Protein AF-I7KPJ3-F1 (afdb_monomer_lite)

Sequence (508 aa):
MSYSLPESREPYFKIMEFLADFYDERLDYRELYRNEIEEKFQSWGAAIIPENILKQRFGQYLWLAGSFKYTTSENSIDFTEMISVIYTRWYMLKNGPTPAKIQIFNNRQWFIEGLKYLLAILEDWPITKNVTSNSPVNVPYPLIGKIVKLEIYNFAPYYGLTHFDHEDAQYLRLSKRETCFFIASIFGNHKMRIEQPEIDEQNLTKIFSGLRYYLEKPLNSMTVQNNITQVKNYVIRITDDHENVFELSRDQLHWFEWGSIESDISGLIRKNLPINDMYLLDDNTHYFKRLVLDYRQNDSEDKESLEIDNETGLLSYIRIENNDDYDEPIKVAYRIQNQDLIKTSFEDFWLAHPKDRRVVDETEDKKYHLLVEYKNFPTLDYAGIFDRIGLPANFSNLVENLSKIMSTCTFGQIIDPKIYGRGRKDDTEFIVCEVTFQKGGTRYSYLTSDETIKIGDKVFVPVGYNGQQKIVKVVGIRYLNEADLPLPLDKLKWITKRGLDPDEEIIL

Secondary structure (DSSP, 8-state):
------SSSHHHHHHHHHHHHHH-TTS-TTGGG-HHHHHHHHHTT--PPPHHHHHHHHGGGTTSTTGGGG--TTSPPPHHHHHHHHHHHHHHHHTSS-GGGGGSHHHHHHHHHHHHHHHHHHTT---------------PPP---SEEEEEEEEEPP--S---TTSEEEEEEEEESSS--EEEEEETTTTEEEEE-----HHHHHHHHHHHHHHHHS------------S--EEEEEEEETT--EEEEEHHHH-SS--HHHHHHHHHHHHHTSS-----TTTTT---EEEEEEEEEETTS--EEEEEEETTTTEEEEEEEE--TT-SS-EEEEEEEE-HHHHHHHSTT---PPPS------TT--EEEEEEEEESSSPPEEEEEESSTTTS-TTHHHHHHHHHHH-TTSPP-GGG-HHHHT-S-SSTTSEEEEEEESSTT--EEEEEES-TT--TT-EEEEEETTTTEEEEEEEEEEEEE-GGG-SS-GGG-EE--EEPPPGGGS---

Foldseek 3Di:
DDDDQDPDCVLLVVLVVLLLLLPQLPDALCVNLDCVLVVVLVVRQADQDPVVVQCVVQNPCLQFQVSVVPCDDPHDDALRRLSNSLSNLLVCLCPDPHVRCCSVPGNSNNNSVSSLVSSVNVLPDDPDDDPPDPDDDPDLPPLFAQWFKKKKKWAFFPPVCPDQADFGIKIWMDGPVDFTWIWTAGPPPSDIDIDGDDADPVLSNQLRVVVSVVSNPDPPDDDQDPDDPTDTFMKMWTAHPVRDIDIDTPVNVRRDPPLVPQVVSLVSNCVRDVQQCDCRRNHNAQAWAKKWKKKFFPPFPWIWIWIAGQVQQKTKIWTWADDPVDPGTDIDIDIDGDNVLSCVLCVNPDFADQPDPDPADPPQGMKMWMWTDTPRDDIDTAIHHLECRRGTVVVLSVLVSCCVVPVPDDDDDSNDCLRHHADANDPQWWKWFWWDPDVPDDTDTATEPDSVDHQQWWFWFQDDPVGDIDTIGGHDIDTGGQVRDPDHPVPHHHTPGTDDDPVPPDPD

Structure (mmCIF, N/CA/C/O backbone):
data_AF-I7KPJ3-F1
#
_entry.id   AF-I7KPJ3-F1
#
loop_
_atom_site.group_PDB
_atom_site.id
_atom_site.type_symbol
_atom_site.label_atom_id
_atom_site.label_alt_id
_atom_site.label_comp_id
_atom_site.label_asym_id
_atom_site.label_entity_id
_atom_site.label_seq_id
_atom_site.pdbx_PDB_ins_code
_atom_site.Cartn_x
_atom_site.Cartn_y
_atom_site.Cartn_z
_atom_site.occupancy
_atom_site.B_iso_or_equiv
_atom_site.auth_seq_id
_atom_site.auth_comp_id
_atom_site.auth_asym_id
_atom_site.auth_atom_id
_atom_site.pdbx_PDB_model_num
ATOM 1 N N . MET A 1 1 ? 12.634 -35.312 -13.841 1.00 29.47 1 MET A N 1
ATOM 2 C CA . MET A 1 1 ? 13.866 -34.510 -13.978 1.00 29.47 1 MET A CA 1
ATOM 3 C C . MET A 1 1 ? 13.613 -33.220 -13.228 1.00 29.47 1 MET A C 1
ATOM 5 O O . MET A 1 1 ? 12.622 -32.570 -13.516 1.00 29.47 1 MET A O 1
ATOM 9 N N . SER A 1 2 ? 14.392 -32.943 -12.186 1.00 23.52 2 SER A N 1
ATOM 10 C CA . SER A 1 2 ? 14.276 -31.728 -11.376 1.00 23.52 2 SER A CA 1
ATOM 11 C C . SER A 1 2 ? 14.855 -30.556 -12.164 1.00 23.52 2 SER A C 1
ATOM 13 O O . SER A 1 2 ? 16.062 -30.534 -12.406 1.00 23.52 2 SER A O 1
ATOM 15 N N . TYR A 1 3 ? 14.008 -29.629 -12.600 1.00 32.50 3 TYR A N 1
ATOM 16 C CA . TYR A 1 3 ? 14.451 -28.425 -13.295 1.00 32.50 3 TYR A CA 1
ATOM 17 C C . TYR A 1 3 ? 14.912 -27.387 -12.271 1.00 32.50 3 TYR A C 1
ATOM 19 O O . TYR A 1 3 ? 14.195 -27.060 -11.327 1.00 32.50 3 TYR A O 1
ATOM 27 N N . SER A 1 4 ? 16.150 -26.926 -12.433 1.00 31.97 4 SER A N 1
ATOM 28 C CA . SER A 1 4 ? 16.751 -25.856 -11.647 1.00 31.97 4 SER A CA 1
ATOM 29 C C . SER A 1 4 ? 16.301 -24.510 -12.208 1.00 31.97 4 SER A C 1
ATOM 31 O O . SER A 1 4 ? 16.671 -24.143 -13.321 1.00 31.97 4 SER A O 1
ATOM 33 N N . LEU A 1 5 ? 15.508 -23.788 -11.428 1.00 39.38 5 LEU A N 1
ATOM 34 C CA . LEU A 1 5 ? 15.275 -22.356 -11.594 1.00 39.38 5 LEU A CA 1
ATOM 35 C C . LEU A 1 5 ? 16.619 -21.577 -11.553 1.00 39.38 5 LEU A C 1
ATOM 37 O O . LEU A 1 5 ? 17.566 -22.044 -10.913 1.00 39.38 5 LEU A O 1
ATOM 41 N N . PRO A 1 6 ? 16.726 -20.417 -12.226 1.00 42.91 6 PRO A N 1
ATOM 42 C CA . PRO A 1 6 ? 17.970 -19.645 -12.319 1.00 42.91 6 PRO A CA 1
ATOM 43 C C . PRO A 1 6 ? 18.470 -19.147 -10.948 1.00 42.91 6 PRO A C 1
ATOM 45 O O . PRO A 1 6 ? 17.695 -18.660 -10.135 1.00 42.91 6 PRO A O 1
ATOM 48 N N . GLU A 1 7 ? 19.783 -19.238 -10.694 1.00 44.47 7 GLU A N 1
ATOM 49 C CA . GLU A 1 7 ? 20.422 -18.884 -9.407 1.00 44.47 7 GLU A CA 1
ATOM 50 C C . GLU A 1 7 ? 20.437 -17.365 -9.090 1.00 44.47 7 GLU A C 1
ATOM 52 O O . GLU A 1 7 ? 20.866 -16.972 -8.004 1.00 44.47 7 GLU A O 1
ATOM 57 N N . SER A 1 8 ? 19.965 -16.496 -9.998 1.00 57.06 8 SER A N 1
ATOM 58 C CA . SER A 1 8 ? 19.996 -15.026 -9.881 1.00 57.06 8 SER A CA 1
ATOM 59 C C . SER A 1 8 ? 18.626 -14.377 -10.162 1.00 57.06 8 SER A C 1
ATOM 61 O O . SER A 1 8 ? 17.809 -14.921 -10.901 1.00 57.06 8 SER A O 1
ATOM 63 N N . ARG A 1 9 ? 18.377 -13.164 -9.626 1.00 57.81 9 ARG A N 1
ATOM 64 C CA . ARG A 1 9 ? 17.182 -12.337 -9.949 1.00 57.81 9 ARG A CA 1
ATOM 65 C C . ARG A 1 9 ? 17.234 -11.684 -11.340 1.00 57.81 9 ARG A C 1
ATOM 67 O O . ARG A 1 9 ? 16.326 -10.943 -11.707 1.00 57.81 9 ARG A O 1
ATOM 74 N N . GLU A 1 10 ? 18.280 -11.951 -12.120 1.00 68.38 10 GLU A N 1
ATOM 75 C CA . GLU A 1 10 ? 18.470 -11.399 -13.464 1.00 68.38 10 GLU A CA 1
ATOM 76 C C . GLU A 1 10 ? 17.248 -11.580 -14.388 1.00 68.38 10 GLU A C 1
ATOM 78 O O . GLU A 1 10 ? 16.873 -10.596 -15.037 1.00 68.38 10 GLU A O 1
ATOM 83 N N . PRO A 1 11 ? 16.575 -12.753 -14.431 1.00 72.44 11 PRO A N 1
ATOM 84 C CA . PRO A 1 11 ? 15.413 -12.936 -15.292 1.00 72.44 11 PRO A CA 1
ATOM 85 C C . PRO A 1 11 ? 14.261 -12.008 -14.940 1.00 72.44 11 PRO A C 1
ATOM 87 O O . PRO A 1 11 ? 13.678 -11.413 -15.840 1.00 72.44 11 PRO A O 1
ATOM 90 N N . TYR A 1 12 ? 13.985 -11.807 -13.649 1.00 66.81 12 TYR A N 1
ATOM 91 C CA . TYR A 1 12 ? 12.917 -10.916 -13.197 1.00 66.81 12 TYR A CA 1
ATOM 92 C C . TYR A 1 12 ? 13.132 -9.489 -13.720 1.00 66.81 12 TYR A C 1
ATOM 94 O O . TYR A 1 12 ? 12.253 -8.913 -14.360 1.00 66.81 12 TYR A O 1
ATOM 102 N N . PHE A 1 13 ? 14.335 -8.938 -13.531 1.00 61.62 13 PHE A N 1
ATOM 103 C CA . PHE A 1 13 ? 14.661 -7.586 -13.993 1.00 61.62 13 PHE A CA 1
ATOM 104 C C . PHE A 1 13 ? 14.571 -7.440 -15.506 1.00 61.62 13 PHE A C 1
ATOM 106 O O . PHE A 1 13 ? 14.025 -6.462 -16.009 1.00 61.62 13 PHE A O 1
ATOM 113 N N . LYS A 1 14 ? 15.116 -8.410 -16.243 1.00 80.69 14 LYS A N 1
ATOM 114 C CA . LYS A 1 14 ? 15.107 -8.367 -17.705 1.00 80.69 14 LYS A CA 1
ATOM 115 C C . LYS A 1 14 ? 13.699 -8.553 -18.266 1.00 80.69 14 LYS A C 1
ATOM 117 O O . LYS A 1 14 ? 13.360 -7.915 -19.254 1.00 80.69 14 LYS A O 1
ATOM 122 N N . ILE A 1 15 ? 12.847 -9.338 -17.609 1.00 79.38 15 ILE A N 1
ATOM 123 C CA . ILE A 1 15 ? 11.434 -9.450 -17.980 1.00 79.38 15 ILE A CA 1
ATOM 124 C C . ILE A 1 15 ? 10.689 -8.137 -17.707 1.00 79.38 15 ILE A C 1
ATOM 126 O O . ILE A 1 15 ? 9.925 -7.720 -18.571 1.00 79.38 15 ILE A O 1
ATOM 130 N N . MET A 1 16 ? 10.938 -7.450 -16.585 1.00 65.06 16 MET A N 1
ATOM 131 C CA . MET A 1 16 ? 10.381 -6.109 -16.328 1.00 65.06 16 MET A CA 1
ATOM 132 C C . MET A 1 16 ? 10.824 -5.088 -17.385 1.00 65.06 16 MET A C 1
ATOM 134 O O . MET A 1 16 ? 10.012 -4.296 -17.862 1.00 65.06 16 MET A O 1
ATOM 138 N N . GLU A 1 17 ? 12.092 -5.146 -17.802 1.00 75.25 17 GLU A N 1
ATOM 139 C CA . GLU A 1 17 ? 12.635 -4.318 -18.882 1.00 75.25 17 GLU A CA 1
ATOM 140 C C . GLU A 1 17 ? 11.910 -4.574 -20.211 1.00 75.25 17 GLU A C 1
ATOM 142 O O . GLU A 1 17 ? 11.438 -3.637 -20.855 1.00 75.25 17 GLU A O 1
ATOM 147 N N . PHE A 1 18 ? 11.772 -5.846 -20.601 1.00 85.69 18 PHE A N 1
ATOM 148 C CA . PHE A 1 18 ? 11.063 -6.230 -21.822 1.00 85.69 18 PHE A CA 1
ATOM 149 C C . PHE A 1 18 ? 9.591 -5.836 -21.747 1.00 85.69 18 PHE A C 1
ATOM 151 O O . PHE A 1 18 ? 9.040 -5.304 -22.704 1.00 85.69 18 PHE A O 1
ATOM 158 N N . LEU A 1 19 ? 8.949 -6.050 -20.601 1.00 78.38 19 LEU A N 1
ATOM 159 C CA . LEU A 1 19 ? 7.559 -5.685 -20.378 1.00 78.38 19 LEU A CA 1
ATOM 160 C C . LEU A 1 19 ? 7.345 -4.178 -20.567 1.00 78.38 19 LEU A C 1
ATOM 162 O O . LEU A 1 19 ? 6.381 -3.788 -21.224 1.00 78.38 19 LEU A O 1
ATOM 166 N N . ALA A 1 20 ? 8.259 -3.345 -20.064 1.00 70.62 20 ALA A N 1
ATOM 167 C CA . ALA A 1 20 ? 8.236 -1.908 -20.305 1.00 70.62 20 ALA A CA 1
ATOM 168 C C . ALA A 1 20 ? 8.327 -1.567 -21.799 1.00 70.62 20 ALA A C 1
ATOM 170 O O . ALA A 1 20 ? 7.528 -0.768 -22.287 1.00 70.62 20 ALA A O 1
ATOM 171 N N . ASP A 1 21 ? 9.211 -2.234 -22.549 1.00 84.38 21 ASP A N 1
ATOM 172 C CA . ASP A 1 21 ? 9.288 -2.053 -24.006 1.00 84.38 21 ASP A CA 1
ATOM 173 C C . ASP A 1 21 ? 7.962 -2.416 -24.679 1.00 84.38 21 ASP A C 1
ATOM 175 O O . ASP A 1 21 ? 7.429 -1.683 -25.511 1.00 84.38 21 ASP A O 1
ATOM 179 N N . PHE A 1 22 ? 7.379 -3.551 -24.296 1.00 83.12 22 PHE A N 1
ATOM 180 C CA . PHE A 1 22 ? 6.110 -4.003 -24.843 1.00 83.12 22 PHE A CA 1
ATOM 181 C C . PHE A 1 22 ? 4.933 -3.111 -24.443 1.00 83.12 22 PHE A C 1
ATOM 183 O O . PHE A 1 22 ? 3.936 -3.122 -25.153 1.00 83.12 22 PHE A O 1
ATOM 190 N N . TYR A 1 23 ? 5.029 -2.293 -23.401 1.00 75.62 23 TYR A N 1
ATOM 191 C CA . TYR A 1 23 ? 4.012 -1.297 -23.055 1.00 75.62 23 TYR A CA 1
ATOM 192 C C . TYR A 1 23 ? 4.209 0.066 -23.723 1.00 75.62 23 TYR A C 1
ATOM 194 O O . TYR A 1 23 ? 3.249 0.827 -23.844 1.00 75.62 23 TYR A O 1
ATOM 202 N N . ASP A 1 24 ? 5.424 0.389 -24.159 1.00 75.62 24 ASP A N 1
ATOM 203 C CA . ASP A 1 24 ? 5.720 1.679 -24.774 1.00 75.62 24 ASP A CA 1
ATOM 204 C C . ASP A 1 24 ? 5.273 1.733 -26.244 1.00 75.62 24 ASP A C 1
ATOM 206 O O . ASP A 1 24 ? 6.028 1.400 -27.163 1.00 75.62 24 ASP A O 1
ATOM 210 N N . GLU A 1 25 ? 4.038 2.177 -26.491 1.00 76.44 25 GLU A N 1
ATOM 211 C CA . GLU A 1 25 ? 3.433 2.235 -27.830 1.00 76.44 25 GLU A CA 1
ATOM 212 C C . GLU A 1 25 ? 4.254 2.995 -28.887 1.00 76.44 25 GLU A C 1
ATOM 214 O O . GLU A 1 25 ? 4.055 2.769 -30.081 1.00 76.44 25 GLU A O 1
ATOM 219 N N . ARG A 1 26 ? 5.211 3.832 -28.469 1.00 76.56 26 ARG A N 1
ATOM 220 C CA . ARG A 1 26 ? 6.072 4.630 -29.353 1.00 76.56 26 ARG A CA 1
ATOM 221 C C . ARG A 1 26 ? 7.232 3.828 -29.944 1.00 76.56 26 ARG A C 1
ATOM 223 O O . ARG A 1 26 ? 7.770 4.239 -30.971 1.00 76.56 26 ARG A O 1
ATOM 230 N N . LEU A 1 27 ? 7.619 2.708 -29.327 1.00 79.56 27 LEU A N 1
ATOM 231 C CA . LEU A 1 27 ? 8.741 1.893 -29.798 1.00 79.56 27 LEU A CA 1
ATOM 232 C C . LEU A 1 27 ? 8.448 1.215 -31.144 1.00 79.56 27 LEU A C 1
ATOM 234 O O . LEU A 1 27 ? 7.387 0.610 -31.362 1.00 79.56 27 LEU A O 1
ATOM 238 N N . ASP A 1 28 ? 9.437 1.273 -32.041 1.00 81.69 28 ASP A N 1
ATOM 239 C CA . ASP A 1 28 ? 9.392 0.568 -33.320 1.00 81.69 28 ASP A CA 1
ATOM 240 C C . ASP A 1 28 ? 9.590 -0.952 -33.134 1.00 81.69 28 ASP A C 1
ATOM 242 O O . ASP A 1 28 ? 10.223 -1.406 -32.181 1.00 81.69 28 ASP A O 1
ATOM 246 N N . TYR A 1 29 ? 9.109 -1.771 -34.076 1.00 82.69 29 TYR A N 1
ATOM 247 C CA . TYR A 1 29 ? 9.252 -3.229 -34.023 1.00 82.69 29 TYR A CA 1
ATOM 248 C C . TYR A 1 29 ? 10.722 -3.672 -33.982 1.00 82.69 29 TYR A C 1
ATOM 250 O O . TYR A 1 29 ? 11.020 -4.758 -33.494 1.00 82.69 29 TYR A O 1
ATOM 258 N N . ARG A 1 30 ? 11.646 -2.844 -34.486 1.00 84.56 30 ARG A N 1
ATOM 259 C CA . ARG A 1 30 ? 13.092 -3.100 -34.453 1.00 84.56 30 ARG A CA 1
ATOM 260 C C . ARG A 1 30 ? 13.635 -3.152 -33.025 1.00 84.56 30 ARG A C 1
ATOM 262 O O . ARG A 1 30 ? 14.396 -4.064 -32.718 1.00 84.56 30 ARG A O 1
ATOM 269 N N . GLU A 1 31 ? 13.171 -2.256 -32.157 1.00 82.50 31 GLU A N 1
ATOM 270 C CA . GLU A 1 31 ? 13.551 -2.217 -30.737 1.00 82.50 31 GLU A CA 1
ATOM 271 C C . GLU A 1 31 ? 13.002 -3.434 -29.976 1.00 82.50 31 GLU A C 1
ATOM 273 O O . GLU A 1 31 ? 13.672 -4.014 -29.117 1.00 82.50 31 GLU A O 1
ATOM 278 N N . LEU A 1 32 ? 11.808 -3.894 -30.369 1.00 85.62 32 LEU A N 1
ATOM 279 C CA . LEU A 1 32 ? 11.179 -5.108 -29.838 1.00 85.62 32 LEU A CA 1
ATOM 280 C C . LEU A 1 32 ? 11.817 -6.409 -30.359 1.00 85.62 32 LEU A C 1
ATOM 282 O O . LEU A 1 32 ? 11.532 -7.476 -29.817 1.00 85.62 32 LEU A O 1
ATOM 286 N N . TYR A 1 33 ? 12.675 -6.351 -31.386 1.00 87.62 33 TYR A N 1
ATOM 287 C CA . TYR A 1 33 ? 13.386 -7.511 -31.946 1.00 87.62 33 TYR A CA 1
ATOM 288 C C . TYR A 1 33 ? 14.897 -7.511 -31.705 1.00 87.62 33 TYR A C 1
ATOM 290 O O . TYR A 1 33 ? 15.612 -8.319 -32.316 1.00 87.62 33 TYR A O 1
ATOM 298 N N . ARG A 1 34 ? 15.392 -6.636 -30.823 1.00 82.94 34 ARG A N 1
ATOM 299 C CA . ARG A 1 34 ? 16.818 -6.568 -30.497 1.00 82.94 34 ARG A CA 1
ATOM 300 C C . ARG A 1 34 ? 17.357 -7.926 -30.036 1.00 82.94 34 ARG A C 1
ATOM 302 O O . ARG A 1 34 ? 16.660 -8.700 -29.376 1.00 82.94 34 ARG A O 1
ATOM 309 N N . ASN A 1 35 ? 18.608 -8.206 -30.398 1.00 83.44 35 ASN A N 1
ATOM 310 C CA . ASN A 1 35 ? 19.247 -9.507 -30.162 1.00 83.44 35 ASN A CA 1
ATOM 311 C C . ASN A 1 35 ? 19.319 -9.874 -28.676 1.00 83.44 35 ASN A C 1
ATOM 313 O O . ASN A 1 35 ? 19.262 -11.050 -28.342 1.00 83.44 35 ASN A O 1
ATOM 317 N N . GLU A 1 36 ? 19.342 -8.880 -27.790 1.00 83.81 36 GLU A N 1
ATOM 318 C CA . GLU A 1 36 ? 19.347 -9.089 -26.344 1.00 83.81 36 GLU A CA 1
ATOM 319 C C . GLU A 1 36 ? 18.170 -9.950 -25.849 1.00 83.81 36 GLU A C 1
ATOM 321 O O . GLU A 1 36 ? 18.374 -10.821 -25.007 1.00 83.81 36 GLU A O 1
ATOM 326 N N . ILE A 1 37 ? 16.951 -9.756 -26.375 1.00 83.56 37 ILE A N 1
ATOM 327 C CA . ILE A 1 37 ? 15.778 -10.555 -25.967 1.00 83.56 37 ILE A CA 1
ATOM 328 C C . ILE A 1 37 ? 16.015 -12.035 -26.286 1.00 83.56 37 ILE A C 1
ATOM 330 O O . ILE A 1 37 ? 15.755 -12.912 -25.465 1.00 83.56 37 ILE A O 1
ATOM 334 N N . GLU A 1 38 ? 16.545 -12.303 -27.476 1.00 88.56 38 GLU A N 1
ATOM 335 C CA . GLU A 1 38 ? 16.859 -13.647 -27.951 1.00 88.56 38 GLU A CA 1
ATOM 336 C C . GLU A 1 38 ? 17.984 -14.295 -27.146 1.00 88.56 38 GLU A C 1
ATOM 338 O O . GLU A 1 38 ? 17.815 -15.414 -26.666 1.00 88.56 38 GLU A O 1
ATOM 343 N N . GLU A 1 39 ? 19.086 -13.578 -26.931 1.00 88.50 39 GLU A N 1
ATOM 344 C CA . GLU A 1 39 ? 20.215 -14.047 -26.125 1.00 88.50 39 GLU A CA 1
ATOM 345 C C . GLU A 1 39 ? 19.782 -14.377 -24.693 1.00 88.50 39 GLU A C 1
ATOM 347 O O . GLU A 1 39 ? 20.141 -15.433 -24.166 1.00 88.50 39 GLU A O 1
ATOM 352 N N . LYS A 1 40 ? 18.959 -13.520 -24.070 1.00 87.81 40 LYS A N 1
ATOM 353 C CA . LYS A 1 40 ? 18.460 -13.754 -22.710 1.00 87.81 40 LYS A CA 1
ATOM 354 C C . LYS A 1 40 ? 17.516 -14.941 -22.642 1.00 87.81 40 LYS A C 1
ATOM 356 O O . LYS A 1 40 ? 17.743 -15.830 -21.824 1.00 87.81 40 LYS A O 1
ATOM 361 N N . PHE A 1 41 ? 16.520 -15.013 -23.521 1.00 90.00 41 PHE A N 1
ATOM 362 C CA . PHE A 1 41 ? 15.588 -16.141 -23.530 1.00 90.00 41 PHE A CA 1
ATOM 363 C C . PHE A 1 41 ? 16.317 -17.470 -23.757 1.00 90.00 41 PHE A C 1
ATOM 365 O O . PHE A 1 41 ? 16.075 -18.424 -23.019 1.00 90.00 41 PHE A O 1
ATOM 372 N N . GLN A 1 42 ? 17.272 -17.524 -24.689 1.00 87.81 42 GLN A N 1
ATOM 373 C CA . GLN A 1 42 ? 18.103 -18.713 -24.900 1.00 87.81 42 GLN A CA 1
ATOM 374 C C . GLN A 1 42 ? 18.957 -19.048 -23.667 1.00 87.81 42 GLN A C 1
ATOM 376 O O . GLN A 1 42 ? 19.011 -20.211 -23.266 1.00 87.81 42 GLN A O 1
ATOM 381 N N . SER A 1 43 ? 19.575 -18.047 -23.025 1.00 86.25 43 SER A N 1
ATOM 382 C CA . SER A 1 43 ? 20.381 -18.244 -21.807 1.00 86.25 43 SER A CA 1
ATOM 383 C C . SER A 1 43 ? 19.573 -18.804 -20.630 1.00 86.25 43 SER A C 1
ATOM 385 O O . SER A 1 43 ? 20.113 -19.537 -19.804 1.00 86.25 43 SER A O 1
ATOM 387 N N . TRP A 1 44 ? 18.269 -18.524 -20.582 1.00 86.81 44 TRP A N 1
ATOM 388 C CA . TRP A 1 44 ? 17.339 -19.057 -19.583 1.00 86.81 44 TRP A CA 1
ATOM 389 C C . TRP A 1 44 ? 16.713 -20.406 -19.972 1.00 86.81 44 TRP A C 1
ATOM 391 O O . TRP A 1 44 ? 15.873 -20.931 -19.241 1.00 86.81 44 TRP A O 1
ATOM 401 N N . GLY A 1 45 ? 17.129 -20.986 -21.101 1.00 85.62 45 GLY A N 1
ATOM 402 C CA . GLY A 1 45 ? 16.701 -22.307 -21.557 1.00 85.62 45 GLY A CA 1
ATOM 403 C C . GLY A 1 45 ? 15.501 -22.307 -22.502 1.00 85.62 45 GLY A C 1
ATOM 404 O O . GLY A 1 45 ? 14.904 -23.365 -22.701 1.00 85.62 45 GLY A O 1
ATOM 405 N N . ALA A 1 46 ? 15.130 -21.165 -23.091 1.00 90.56 46 ALA A N 1
ATOM 406 C CA . ALA A 1 46 ? 14.041 -21.121 -24.060 1.00 90.56 46 ALA A CA 1
ATOM 407 C C . ALA A 1 46 ? 14.378 -21.938 -25.315 1.00 90.56 46 ALA A C 1
ATOM 409 O O . ALA A 1 46 ? 15.444 -21.789 -25.917 1.00 90.56 46 ALA A O 1
ATOM 410 N N . ALA A 1 47 ? 13.425 -22.757 -25.750 1.00 89.44 47 ALA A N 1
ATOM 411 C CA . ALA A 1 47 ? 13.492 -23.502 -26.998 1.00 89.44 47 ALA A CA 1
ATOM 412 C C . ALA A 1 47 ? 12.380 -23.059 -27.954 1.00 89.44 47 ALA A C 1
ATOM 414 O O . ALA A 1 47 ? 11.292 -22.664 -27.534 1.00 89.44 47 ALA A O 1
ATOM 415 N N . ILE A 1 48 ? 12.636 -23.160 -29.260 1.00 88.56 48 ILE A N 1
ATOM 416 C CA . ILE A 1 48 ? 11.587 -22.984 -30.267 1.00 88.56 48 ILE A CA 1
ATOM 417 C C . ILE A 1 48 ? 10.730 -24.249 -30.275 1.00 88.56 48 ILE A C 1
ATOM 419 O O . ILE A 1 48 ? 11.209 -25.336 -30.608 1.00 88.56 48 ILE A O 1
ATOM 423 N N . ILE A 1 49 ? 9.457 -24.103 -29.921 1.00 81.31 49 ILE A N 1
ATOM 424 C CA . ILE A 1 49 ? 8.499 -25.203 -29.867 1.00 81.31 49 ILE A CA 1
ATOM 425 C C . ILE A 1 49 ? 7.698 -25.224 -31.176 1.00 81.31 49 ILE A C 1
ATOM 427 O O . ILE A 1 49 ? 7.121 -24.207 -31.562 1.00 81.31 49 ILE A O 1
ATOM 431 N N . PRO A 1 50 ? 7.602 -26.370 -31.871 1.00 83.19 50 PRO A N 1
ATOM 432 C CA . PRO A 1 50 ? 6.733 -26.504 -33.034 1.00 83.19 50 PRO A CA 1
ATOM 433 C C . PRO A 1 50 ? 5.287 -26.067 -32.742 1.00 83.19 50 PRO A C 1
ATOM 435 O O . PRO A 1 50 ? 4.670 -26.508 -31.771 1.00 83.19 50 PRO A O 1
ATOM 438 N N . GLU A 1 51 ? 4.715 -25.219 -33.604 1.00 77.62 51 GLU A N 1
ATOM 439 C CA . GLU A 1 51 ? 3.395 -24.610 -33.371 1.00 77.62 51 GLU A CA 1
ATOM 440 C C . GLU A 1 51 ? 2.274 -25.653 -33.203 1.00 77.62 51 GLU A C 1
ATOM 442 O O . GLU A 1 51 ? 1.326 -25.436 -32.454 1.00 77.62 51 GLU A O 1
ATOM 447 N N . ASN A 1 52 ? 2.372 -26.809 -33.864 1.00 78.00 52 ASN A N 1
ATOM 448 C CA . ASN A 1 52 ? 1.421 -27.909 -33.693 1.00 78.00 52 ASN A CA 1
ATOM 449 C C . ASN A 1 52 ? 1.425 -28.476 -32.263 1.00 78.00 52 ASN A C 1
ATOM 451 O O . ASN A 1 52 ? 0.358 -28.808 -31.753 1.00 78.00 52 ASN A O 1
ATOM 455 N N . ILE A 1 53 ? 2.590 -28.547 -31.612 1.00 77.00 53 ILE A N 1
ATOM 456 C CA . ILE A 1 53 ? 2.722 -28.982 -30.214 1.00 77.00 53 ILE A CA 1
ATOM 457 C C . ILE A 1 53 ? 2.109 -27.928 -29.291 1.00 77.00 53 ILE A C 1
ATOM 459 O O . ILE A 1 53 ? 1.326 -28.261 -28.403 1.00 77.00 53 ILE A O 1
ATOM 463 N N . LEU A 1 54 ? 2.376 -26.645 -29.552 1.00 76.69 54 LEU A N 1
ATOM 464 C CA . LEU A 1 54 ? 1.755 -25.562 -28.792 1.00 76.69 54 LEU A CA 1
ATOM 465 C C . LEU A 1 54 ? 0.227 -25.549 -28.954 1.00 76.69 54 LEU A C 1
ATOM 467 O O . LEU A 1 54 ? -0.489 -25.401 -27.972 1.00 76.69 54 LEU A O 1
ATOM 471 N N . LYS A 1 55 ? -0.305 -25.769 -30.161 1.00 75.31 55 LYS A N 1
ATOM 472 C CA . LYS A 1 55 ? -1.758 -25.856 -30.402 1.00 75.31 55 LYS A CA 1
ATOM 473 C C . LYS A 1 55 ? -2.403 -27.057 -29.715 1.00 75.31 55 LYS A C 1
ATOM 475 O O . LYS A 1 55 ? -3.544 -26.950 -29.280 1.00 75.31 55 LYS A O 1
ATOM 480 N N . GLN A 1 56 ? -1.697 -28.182 -29.600 1.00 77.19 56 GLN A N 1
ATOM 481 C CA . GLN A 1 56 ? -2.169 -29.325 -28.810 1.00 77.19 56 GLN A CA 1
ATOM 482 C C . GLN A 1 56 ? -2.220 -28.994 -27.316 1.00 77.19 56 GLN A C 1
ATOM 484 O O . GLN A 1 56 ? -3.152 -29.415 -26.639 1.00 77.19 56 GLN A O 1
ATOM 489 N N . ARG A 1 57 ? -1.249 -28.218 -26.817 1.00 71.62 57 ARG A N 1
ATOM 490 C CA . ARG A 1 57 ? -1.138 -27.870 -25.398 1.00 71.62 57 ARG A CA 1
ATOM 491 C C . ARG A 1 57 ? -2.063 -26.734 -24.951 1.00 71.62 57 ARG A C 1
ATOM 493 O O . ARG A 1 57 ? -2.681 -26.833 -23.901 1.00 71.62 57 ARG A O 1
ATOM 500 N N . PHE A 1 58 ? -2.168 -25.673 -25.744 1.00 69.25 58 PHE A N 1
ATOM 501 C CA . PHE A 1 58 ? -2.887 -24.434 -25.410 1.00 69.25 58 PHE A CA 1
ATOM 502 C C . PHE A 1 58 ? -4.211 -24.274 -26.174 1.00 69.25 58 PHE A C 1
ATOM 504 O O . PHE A 1 58 ? -4.943 -23.300 -25.988 1.00 69.25 58 PHE A O 1
ATOM 511 N N . GLY A 1 59 ? -4.524 -25.218 -27.063 1.00 69.25 59 GLY A N 1
ATOM 512 C CA . GLY A 1 59 ? -5.730 -25.196 -27.877 1.00 69.25 59 GLY A CA 1
ATOM 513 C C . GLY A 1 59 ? -5.735 -24.098 -28.943 1.00 69.25 59 GLY A C 1
ATOM 514 O O . GLY A 1 59 ? -4.728 -23.466 -29.271 1.00 69.25 59 GLY A O 1
ATOM 515 N N . GLN A 1 60 ? -6.921 -23.858 -29.501 1.00 67.25 60 GLN A N 1
ATOM 516 C CA . GLN A 1 60 ? -7.126 -22.916 -30.608 1.00 67.25 60 GLN A CA 1
ATOM 517 C C . GLN A 1 60 ? -6.912 -21.438 -30.237 1.00 67.25 60 GLN A C 1
ATOM 519 O O . GLN A 1 60 ? -6.846 -20.589 -31.122 1.00 67.25 60 GLN A O 1
ATOM 524 N N . TYR A 1 61 ? -6.795 -21.128 -28.943 1.00 68.31 61 TYR A N 1
ATOM 525 C CA . TYR A 1 61 ? -6.675 -19.763 -28.431 1.00 68.31 61 TYR A CA 1
ATOM 526 C C . TYR A 1 61 ? -5.235 -19.339 -28.137 1.00 68.31 61 TYR A C 1
ATOM 528 O O . TYR A 1 61 ? -5.042 -18.197 -27.742 1.00 68.31 61 TYR A O 1
ATOM 536 N N . LEU A 1 62 ? -4.240 -20.209 -28.366 1.00 67.81 62 LEU A N 1
ATOM 537 C CA . LEU A 1 62 ? -2.810 -20.007 -28.076 1.00 67.81 62 LEU A CA 1
ATOM 538 C C . LEU A 1 62 ? -2.280 -18.598 -28.402 1.00 67.81 62 LEU A C 1
ATOM 540 O O . LEU A 1 62 ? -1.415 -18.096 -27.691 1.00 67.81 62 LEU A O 1
ATOM 544 N N . TRP A 1 63 ? -2.790 -17.958 -29.462 1.00 77.19 63 TRP A N 1
ATOM 545 C CA . TRP A 1 63 ? -2.312 -16.655 -29.923 1.00 77.19 63 TRP A CA 1
ATOM 546 C C . TRP A 1 63 ? -3.210 -15.449 -29.605 1.00 77.19 63 TRP A C 1
ATOM 548 O O . TRP A 1 63 ? -2.897 -14.331 -30.027 1.00 77.19 63 TRP A O 1
ATOM 558 N N . LEU A 1 64 ? -4.302 -15.638 -28.869 1.00 70.38 64 LEU A N 1
ATOM 559 C CA . LEU A 1 64 ? -5.218 -14.561 -28.494 1.00 70.38 64 LEU A CA 1
ATOM 560 C C . LEU A 1 64 ? -4.824 -13.942 -27.156 1.00 70.38 64 LEU A C 1
ATOM 562 O O . LEU A 1 64 ? -4.498 -14.664 -26.219 1.00 70.38 64 LEU A O 1
ATOM 566 N N . ALA A 1 65 ? -4.911 -12.615 -27.046 1.00 58.91 65 ALA A N 1
ATOM 567 C CA . ALA A 1 65 ? -4.848 -11.962 -25.742 1.00 58.91 65 ALA A CA 1
ATOM 568 C C . ALA A 1 65 ? -5.937 -12.555 -24.819 1.00 58.91 65 ALA A C 1
ATOM 570 O O . ALA A 1 65 ? -7.080 -12.761 -25.233 1.00 58.91 65 ALA A O 1
ATOM 571 N N . GLY A 1 66 ? -5.557 -12.901 -23.598 1.00 56.72 66 GLY A N 1
ATOM 572 C CA . GLY A 1 66 ? -6.321 -13.628 -22.598 1.00 56.72 66 GLY A CA 1
ATOM 573 C C . GLY A 1 66 ? -6.050 -15.133 -22.574 1.00 56.72 66 GLY A C 1
ATOM 574 O O . GLY A 1 66 ? -6.557 -15.801 -21.675 1.00 56.72 66 GLY A O 1
ATOM 575 N N . SER A 1 67 ? -5.255 -15.690 -23.499 1.00 65.19 67 SER A N 1
ATOM 576 C CA . SER A 1 67 ? -5.020 -17.144 -23.586 1.00 65.19 67 SER A CA 1
ATOM 577 C C . SER A 1 67 ? -4.393 -17.735 -22.324 1.00 65.19 67 SER A C 1
ATOM 579 O O . SER A 1 67 ? -4.696 -18.866 -21.958 1.00 65.19 67 SER A O 1
ATOM 581 N N . PHE A 1 68 ? -3.574 -16.948 -21.626 1.00 63.81 68 PHE A N 1
ATOM 582 C CA . PHE A 1 68 ? -2.903 -17.345 -20.387 1.00 63.81 68 PHE A CA 1
ATOM 583 C C . PHE A 1 68 ? -3.816 -17.318 -19.149 1.00 63.81 68 PHE A C 1
ATOM 585 O O . PHE A 1 68 ? -3.427 -17.792 -18.092 1.00 63.81 68 PHE A O 1
ATOM 592 N N . LYS A 1 69 ? -5.053 -16.805 -19.253 1.00 55.00 69 LYS A N 1
ATOM 593 C CA . LYS A 1 69 ? -6.035 -16.862 -18.151 1.00 55.00 69 LYS A CA 1
ATOM 594 C C . LYS A 1 69 ? -6.702 -18.235 -18.017 1.00 55.00 69 LYS A C 1
ATOM 596 O O . LYS A 1 69 ? -7.274 -18.530 -16.975 1.00 55.00 69 LYS A O 1
ATOM 601 N N . TYR A 1 70 ? -6.643 -19.061 -19.065 1.00 49.50 70 TYR A N 1
ATOM 602 C CA . TYR A 1 70 ? -7.294 -20.377 -19.125 1.00 49.50 70 TYR A CA 1
ATOM 603 C C . TYR A 1 70 ? -6.373 -21.537 -18.723 1.00 49.50 70 TYR A C 1
ATOM 605 O O . TYR A 1 70 ? -6.791 -22.692 -18.731 1.00 49.50 70 TYR A O 1
ATOM 613 N N . THR A 1 71 ? -5.125 -21.251 -18.358 1.00 53.16 71 THR A N 1
ATOM 614 C CA . THR A 1 71 ? -4.179 -22.233 -17.820 1.00 53.16 71 THR A CA 1
ATOM 615 C C . THR A 1 71 ? -4.398 -22.349 -16.306 1.00 53.16 71 THR A C 1
ATOM 617 O O . THR A 1 71 ? -3.589 -21.883 -15.509 1.00 53.16 71 THR A O 1
ATOM 620 N N . THR A 1 72 ? -5.562 -22.866 -15.898 1.00 39.44 72 THR A N 1
ATOM 621 C CA . THR A 1 72 ? -5.979 -22.994 -14.489 1.00 39.44 72 THR A CA 1
ATOM 622 C C . THR A 1 72 ? -5.513 -24.310 -13.848 1.00 39.44 72 THR A C 1
ATOM 624 O O . THR A 1 72 ? -5.666 -25.371 -14.449 1.00 39.44 72 THR A O 1
ATOM 627 N N . SER A 1 73 ? -4.975 -24.185 -12.626 1.00 44.06 73 SER A N 1
ATOM 628 C CA . SER A 1 73 ? -4.710 -25.115 -11.497 1.00 44.06 73 SER A CA 1
ATOM 629 C C . SER A 1 73 ? -4.350 -26.604 -11.678 1.00 44.06 73 SER A C 1
ATOM 631 O O . SER A 1 73 ? -3.658 -27.122 -10.809 1.00 44.06 73 SER A O 1
ATOM 633 N N . GLU A 1 74 ? -4.751 -27.315 -12.733 1.00 42.31 74 GLU A N 1
ATOM 634 C CA . GLU A 1 74 ? -4.429 -28.751 -12.909 1.00 42.31 74 GLU A CA 1
ATOM 635 C C . GLU A 1 74 ? -3.266 -29.011 -13.890 1.00 42.31 74 GLU A C 1
ATOM 637 O O . GLU A 1 74 ? -2.722 -30.111 -13.914 1.00 42.31 74 GLU A O 1
ATOM 642 N N . ASN A 1 75 ? -2.829 -27.993 -14.645 1.00 52.34 75 ASN A N 1
ATOM 643 C CA . ASN A 1 75 ? -1.699 -28.042 -15.586 1.00 52.34 75 ASN A CA 1
ATOM 644 C C . ASN A 1 75 ? -0.815 -26.789 -15.433 1.00 52.34 75 ASN A C 1
ATOM 646 O O . ASN A 1 75 ? -0.906 -25.862 -16.240 1.00 52.34 75 ASN A O 1
ATOM 650 N N . SER A 1 76 ? 0.011 -26.727 -14.386 1.00 62.97 76 SER A N 1
ATOM 651 C CA . SER A 1 76 ? 0.953 -25.616 -14.198 1.00 62.97 76 SER A CA 1
ATOM 652 C C . SER A 1 76 ? 1.996 -25.584 -15.323 1.00 62.97 76 SER A C 1
ATOM 654 O O . SER A 1 76 ? 2.563 -26.609 -15.704 1.00 62.97 76 SER A O 1
ATOM 656 N N . ILE A 1 77 ? 2.225 -24.398 -15.886 1.00 73.12 77 ILE A N 1
ATOM 657 C CA . ILE A 1 77 ? 3.296 -24.141 -16.853 1.00 73.12 77 ILE A CA 1
ATOM 658 C C . ILE A 1 77 ? 4.496 -23.650 -16.055 1.00 73.12 77 ILE A C 1
ATOM 660 O O . ILE A 1 77 ? 4.367 -22.713 -15.268 1.00 73.12 77 ILE A O 1
ATOM 664 N N . ASP A 1 78 ? 5.651 -24.282 -16.239 1.00 78.06 78 ASP A N 1
ATOM 665 C CA . ASP A 1 78 ? 6.880 -23.850 -15.577 1.00 78.06 78 ASP A CA 1
ATOM 666 C C . ASP A 1 78 ? 7.561 -22.683 -16.312 1.00 78.06 78 ASP A C 1
ATOM 668 O O . ASP A 1 78 ? 7.198 -22.306 -17.431 1.00 78.06 78 ASP A O 1
ATOM 672 N N . PHE A 1 79 ? 8.566 -22.088 -15.665 1.00 80.81 79 PHE A N 1
ATOM 673 C CA . PHE A 1 79 ? 9.289 -20.937 -16.199 1.00 80.81 79 PHE A CA 1
ATOM 674 C C . PHE A 1 79 ? 9.890 -21.215 -17.584 1.00 80.81 79 PHE A C 1
ATOM 676 O O . PHE A 1 79 ? 9.685 -20.426 -18.504 1.00 80.81 79 PHE A O 1
ATOM 683 N N . THR A 1 80 ? 10.597 -22.339 -17.749 1.00 83.62 80 THR A N 1
ATOM 684 C CA . THR A 1 80 ? 11.301 -22.703 -18.989 1.00 83.62 80 THR A CA 1
ATOM 685 C C . THR A 1 80 ? 10.332 -22.940 -20.142 1.00 83.62 80 THR A C 1
ATOM 687 O O . THR A 1 80 ? 10.581 -22.557 -21.289 1.00 83.62 80 THR A O 1
ATOM 690 N N . GLU A 1 81 ? 9.197 -23.553 -19.855 1.00 83.44 81 GLU A N 1
ATOM 691 C CA . GLU A 1 81 ? 8.158 -23.753 -20.838 1.00 83.44 81 GLU A CA 1
ATOM 692 C C . GLU A 1 81 ? 7.506 -22.431 -21.241 1.00 83.44 81 GLU A C 1
ATOM 694 O O . GLU A 1 81 ? 7.361 -22.152 -22.433 1.00 83.44 81 GLU A O 1
ATOM 699 N N . MET A 1 82 ? 7.175 -21.581 -20.272 1.00 86.06 82 MET A N 1
ATOM 700 C CA . MET A 1 82 ? 6.549 -20.296 -20.550 1.00 86.06 82 MET A CA 1
ATOM 701 C C . MET A 1 82 ? 7.466 -19.377 -21.369 1.00 86.06 82 MET A C 1
ATOM 703 O O . MET A 1 82 ? 7.023 -18.800 -22.368 1.00 86.06 82 MET A O 1
ATOM 707 N N . ILE A 1 83 ? 8.759 -19.284 -21.022 1.00 89.56 83 ILE A N 1
ATOM 708 C CA . ILE A 1 83 ? 9.720 -18.511 -21.827 1.00 89.56 83 ILE A CA 1
ATOM 709 C C . ILE A 1 83 ? 9.824 -19.095 -23.240 1.00 89.56 83 ILE A C 1
ATOM 711 O O . ILE A 1 83 ? 9.933 -18.337 -24.197 1.00 89.56 83 ILE A O 1
ATOM 715 N N . SER A 1 84 ? 9.718 -20.419 -23.402 1.00 88.25 84 SER A N 1
ATOM 716 C CA . SER A 1 84 ? 9.771 -21.085 -24.709 1.00 88.25 84 SER A CA 1
ATOM 717 C C . SER A 1 84 ? 8.545 -20.765 -25.569 1.00 88.25 84 SER A C 1
ATOM 719 O O . SER A 1 84 ? 8.677 -20.540 -26.773 1.00 88.25 84 SER A O 1
ATOM 721 N N . VAL A 1 85 ? 7.354 -20.671 -24.971 1.00 88.81 85 VAL A N 1
ATOM 722 C CA . VAL A 1 85 ? 6.117 -20.257 -25.661 1.00 88.81 85 VAL A CA 1
ATOM 723 C C . VAL A 1 85 ? 6.238 -18.820 -26.173 1.00 88.81 85 VAL A C 1
ATOM 725 O O . VAL A 1 85 ? 5.963 -18.546 -27.346 1.00 88.81 85 VAL A O 1
ATOM 728 N N . ILE A 1 86 ? 6.691 -17.907 -25.311 1.00 91.69 86 ILE A N 1
ATOM 729 C CA . ILE A 1 86 ? 6.863 -16.488 -25.648 1.00 91.69 86 ILE A CA 1
ATOM 730 C C . ILE A 1 86 ? 7.959 -16.324 -26.702 1.00 91.69 86 ILE A C 1
ATOM 732 O O . ILE A 1 86 ? 7.735 -15.665 -27.721 1.00 91.69 86 ILE A O 1
ATOM 736 N N . TYR A 1 87 ? 9.107 -16.978 -26.507 1.00 93.12 87 TYR A N 1
ATOM 737 C CA . TYR A 1 87 ? 10.226 -16.954 -27.443 1.00 93.12 87 TYR A CA 1
ATOM 738 C C . TYR A 1 87 ? 9.835 -17.499 -28.816 1.00 93.12 87 TYR A C 1
ATOM 740 O O . TYR A 1 87 ? 10.151 -16.883 -29.831 1.00 93.12 87 TYR A O 1
ATOM 748 N N . THR A 1 88 ? 9.076 -18.598 -28.869 1.00 89.44 88 THR A N 1
ATOM 749 C CA . THR A 1 88 ? 8.587 -19.174 -30.130 1.00 89.44 88 THR A CA 1
ATOM 750 C C . THR A 1 88 ? 7.755 -18.161 -30.910 1.00 89.44 88 THR A C 1
ATOM 752 O O . THR A 1 88 ? 8.005 -17.944 -32.097 1.00 89.44 88 THR A O 1
ATOM 755 N N . ARG A 1 89 ? 6.790 -17.491 -30.265 1.00 91.38 89 ARG A N 1
ATOM 756 C CA . ARG A 1 89 ? 5.972 -16.483 -30.955 1.00 91.38 89 ARG A CA 1
ATOM 757 C C . ARG A 1 89 ? 6.801 -15.283 -31.393 1.00 91.38 89 ARG A C 1
ATOM 759 O O . ARG A 1 89 ? 6.614 -14.787 -32.505 1.00 91.38 89 ARG A O 1
ATOM 766 N N . TRP A 1 90 ? 7.705 -14.821 -30.531 1.00 93.50 90 TRP A N 1
ATOM 767 C CA . TRP A 1 90 ? 8.619 -13.726 -30.839 1.00 93.50 90 TRP A CA 1
ATOM 768 C C . TRP A 1 90 ? 9.465 -14.056 -32.074 1.00 93.50 90 TRP A C 1
ATOM 770 O O . TRP A 1 90 ? 9.487 -13.280 -33.027 1.00 93.50 90 TRP A O 1
ATOM 780 N N . TYR A 1 91 ? 10.048 -15.258 -32.121 1.00 89.81 91 TYR A N 1
ATOM 781 C CA . TYR A 1 91 ? 10.845 -15.757 -33.239 1.00 89.81 91 TYR A CA 1
ATOM 782 C C . TYR A 1 91 ? 10.022 -15.865 -34.530 1.00 89.81 91 TYR A C 1
ATOM 784 O O . TYR A 1 91 ? 10.483 -15.447 -35.594 1.00 89.81 91 TYR A O 1
ATOM 792 N N . MET A 1 92 ? 8.791 -16.383 -34.449 1.00 88.38 92 MET A N 1
ATOM 793 C CA . MET A 1 92 ? 7.885 -16.498 -35.598 1.00 88.38 92 MET A CA 1
ATOM 794 C C . MET A 1 92 ? 7.502 -15.135 -36.183 1.00 88.38 92 MET A C 1
ATOM 796 O O . MET A 1 92 ? 7.396 -15.004 -37.402 1.00 88.38 92 MET A O 1
ATOM 800 N N . LEU A 1 93 ? 7.278 -14.121 -35.341 1.00 89.88 93 LEU A N 1
ATOM 801 C CA . LEU A 1 93 ? 6.955 -12.774 -35.811 1.00 89.88 93 LEU A CA 1
ATOM 802 C C . LEU A 1 93 ? 8.197 -12.045 -36.339 1.00 89.88 93 LEU A C 1
ATOM 804 O O . LEU A 1 93 ? 8.110 -11.458 -37.418 1.00 89.88 93 LEU A O 1
ATOM 808 N N . LYS A 1 94 ? 9.348 -12.157 -35.657 1.00 89.50 94 LYS A N 1
ATOM 809 C CA . LYS A 1 94 ? 10.637 -11.583 -36.087 1.00 89.50 94 LYS A CA 1
ATOM 810 C C . LYS A 1 94 ? 11.040 -12.069 -37.476 1.00 89.50 94 LYS A C 1
ATOM 812 O O . LYS A 1 94 ? 11.397 -11.264 -38.329 1.00 89.50 94 LYS A O 1
ATOM 817 N N . ASN A 1 95 ? 10.945 -13.380 -37.705 1.00 84.75 95 ASN A N 1
ATOM 818 C CA . ASN A 1 95 ? 11.363 -14.032 -38.951 1.00 84.75 95 ASN A CA 1
ATOM 819 C C . ASN A 1 95 ? 10.211 -14.237 -39.951 1.00 84.75 95 ASN A C 1
ATOM 821 O O . ASN A 1 95 ? 10.389 -14.858 -41.000 1.00 84.75 95 ASN A O 1
ATOM 825 N N . GLY A 1 96 ? 9.013 -13.752 -39.624 1.00 78.19 96 GLY A N 1
ATOM 826 C CA . GLY A 1 96 ? 7.835 -13.868 -40.471 1.00 78.19 96 GLY A CA 1
ATOM 827 C C . GLY A 1 96 ? 7.832 -12.872 -41.639 1.00 78.19 96 GLY A C 1
ATOM 828 O O . GLY A 1 96 ? 8.630 -11.938 -41.687 1.00 78.19 96 GLY A O 1
ATOM 829 N N . PRO A 1 97 ? 6.865 -12.987 -42.567 1.00 75.00 97 PRO A N 1
ATOM 830 C CA . PRO A 1 97 ? 6.778 -12.124 -43.751 1.00 75.00 97 PRO A CA 1
ATOM 831 C C . PRO A 1 97 ? 6.440 -10.660 -43.426 1.00 75.00 97 PRO A C 1
ATOM 833 O O . PRO A 1 97 ? 6.439 -9.806 -44.309 1.00 75.00 97 PRO A O 1
ATOM 836 N N . THR A 1 98 ? 6.068 -10.354 -42.180 1.00 83.12 98 THR A N 1
ATOM 837 C CA . THR A 1 98 ? 5.695 -8.999 -41.758 1.00 83.12 98 THR A CA 1
ATOM 838 C C . THR A 1 98 ? 6.105 -8.768 -40.299 1.00 83.12 98 THR A C 1
ATOM 840 O O . THR A 1 98 ? 5.256 -8.875 -39.411 1.00 83.12 98 THR A O 1
ATOM 843 N N . PRO A 1 99 ? 7.382 -8.436 -40.030 1.00 80.12 99 PRO A N 1
ATOM 844 C CA . PRO A 1 99 ? 7.885 -8.250 -38.666 1.00 80.12 99 PRO A CA 1
ATOM 845 C C . PRO A 1 99 ? 7.137 -7.168 -37.874 1.00 80.12 99 PRO A C 1
ATOM 847 O O . PRO A 1 99 ? 6.889 -7.344 -36.683 1.00 80.12 99 PRO A O 1
ATOM 850 N N . ALA A 1 100 ? 6.648 -6.114 -38.539 1.00 85.12 100 ALA A N 1
ATOM 851 C CA . ALA A 1 100 ? 5.835 -5.057 -37.923 1.00 85.12 100 ALA A CA 1
ATOM 852 C C . ALA A 1 100 ? 4.533 -5.562 -37.260 1.00 85.12 100 ALA A C 1
ATOM 854 O O . ALA A 1 100 ? 3.923 -4.852 -36.464 1.00 85.12 100 ALA A O 1
ATOM 855 N N . LYS A 1 101 ? 4.102 -6.810 -37.520 1.00 88.06 101 LYS A N 1
ATOM 856 C CA . LYS A 1 101 ? 2.924 -7.401 -36.867 1.00 88.06 101 LYS A CA 1
ATOM 857 C C . LYS A 1 101 ? 3.027 -7.437 -35.342 1.00 88.06 101 LYS A C 1
ATOM 859 O O . LYS A 1 101 ? 1.979 -7.443 -34.705 1.00 88.06 101 LYS A O 1
ATOM 864 N N . ILE A 1 102 ? 4.223 -7.438 -34.750 1.00 87.56 102 ILE A N 1
ATOM 865 C CA . ILE A 1 102 ? 4.385 -7.395 -33.284 1.00 87.56 102 ILE A CA 1
ATOM 866 C C . ILE A 1 102 ? 3.789 -6.135 -32.646 1.00 87.56 102 ILE A C 1
ATOM 868 O O . ILE A 1 102 ? 3.338 -6.194 -31.509 1.00 87.56 102 ILE A O 1
ATOM 872 N N . GLN A 1 103 ? 3.702 -5.032 -33.396 1.00 84.00 103 GLN A N 1
ATOM 873 C CA . GLN A 1 103 ? 3.112 -3.774 -32.931 1.00 84.00 103 GLN A CA 1
ATOM 874 C C . GLN A 1 103 ? 1.582 -3.761 -33.003 1.00 84.00 103 GLN A C 1
ATOM 876 O O . GLN A 1 103 ? 0.953 -2.890 -32.407 1.00 84.00 103 GLN A O 1
ATOM 881 N N . ILE A 1 104 ? 0.959 -4.708 -33.718 1.00 85.06 104 ILE A N 1
ATOM 882 C CA . ILE A 1 104 ? -0.503 -4.826 -33.737 1.00 85.06 104 ILE A CA 1
ATOM 883 C C . ILE A 1 104 ? -0.969 -5.066 -32.305 1.00 85.06 104 ILE A C 1
ATOM 885 O O . ILE A 1 104 ? -0.503 -6.011 -31.668 1.00 85.06 104 ILE A O 1
ATOM 889 N N . PHE A 1 105 ? -1.928 -4.258 -31.847 1.00 76.19 105 PHE A N 1
ATOM 890 C CA . PHE A 1 105 ? -2.439 -4.257 -30.475 1.00 76.19 105 PHE A CA 1
ATOM 891 C C . PHE A 1 105 ? -2.604 -5.667 -29.887 1.00 76.19 105 PHE A C 1
ATOM 893 O O . PHE A 1 105 ? -2.008 -5.973 -28.864 1.00 76.19 105 PHE A O 1
ATOM 900 N N . ASN A 1 106 ? -3.305 -6.575 -30.574 1.00 75.38 106 ASN A N 1
ATOM 901 C CA . ASN A 1 106 ? -3.528 -7.940 -30.079 1.00 75.38 106 ASN A CA 1
ATOM 902 C C . ASN A 1 106 ? -2.244 -8.773 -29.914 1.00 75.38 106 ASN A C 1
ATOM 904 O O . ASN A 1 106 ? -2.158 -9.583 -28.996 1.00 75.38 106 ASN A O 1
ATOM 908 N N . ASN A 1 107 ? -1.254 -8.606 -30.796 1.00 84.44 107 ASN A N 1
ATOM 909 C CA . ASN A 1 107 ? 0.029 -9.301 -30.664 1.00 84.44 107 ASN A CA 1
ATOM 910 C C . ASN A 1 107 ? 0.827 -8.720 -29.500 1.00 84.44 107 ASN A C 1
ATOM 912 O O . ASN A 1 107 ? 1.360 -9.473 -28.692 1.00 84.44 107 ASN A O 1
ATOM 916 N N . ARG A 1 108 ? 0.850 -7.391 -29.393 1.00 83.62 108 ARG A N 1
ATOM 917 C CA . ARG A 1 108 ? 1.531 -6.666 -28.324 1.00 83.62 108 ARG A CA 1
ATOM 918 C C . ARG A 1 108 ? 0.956 -7.012 -26.949 1.00 83.62 108 ARG A C 1
ATOM 920 O O . ARG A 1 108 ? 1.704 -7.398 -26.058 1.00 83.62 108 ARG A O 1
ATOM 927 N N . GLN A 1 109 ? -0.371 -6.987 -26.820 1.00 76.12 109 GLN A N 1
ATOM 928 C CA . GLN A 1 109 ? -1.089 -7.395 -25.609 1.00 76.12 109 GLN A CA 1
ATOM 929 C C . GLN A 1 109 ? -0.808 -8.845 -25.223 1.00 76.12 109 GLN A C 1
ATOM 931 O O . GLN A 1 109 ? -0.629 -9.138 -24.047 1.00 76.12 109 GLN A O 1
ATOM 936 N N . TRP A 1 110 ? -0.688 -9.750 -26.193 1.00 85.50 110 TRP A N 1
ATOM 937 C CA . TRP A 1 110 ? -0.334 -11.130 -25.884 1.00 85.50 110 TRP A CA 1
ATOM 938 C C . TRP A 1 110 ? 1.074 -11.268 -25.289 1.00 85.50 110 TRP A C 1
ATOM 940 O O . TRP A 1 110 ? 1.260 -12.024 -24.340 1.00 85.50 110 TRP A O 1
ATOM 950 N N . PHE A 1 111 ? 2.069 -10.538 -25.812 1.00 87.50 111 PHE A N 1
ATOM 951 C CA . PHE A 1 111 ? 3.417 -10.546 -25.225 1.00 87.50 111 PHE A CA 1
ATOM 952 C C . PHE A 1 111 ? 3.420 -9.933 -23.830 1.00 87.50 111 PHE A C 1
ATOM 954 O O . PHE A 1 111 ? 4.031 -10.504 -22.933 1.00 87.50 111 PHE A O 1
ATOM 961 N N . ILE A 1 112 ? 2.695 -8.828 -23.634 1.00 76.44 112 ILE A N 1
ATOM 962 C CA . ILE A 1 112 ? 2.494 -8.216 -22.316 1.00 76.44 112 ILE A CA 1
ATOM 963 C C . ILE A 1 112 ? 1.963 -9.257 -21.327 1.00 76.44 112 ILE A C 1
ATOM 965 O O . ILE A 1 112 ? 2.557 -9.463 -20.275 1.00 76.44 112 ILE A O 1
ATOM 969 N N . GLU A 1 113 ? 0.868 -9.942 -21.652 1.00 74.62 113 GLU A N 1
ATOM 970 C CA . GLU A 1 113 ? 0.276 -10.949 -20.767 1.00 74.62 113 GLU A CA 1
ATOM 971 C C . GLU A 1 113 ? 1.203 -12.140 -20.518 1.00 74.62 113 GLU A C 1
ATOM 973 O O . GLU A 1 113 ? 1.273 -12.629 -19.393 1.00 74.62 113 GLU A O 1
ATOM 978 N N . GLY A 1 114 ? 1.944 -12.583 -21.536 1.00 79.62 114 GLY A N 1
ATOM 979 C CA . GLY A 1 114 ? 2.925 -13.650 -21.379 1.00 79.62 114 GLY A CA 1
ATOM 980 C C . GLY A 1 114 ? 4.062 -13.255 -20.433 1.00 79.62 114 GLY A C 1
ATOM 981 O O . GLY A 1 114 ? 4.405 -14.005 -19.523 1.00 79.62 114 GLY A O 1
ATOM 982 N N . LEU A 1 115 ? 4.616 -12.054 -20.598 1.00 83.94 115 LEU A N 1
ATOM 983 C CA . LEU A 1 115 ? 5.665 -11.526 -19.723 1.00 83.94 115 LEU A CA 1
ATOM 984 C C . LEU A 1 115 ? 5.149 -11.311 -18.288 1.00 83.94 115 LEU A C 1
ATOM 986 O O . LEU A 1 115 ? 5.860 -11.638 -17.345 1.00 83.94 115 LEU A O 1
ATOM 990 N N . LYS A 1 116 ? 3.896 -10.865 -18.101 1.00 70.62 116 LYS A N 1
ATOM 991 C CA . LYS A 1 116 ? 3.250 -10.823 -16.773 1.00 70.62 116 LYS A CA 1
ATOM 992 C C . LYS A 1 116 ? 3.161 -12.196 -16.125 1.00 70.62 116 LYS A C 1
ATOM 994 O O . LYS A 1 116 ? 3.424 -12.334 -14.939 1.00 70.62 116 LYS A O 1
ATOM 999 N N . TYR A 1 117 ? 2.778 -13.205 -16.899 1.00 76.19 117 TYR A N 1
ATOM 1000 C CA . TYR A 1 117 ? 2.671 -14.568 -16.396 1.00 76.19 117 TYR A CA 1
ATOM 1001 C C . TYR A 1 117 ? 4.052 -15.144 -16.042 1.00 76.19 117 TYR A C 1
ATOM 1003 O O . TYR A 1 117 ? 4.186 -15.851 -15.052 1.00 76.19 117 TYR A O 1
ATOM 1011 N N . LEU A 1 118 ? 5.105 -14.790 -16.789 1.00 78.94 118 LEU A N 1
ATOM 1012 C CA . LEU A 1 118 ? 6.480 -15.120 -16.402 1.00 78.94 118 LEU A CA 1
ATOM 1013 C C . LEU A 1 118 ? 6.905 -14.474 -15.084 1.00 78.94 118 LEU A C 1
ATOM 1015 O O . LEU A 1 118 ? 7.556 -15.140 -14.282 1.00 78.94 118 LEU A O 1
ATOM 1019 N N . LEU A 1 119 ? 6.555 -13.204 -14.864 1.00 69.44 119 LEU A N 1
ATOM 1020 C CA . LEU A 1 119 ? 6.804 -12.541 -13.582 1.00 69.44 119 LEU A CA 1
ATOM 1021 C C . LEU A 1 119 ? 6.073 -13.274 -12.457 1.00 69.44 119 LEU A C 1
ATOM 1023 O O . LEU A 1 119 ? 6.717 -13.642 -11.482 1.00 69.44 119 LEU A O 1
ATOM 1027 N N . ALA A 1 120 ? 4.802 -13.628 -12.665 1.00 66.81 120 ALA A N 1
ATOM 1028 C CA . ALA A 1 120 ? 4.024 -14.415 -11.711 1.00 66.81 120 ALA A CA 1
ATOM 1029 C C . ALA A 1 120 ? 4.670 -15.774 -11.368 1.00 66.81 120 ALA A C 1
ATOM 1031 O O . ALA A 1 120 ? 4.633 -16.191 -10.217 1.00 66.81 120 ALA A O 1
ATOM 1032 N N . ILE A 1 121 ? 5.304 -16.460 -12.330 1.00 70.81 121 ILE A N 1
ATOM 1033 C CA . ILE A 1 121 ? 6.051 -17.704 -12.054 1.00 70.81 121 ILE A CA 1
ATOM 1034 C C . ILE A 1 121 ? 7.308 -17.430 -11.210 1.00 70.81 121 ILE A C 1
ATOM 1036 O O . ILE A 1 121 ? 7.661 -18.224 -10.340 1.00 70.81 121 ILE A O 1
ATOM 1040 N N . LEU A 1 122 ? 8.020 -16.334 -11.485 1.00 67.56 122 LEU A N 1
ATOM 1041 C CA . LEU A 1 122 ? 9.240 -15.963 -10.761 1.00 67.56 122 LEU A CA 1
ATOM 1042 C C . LEU A 1 122 ? 8.964 -15.398 -9.359 1.00 67.56 122 LEU A C 1
ATOM 1044 O O . LEU A 1 122 ? 9.860 -15.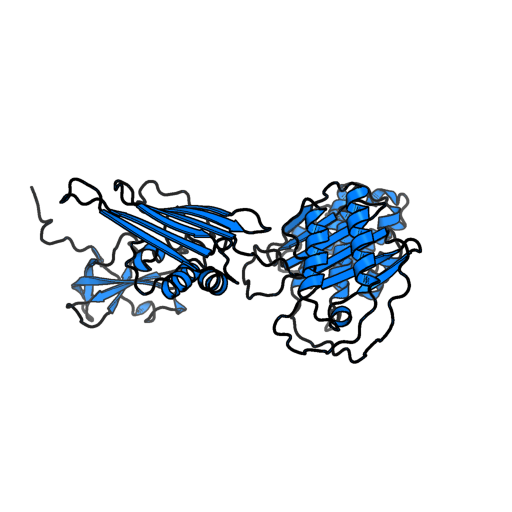406 -8.516 1.00 67.56 122 LEU A O 1
ATOM 1048 N N . GLU A 1 123 ? 7.746 -14.919 -9.111 1.00 57.00 123 GLU A N 1
ATOM 1049 C CA . GLU A 1 123 ? 7.284 -14.390 -7.824 1.00 57.00 123 GLU A CA 1
ATOM 1050 C C . GLU A 1 123 ? 7.231 -15.471 -6.712 1.00 57.00 123 GLU A C 1
ATOM 1052 O O . GLU A 1 123 ? 7.423 -15.134 -5.547 1.00 57.00 123 GLU A O 1
ATOM 1057 N N . ASP A 1 124 ? 7.127 -16.772 -7.039 1.00 49.56 124 ASP A N 1
ATOM 1058 C CA . ASP A 1 124 ? 7.134 -17.913 -6.085 1.00 49.56 124 ASP A CA 1
ATOM 1059 C C . ASP A 1 124 ? 8.544 -18.323 -5.564 1.00 49.56 124 ASP A C 1
ATOM 1061 O O . ASP A 1 124 ? 8.748 -19.396 -4.984 1.00 49.56 124 ASP A O 1
ATOM 1065 N N . TRP A 1 125 ? 9.566 -17.484 -5.765 1.00 42.66 125 TRP A N 1
ATOM 1066 C CA . TRP A 1 125 ? 10.967 -17.788 -5.441 1.00 42.66 125 TRP A CA 1
ATOM 1067 C C . TRP A 1 125 ? 11.313 -17.653 -3.938 1.00 42.66 125 TRP A C 1
ATOM 1069 O O . TRP A 1 125 ? 11.207 -16.557 -3.377 1.00 42.66 125 TRP A O 1
ATOM 1079 N N . PRO A 1 126 ? 11.845 -18.697 -3.262 1.00 36.72 126 PRO A N 1
ATOM 1080 C CA . PRO A 1 126 ? 12.298 -18.581 -1.878 1.00 36.72 126 PRO A CA 1
ATOM 1081 C C . PRO A 1 126 ? 13.559 -17.708 -1.767 1.00 36.72 126 PRO A C 1
ATOM 1083 O O . PRO A 1 126 ? 14.628 -18.017 -2.298 1.00 36.72 126 PRO A O 1
ATOM 1086 N N . ILE A 1 127 ? 13.451 -16.621 -1.001 1.00 39.91 127 ILE A N 1
ATOM 1087 C CA . ILE A 1 127 ? 14.556 -15.714 -0.674 1.00 39.91 127 ILE A CA 1
ATOM 1088 C C . ILE A 1 127 ? 15.442 -16.383 0.376 1.00 39.91 127 ILE A C 1
ATOM 1090 O O . ILE A 1 127 ? 15.249 -16.191 1.567 1.00 39.91 127 ILE A O 1
ATOM 1094 N N . THR A 1 128 ? 16.416 -17.186 -0.037 1.00 34.44 128 THR A N 1
ATOM 1095 C CA . THR A 1 128 ? 17.662 -17.376 0.723 1.00 34.44 128 THR A CA 1
ATOM 1096 C C . THR A 1 128 ? 18.706 -18.061 -0.149 1.00 34.44 128 THR A C 1
ATOM 1098 O O . THR A 1 128 ? 18.654 -19.265 -0.376 1.00 34.44 128 THR A O 1
ATOM 1101 N N . LYS A 1 129 ? 19.719 -17.300 -0.570 1.00 27.97 129 LYS A N 1
ATOM 1102 C CA . LYS A 1 129 ? 21.122 -17.724 -0.490 1.00 27.97 129 LYS A CA 1
ATOM 1103 C C . LYS A 1 129 ? 22.025 -16.523 -0.732 1.00 27.97 129 LYS A C 1
ATOM 1105 O O . LYS A 1 129 ? 21.915 -15.832 -1.736 1.00 27.97 129 LYS A O 1
ATOM 1110 N N . ASN A 1 130 ? 22.886 -16.291 0.252 1.00 31.34 130 ASN A N 1
ATOM 1111 C CA . ASN A 1 130 ? 23.932 -15.283 0.253 1.00 31.34 130 ASN A CA 1
ATOM 1112 C C . ASN A 1 130 ? 24.747 -15.356 -1.041 1.00 31.34 130 ASN A C 1
ATOM 1114 O O . ASN A 1 130 ? 25.453 -16.340 -1.265 1.00 31.34 130 ASN A O 1
ATOM 1118 N N . VAL A 1 131 ? 24.704 -14.297 -1.846 1.00 31.34 131 VAL A N 1
ATOM 1119 C CA . VAL A 1 131 ? 25.771 -14.031 -2.806 1.00 31.34 131 VAL A CA 1
ATOM 1120 C C . VAL A 1 131 ? 26.913 -13.430 -1.997 1.00 31.34 131 VAL A C 1
ATOM 1122 O O . VAL A 1 131 ? 26.894 -12.264 -1.623 1.00 31.34 131 VAL A O 1
ATOM 1125 N N . THR A 1 132 ? 27.899 -14.249 -1.649 1.00 31.00 132 THR A N 1
ATOM 1126 C CA . THR A 1 132 ? 29.166 -13.749 -1.117 1.00 31.00 132 THR A CA 1
ATOM 1127 C C . THR A 1 132 ? 29.971 -13.166 -2.276 1.00 31.00 132 THR A C 1
ATOM 1129 O O . THR A 1 132 ? 30.714 -13.899 -2.930 1.00 31.00 132 THR A O 1
ATOM 1132 N N . SER A 1 133 ? 29.849 -11.868 -2.557 1.00 34.16 133 SER A N 1
ATOM 1133 C CA . SER A 1 133 ? 30.790 -11.191 -3.454 1.00 34.16 133 SER A CA 1
ATOM 1134 C C . SER A 1 133 ? 31.970 -10.647 -2.649 1.00 34.16 133 SER A C 1
ATOM 1136 O O . SER A 1 133 ? 31.977 -9.506 -2.194 1.00 34.16 133 SER A O 1
ATOM 1138 N N . ASN A 1 134 ? 33.000 -11.475 -2.478 1.00 30.45 134 ASN A N 1
ATOM 1139 C CA . ASN A 1 134 ? 34.327 -10.995 -2.104 1.00 30.45 134 ASN A CA 1
ATOM 1140 C C . ASN A 1 134 ? 35.023 -10.454 -3.358 1.00 30.45 134 ASN A C 1
ATOM 1142 O O . ASN A 1 134 ? 35.604 -11.230 -4.115 1.00 30.45 134 ASN A O 1
ATOM 1146 N N . SER A 1 135 ? 34.993 -9.138 -3.569 1.00 28.92 135 SER A N 1
ATOM 1147 C CA . SER A 1 135 ? 36.071 -8.401 -4.251 1.00 28.92 135 SER A CA 1
ATOM 1148 C C . SER A 1 135 ? 35.927 -6.892 -4.019 1.00 28.92 135 SER A C 1
ATOM 1150 O O . SER A 1 135 ? 34.905 -6.323 -4.398 1.00 28.92 135 SER A O 1
ATOM 1152 N N . PRO A 1 136 ? 36.932 -6.213 -3.437 1.00 30.12 136 PRO A N 1
ATOM 1153 C CA . PRO A 1 136 ? 36.966 -4.760 -3.406 1.00 30.12 136 PRO A CA 1
ATOM 1154 C C . PRO A 1 136 ? 37.406 -4.265 -4.788 1.00 30.12 136 PRO A C 1
ATOM 1156 O O . PRO A 1 136 ? 38.576 -4.377 -5.154 1.00 30.12 136 PRO A O 1
ATOM 1159 N N . VAL A 1 137 ? 36.474 -3.734 -5.578 1.00 34.72 137 VAL A N 1
ATOM 1160 C CA . VAL A 1 137 ? 36.805 -3.093 -6.856 1.00 34.72 137 VAL A CA 1
ATOM 1161 C C . VAL A 1 137 ? 37.014 -1.605 -6.599 1.00 34.72 137 VAL A C 1
ATOM 1163 O O . VAL A 1 137 ? 36.099 -0.796 -6.681 1.00 34.72 137 VAL A O 1
ATOM 1166 N N . ASN A 1 138 ? 38.257 -1.253 -6.273 1.00 34.09 138 ASN A N 1
ATOM 1167 C CA . ASN A 1 138 ? 38.755 0.116 -6.358 1.00 34.09 138 ASN A CA 1
ATOM 1168 C C . ASN A 1 138 ? 38.913 0.464 -7.846 1.00 34.09 138 ASN A C 1
ATOM 1170 O O . ASN A 1 138 ? 39.966 0.215 -8.434 1.00 34.09 138 ASN A O 1
ATOM 1174 N N . VAL A 1 139 ? 37.869 0.997 -8.479 1.00 31.56 139 VAL A N 1
ATOM 1175 C CA . VAL A 1 139 ? 37.985 1.595 -9.814 1.00 31.56 139 VAL A CA 1
ATOM 1176 C C . VAL A 1 139 ? 37.337 2.978 -9.755 1.00 31.56 139 VAL A C 1
ATOM 1178 O O . VAL A 1 139 ? 36.155 3.066 -9.431 1.00 31.56 139 VAL A O 1
ATOM 1181 N N . PRO A 1 140 ? 38.074 4.072 -10.033 1.00 35.78 140 PRO A N 1
ATOM 1182 C CA . PRO A 1 140 ? 37.427 5.343 -10.328 1.00 35.78 140 PRO A CA 1
ATOM 1183 C C . PRO A 1 140 ? 36.504 5.099 -11.521 1.00 35.78 140 PRO A C 1
ATOM 1185 O O . PRO A 1 140 ? 36.982 4.623 -12.554 1.00 35.78 140 PRO A O 1
ATOM 1188 N N . TYR A 1 141 ? 35.198 5.345 -11.366 1.00 46.03 141 TYR A N 1
ATOM 1189 C CA . TYR A 1 141 ? 34.251 5.096 -12.451 1.00 46.03 141 TYR A CA 1
ATOM 1190 C C . TYR A 1 141 ? 34.763 5.795 -13.718 1.00 46.03 141 TYR A C 1
ATOM 1192 O O . TYR A 1 141 ? 35.154 6.967 -13.645 1.00 46.03 141 TYR A O 1
ATOM 1200 N N . PRO A 1 142 ? 34.851 5.080 -14.857 1.00 46.19 142 PRO A N 1
ATOM 1201 C CA . PRO A 1 142 ? 35.279 5.686 -16.109 1.00 46.19 142 PRO A CA 1
ATOM 1202 C C . PRO A 1 142 ? 34.407 6.912 -16.374 1.00 46.19 142 PRO A C 1
ATOM 1204 O O . PRO A 1 142 ? 33.235 6.912 -16.003 1.00 46.19 142 PRO A O 1
ATOM 1207 N N . LEU A 1 143 ? 34.993 7.952 -16.977 1.00 50.09 143 LEU A N 1
ATOM 1208 C CA . LEU A 1 143 ? 34.286 9.156 -17.417 1.00 50.09 143 LEU A CA 1
ATOM 1209 C C . LEU A 1 143 ? 33.020 8.736 -18.165 1.00 50.09 143 LEU A C 1
ATOM 1211 O O . LEU A 1 143 ? 33.093 8.383 -19.342 1.00 50.09 143 LEU A O 1
ATOM 1215 N N . ILE A 1 144 ? 31.882 8.742 -17.472 1.00 58.34 144 ILE A N 1
ATOM 1216 C CA . ILE A 1 144 ? 30.606 8.425 -18.092 1.00 58.34 144 ILE A CA 1
ATOM 1217 C C . ILE A 1 144 ? 30.417 9.510 -19.150 1.00 58.34 144 ILE A C 1
ATOM 1219 O O . ILE A 1 144 ? 30.593 10.709 -18.879 1.00 58.34 144 ILE A O 1
ATOM 1223 N N . GLY A 1 145 ? 30.108 9.088 -20.377 1.00 64.75 145 GLY A N 1
ATOM 1224 C CA . GLY A 1 145 ? 29.678 10.003 -21.422 1.00 64.75 145 GLY A CA 1
ATOM 1225 C C . GLY A 1 145 ? 28.444 10.804 -20.984 1.00 64.75 145 GLY A C 1
ATOM 1226 O O . GLY A 1 145 ? 28.017 10.820 -19.823 1.00 64.75 145 GLY A O 1
ATOM 1227 N N . LYS A 1 146 ? 27.811 11.532 -21.897 1.00 82.38 146 LYS A N 1
ATOM 1228 C CA . LYS A 1 146 ? 26.527 12.153 -21.542 1.00 82.38 146 LYS A CA 1
ATOM 1229 C C . LYS A 1 146 ? 25.514 11.037 -21.304 1.00 82.38 146 LYS A C 1
ATOM 1231 O O . LYS A 1 146 ? 25.239 10.276 -22.217 1.00 82.38 146 LYS A O 1
ATOM 1236 N N . ILE A 1 147 ? 24.921 10.981 -20.111 1.00 84.50 147 ILE A N 1
ATOM 1237 C CA . ILE A 1 147 ? 23.840 10.030 -19.828 1.00 84.50 147 ILE A CA 1
ATOM 1238 C C . ILE A 1 147 ? 22.708 10.256 -20.840 1.00 84.50 147 ILE A C 1
ATOM 1240 O O . ILE A 1 147 ? 22.261 11.394 -21.054 1.00 84.50 147 ILE A O 1
ATOM 1244 N N . VAL A 1 148 ? 22.282 9.171 -21.488 1.00 86.38 148 VAL A N 1
ATOM 1245 C CA . VAL A 1 148 ? 21.161 9.151 -22.437 1.00 86.38 148 VAL A CA 1
ATOM 1246 C C . VAL A 1 148 ? 20.015 8.267 -21.967 1.00 86.38 148 VAL A C 1
ATOM 1248 O O . VAL A 1 148 ? 18.891 8.527 -22.387 1.00 86.38 148 VAL A O 1
ATOM 1251 N N . LYS A 1 149 ? 20.274 7.288 -21.089 1.00 86.75 149 LYS A N 1
ATOM 1252 C CA . LYS A 1 149 ? 19.260 6.422 -20.473 1.00 86.75 149 LYS A CA 1
ATOM 1253 C C . LYS A 1 149 ? 19.603 6.154 -19.007 1.00 86.75 149 LYS A C 1
ATOM 1255 O O . LYS A 1 149 ? 20.767 5.948 -18.669 1.00 86.75 149 LYS A O 1
ATOM 1260 N N . LEU A 1 150 ? 18.583 6.152 -18.158 1.00 88.31 150 LEU A N 1
ATOM 1261 C CA . LEU A 1 150 ? 18.635 5.756 -16.756 1.00 88.31 150 LEU A CA 1
ATOM 1262 C C . LEU A 1 150 ? 17.530 4.741 -16.496 1.00 88.31 150 LEU A C 1
ATOM 1264 O O . LEU A 1 150 ? 16.383 4.956 -16.880 1.00 88.31 150 LEU A O 1
ATOM 1268 N N . GLU A 1 151 ? 17.873 3.674 -15.798 1.00 86.38 151 GLU A N 1
ATOM 1269 C CA . GLU A 1 151 ? 16.942 2.665 -15.327 1.00 86.38 151 GLU A CA 1
ATOM 1270 C C . GLU A 1 151 ? 17.185 2.404 -13.846 1.00 86.38 151 GLU A C 1
ATOM 1272 O O . GLU A 1 151 ? 18.329 2.246 -13.423 1.00 86.38 151 GLU A O 1
ATOM 1277 N N . ILE A 1 152 ? 16.118 2.358 -13.057 1.00 84.25 152 ILE A N 1
ATOM 1278 C CA . ILE A 1 152 ? 16.174 2.048 -11.630 1.00 84.25 152 ILE A CA 1
ATOM 1279 C C . ILE A 1 152 ? 15.167 0.947 -11.358 1.00 84.25 152 ILE A C 1
ATOM 1281 O O . ILE A 1 152 ? 13.978 1.103 -11.622 1.00 84.25 152 ILE A O 1
ATOM 1285 N N . TYR A 1 153 ? 15.657 -0.151 -10.807 1.00 76.94 153 TYR A N 1
ATOM 1286 C CA . TYR A 1 153 ? 14.855 -1.251 -10.307 1.00 76.94 153 TYR A CA 1
ATOM 1287 C C . TYR A 1 153 ? 14.957 -1.222 -8.786 1.00 76.94 153 TYR A C 1
ATOM 1289 O O . TYR A 1 153 ? 16.068 -1.270 -8.269 1.00 76.94 153 TYR A O 1
ATOM 1297 N N . ASN A 1 154 ? 13.841 -1.150 -8.070 1.00 76.25 154 ASN A N 1
ATOM 1298 C CA . ASN A 1 154 ? 13.803 -1.266 -6.613 1.00 76.25 154 ASN A CA 1
ATOM 1299 C C . ASN A 1 154 ? 12.791 -2.350 -6.238 1.00 76.25 154 ASN A C 1
ATOM 1301 O O . ASN A 1 154 ? 11.672 -2.344 -6.740 1.00 76.25 154 ASN A O 1
ATOM 1305 N N . PHE A 1 155 ? 13.180 -3.279 -5.373 1.00 66.69 155 PHE A N 1
ATOM 1306 C CA . PHE A 1 155 ? 12.244 -4.164 -4.697 1.00 66.69 155 PHE A CA 1
ATOM 1307 C C . PHE A 1 155 ? 11.988 -3.626 -3.305 1.00 66.69 155 PHE A C 1
ATOM 1309 O O . PHE A 1 155 ? 12.944 -3.408 -2.552 1.00 66.69 155 PHE A O 1
ATOM 1316 N N . ALA A 1 156 ? 10.709 -3.505 -2.963 1.00 58.53 156 ALA A N 1
ATOM 1317 C CA . ALA A 1 156 ? 10.282 -3.048 -1.662 1.00 58.53 156 ALA A CA 1
ATOM 1318 C C . ALA A 1 156 ? 11.037 -3.831 -0.572 1.00 58.53 156 ALA A C 1
ATOM 1320 O O . ALA A 1 156 ? 11.082 -5.072 -0.613 1.00 58.53 156 ALA A O 1
ATOM 1321 N N . PRO A 1 157 ? 11.658 -3.150 0.402 1.00 50.44 157 PRO A N 1
ATOM 1322 C CA . PRO A 1 157 ? 12.147 -3.821 1.593 1.00 50.44 157 PRO A CA 1
ATOM 1323 C C . PRO A 1 157 ? 10.975 -4.577 2.226 1.00 50.44 157 PRO A C 1
ATOM 1325 O O . PRO A 1 157 ? 9.919 -4.007 2.494 1.00 50.44 157 PRO A O 1
ATOM 1328 N N . TYR A 1 158 ? 11.151 -5.885 2.427 1.00 48.47 158 TYR A N 1
ATOM 1329 C CA . TYR A 1 158 ? 10.178 -6.761 3.083 1.00 48.47 158 TYR A CA 1
ATOM 1330 C C . TYR A 1 158 ? 10.013 -6.320 4.551 1.00 48.47 158 TYR A C 1
ATOM 1332 O O . TYR A 1 158 ? 10.555 -6.930 5.471 1.00 48.47 158 TYR A O 1
ATOM 1340 N N . TYR A 1 159 ? 9.265 -5.246 4.802 1.00 44.38 159 TYR A N 1
ATOM 1341 C CA . TYR A 1 159 ? 8.911 -4.791 6.146 1.00 44.38 159 TYR A CA 1
ATOM 1342 C C . TYR A 1 159 ? 7.753 -5.626 6.697 1.00 44.38 159 TYR A C 1
ATOM 1344 O O . TYR A 1 159 ? 6.713 -5.093 7.053 1.00 44.38 159 TYR A O 1
ATOM 1352 N N . GLY A 1 160 ? 7.862 -6.959 6.694 1.00 37.59 160 GLY A N 1
ATOM 1353 C CA . GLY A 1 160 ? 6.809 -7.834 7.234 1.00 37.59 160 GLY A CA 1
ATOM 1354 C C . GLY A 1 160 ? 5.403 -7.609 6.643 1.00 37.59 160 GLY A C 1
ATOM 1355 O O . GLY A 1 160 ? 4.419 -8.055 7.238 1.00 37.59 160 GLY A O 1
ATOM 1356 N N . LEU A 1 161 ? 5.301 -6.923 5.495 1.00 41.09 161 LEU A N 1
ATOM 1357 C CA . LEU A 1 161 ? 4.060 -6.569 4.813 1.00 41.09 161 LEU A CA 1
ATOM 1358 C C . LEU A 1 161 ? 3.491 -7.831 4.166 1.00 41.09 161 LEU A C 1
ATOM 1360 O O . LEU A 1 161 ? 3.683 -8.121 2.993 1.00 41.09 161 LEU A O 1
ATOM 1364 N N . THR A 1 162 ? 2.785 -8.616 4.966 1.00 35.66 162 THR A N 1
ATOM 1365 C CA . THR A 1 162 ? 1.998 -9.782 4.544 1.00 35.66 162 THR A CA 1
ATOM 1366 C C . THR A 1 162 ? 0.680 -9.353 3.886 1.00 35.66 162 THR A C 1
ATOM 1368 O O . THR A 1 162 ? -0.377 -9.924 4.159 1.00 35.66 162 THR A O 1
ATOM 1371 N N . HIS A 1 163 ? 0.688 -8.288 3.078 1.00 46.03 163 HIS A N 1
ATOM 1372 C CA . HIS A 1 163 ? -0.526 -7.705 2.504 1.00 46.03 163 HIS A CA 1
ATOM 1373 C C . HIS A 1 163 ? -0.434 -7.644 0.979 1.00 46.03 163 HIS A C 1
ATOM 1375 O O . HIS A 1 163 ? 0.391 -6.929 0.421 1.00 46.03 163 HIS A O 1
ATOM 1381 N N . PHE A 1 164 ? -1.341 -8.385 0.340 1.00 44.75 164 PHE A N 1
ATOM 1382 C CA . PHE A 1 164 ? -1.476 -8.639 -1.101 1.00 44.75 164 PHE A CA 1
ATOM 1383 C C . PHE A 1 164 ? -1.829 -7.410 -1.971 1.00 44.75 164 PHE A C 1
ATOM 1385 O O . PHE A 1 164 ? -2.174 -7.557 -3.143 1.00 44.75 164 PHE A O 1
ATOM 1392 N N . ASP A 1 165 ? -1.781 -6.201 -1.403 1.00 52.28 165 ASP A N 1
ATOM 1393 C CA . ASP A 1 165 ? -2.255 -4.960 -2.034 1.00 52.28 165 ASP A CA 1
ATOM 1394 C C . ASP A 1 165 ? -1.198 -3.840 -2.086 1.00 52.28 165 ASP A C 1
ATOM 1396 O O . ASP A 1 165 ? -1.499 -2.748 -2.567 1.00 52.28 165 ASP A O 1
ATOM 1400 N N . HIS A 1 166 ? 0.034 -4.088 -1.623 1.00 58.56 166 HIS A N 1
ATOM 1401 C CA . HIS A 1 166 ? 1.129 -3.111 -1.677 1.00 58.56 166 HIS A CA 1
ATOM 1402 C C . HIS A 1 166 ? 2.144 -3.420 -2.774 1.00 58.56 166 HIS A C 1
ATOM 1404 O O . HIS A 1 166 ? 2.348 -4.577 -3.144 1.00 58.56 166 HIS A O 1
ATOM 1410 N N . GLU A 1 167 ? 2.791 -2.365 -3.273 1.00 68.94 167 GLU A N 1
ATOM 1411 C CA . GLU A 1 167 ? 3.791 -2.506 -4.320 1.00 68.94 167 GLU A CA 1
ATOM 1412 C C . GLU A 1 167 ? 5.045 -3.213 -3.787 1.00 68.94 167 GLU A C 1
ATOM 1414 O O . GLU A 1 167 ? 5.602 -2.823 -2.763 1.00 68.94 167 GLU A O 1
ATOM 1419 N N . ASP A 1 168 ? 5.478 -4.271 -4.465 1.00 65.75 168 ASP A N 1
ATOM 1420 C CA . ASP A 1 168 ? 6.605 -5.118 -4.062 1.00 65.75 168 ASP A CA 1
ATOM 1421 C C . ASP A 1 168 ? 7.857 -4.878 -4.908 1.00 65.75 168 ASP A C 1
ATOM 1423 O O . ASP A 1 168 ? 8.982 -5.137 -4.471 1.00 65.75 168 ASP A O 1
ATOM 1427 N N . ALA A 1 169 ? 7.673 -4.335 -6.108 1.00 72.81 169 ALA A N 1
ATOM 1428 C CA . ALA A 1 169 ? 8.745 -3.914 -6.986 1.00 72.81 169 ALA A CA 1
ATOM 1429 C C . ALA A 1 169 ? 8.336 -2.698 -7.811 1.00 72.81 169 ALA A C 1
ATOM 1431 O O . ALA A 1 169 ? 7.193 -2.565 -8.244 1.00 72.81 169 ALA A O 1
ATOM 1432 N N . GLN A 1 170 ? 9.306 -1.837 -8.085 1.00 81.94 170 GLN A N 1
ATOM 1433 C CA . GLN A 1 170 ? 9.168 -0.695 -8.965 1.00 81.94 170 GLN A CA 1
ATOM 1434 C C . GLN A 1 170 ? 10.301 -0.657 -9.986 1.00 81.94 170 GLN A C 1
ATOM 1436 O O . GLN A 1 170 ? 11.454 -0.988 -9.699 1.00 81.94 170 GLN A O 1
ATOM 1441 N N . TYR A 1 171 ? 9.961 -0.214 -11.189 1.00 85.19 171 TYR A N 1
ATOM 1442 C CA . TYR A 1 171 ? 10.877 0.005 -12.291 1.00 85.19 171 TYR A CA 1
ATOM 1443 C C . TYR A 1 171 ? 10.643 1.390 -12.881 1.00 85.19 171 TYR A C 1
ATOM 1445 O O . TYR A 1 171 ? 9.544 1.692 -13.337 1.00 85.19 171 TYR A O 1
ATOM 1453 N N . LEU A 1 172 ? 11.686 2.211 -12.904 1.00 89.94 172 LEU A N 1
ATOM 1454 C CA . LEU A 1 172 ? 11.709 3.500 -13.581 1.00 89.94 172 LEU A CA 1
ATOM 1455 C C . LEU A 1 172 ? 12.679 3.434 -14.757 1.00 89.94 172 LEU A C 1
ATOM 1457 O O . LEU A 1 172 ? 13.831 3.044 -14.580 1.00 89.94 172 LEU A O 1
ATOM 1461 N N . ARG A 1 173 ? 12.253 3.911 -15.925 1.00 90.12 173 ARG A N 1
ATOM 1462 C CA . ARG A 1 173 ? 13.106 4.182 -17.082 1.00 90.12 173 ARG A CA 1
ATOM 1463 C C . ARG A 1 173 ? 12.943 5.626 -17.539 1.00 90.12 173 ARG A C 1
ATOM 1465 O O . ARG A 1 173 ? 11.830 6.103 -17.731 1.00 90.12 173 ARG A O 1
ATOM 1472 N N . LEU A 1 174 ? 14.070 6.285 -17.787 1.00 89.56 174 LEU A N 1
ATOM 1473 C CA . LEU A 1 174 ? 14.166 7.610 -18.393 1.00 89.56 174 LEU A CA 1
ATOM 1474 C C . LEU A 1 174 ? 15.137 7.560 -19.575 1.00 89.56 174 LEU A C 1
ATOM 1476 O O . LEU A 1 174 ? 16.248 7.058 -19.418 1.00 89.56 174 LEU A O 1
ATOM 1480 N N . SER A 1 175 ? 14.788 8.123 -20.732 1.00 83.75 175 SER A N 1
ATOM 1481 C CA . SER A 1 175 ? 15.715 8.277 -21.862 1.00 83.75 175 SER A CA 1
ATOM 1482 C C . SER A 1 175 ? 15.540 9.613 -22.591 1.00 83.75 175 SER A C 1
ATOM 1484 O O . SER A 1 175 ? 14.456 10.187 -22.643 1.00 83.75 175 SER A O 1
ATOM 1486 N N . LYS A 1 176 ? 16.637 10.123 -23.174 1.00 67.88 176 LYS A N 1
ATOM 1487 C CA . LYS A 1 176 ? 16.660 11.344 -24.011 1.00 67.88 176 LYS A CA 1
ATOM 1488 C C . LYS A 1 176 ? 15.889 11.203 -25.316 1.00 67.88 176 LYS A C 1
ATOM 1490 O O . LYS A 1 176 ? 15.486 12.209 -25.890 1.00 67.88 176 LYS A O 1
ATOM 1495 N N . ARG A 1 177 ? 15.766 9.976 -25.818 1.00 58.38 177 ARG A N 1
ATOM 1496 C CA . ARG A 1 177 ? 15.057 9.657 -27.065 1.00 58.38 177 ARG A CA 1
ATOM 1497 C C . ARG A 1 177 ? 13.662 9.092 -26.794 1.00 58.38 177 ARG A C 1
ATOM 1499 O O . ARG A 1 177 ? 12.814 9.137 -27.674 1.00 58.38 177 ARG A O 1
ATOM 1506 N N . GLU A 1 178 ? 13.446 8.594 -25.579 1.00 53.88 178 GLU A N 1
ATOM 1507 C CA . GLU A 1 178 ? 12.298 7.798 -25.162 1.00 53.88 178 GLU A CA 1
ATOM 1508 C C . GLU A 1 178 ? 11.985 8.159 -23.702 1.00 53.88 178 GLU A C 1
ATOM 1510 O O . GLU A 1 178 ? 12.598 7.666 -22.766 1.00 53.88 178 GLU A O 1
ATOM 1515 N N . THR A 1 179 ? 11.102 9.136 -23.529 1.00 69.31 179 THR A N 1
ATOM 1516 C CA . THR A 1 179 ? 9.944 9.084 -22.618 1.00 69.31 179 THR A CA 1
ATOM 1517 C C . THR A 1 179 ? 10.062 8.362 -21.266 1.00 69.31 179 THR A C 1
ATOM 1519 O O . THR A 1 179 ? 10.486 7.217 -21.168 1.00 69.31 179 THR A O 1
ATOM 1522 N N . CYS A 1 180 ? 9.567 9.006 -20.204 1.00 84.62 180 CYS A N 1
ATOM 1523 C CA . CYS A 1 180 ? 9.491 8.393 -18.878 1.00 84.62 180 CYS A CA 1
ATOM 1524 C C . CYS A 1 180 ? 8.529 7.199 -18.873 1.00 84.62 180 CYS A C 1
ATOM 1526 O O . CYS A 1 180 ? 7.419 7.276 -19.408 1.00 84.62 180 CYS A O 1
ATOM 1528 N N . PHE A 1 181 ? 8.961 6.110 -18.247 1.00 86.38 181 PHE A N 1
ATOM 1529 C CA . PHE A 1 181 ? 8.163 4.915 -18.067 1.00 86.38 181 PHE A CA 1
ATOM 1530 C C . PHE A 1 181 ? 8.352 4.375 -16.652 1.00 86.38 181 PHE A C 1
ATOM 1532 O O . PHE A 1 181 ? 9.478 4.135 -16.217 1.00 86.38 181 PHE A O 1
ATOM 1539 N N . PHE A 1 182 ? 7.250 4.184 -15.941 1.00 88.81 182 PHE A N 1
ATOM 1540 C CA . PHE A 1 182 ? 7.234 3.688 -14.575 1.00 88.81 182 PHE A CA 1
ATOM 1541 C C . PHE A 1 182 ? 6.285 2.494 -14.467 1.00 88.81 182 PHE A C 1
ATOM 1543 O O . PHE A 1 182 ? 5.135 2.571 -14.903 1.00 88.81 182 PHE A O 1
ATOM 1550 N N . ILE A 1 183 ? 6.768 1.393 -13.890 1.00 81.38 183 ILE A N 1
ATOM 1551 C CA . ILE A 1 183 ? 5.952 0.246 -13.482 1.00 81.38 183 ILE A CA 1
ATOM 1552 C C . ILE A 1 183 ? 6.091 0.085 -11.981 1.00 81.38 183 ILE A C 1
ATOM 1554 O O . ILE A 1 183 ? 7.208 0.070 -11.473 1.00 81.38 183 ILE A O 1
ATOM 1558 N N . ALA A 1 184 ? 4.977 -0.166 -11.311 1.00 79.06 184 ALA A N 1
ATOM 1559 C CA . ALA A 1 184 ? 4.975 -0.781 -10.000 1.00 79.06 184 ALA A CA 1
ATOM 1560 C C . ALA A 1 184 ? 4.140 -2.066 -10.006 1.00 79.06 184 ALA A C 1
ATOM 1562 O O . ALA A 1 184 ? 3.037 -2.099 -10.556 1.00 79.06 184 ALA A O 1
ATOM 1563 N N . SER A 1 185 ? 4.690 -3.126 -9.428 1.00 69.69 185 SER A N 1
ATOM 1564 C CA . SER A 1 185 ? 4.065 -4.440 -9.261 1.00 69.69 185 SER A CA 1
ATOM 1565 C C . SER A 1 185 ? 3.514 -4.582 -7.847 1.00 69.69 185 SER A C 1
ATOM 1567 O O . SER A 1 185 ? 4.071 -3.975 -6.943 1.00 69.69 185 SER A O 1
ATOM 1569 N N . ILE A 1 186 ? 2.431 -5.350 -7.669 1.00 62.97 186 ILE A N 1
ATOM 1570 C CA . ILE A 1 186 ? 1.823 -5.683 -6.370 1.00 62.97 186 ILE A CA 1
ATOM 1571 C C . ILE A 1 186 ? 1.826 -7.206 -6.184 1.00 62.97 186 ILE A C 1
ATOM 1573 O O . ILE A 1 186 ? 1.158 -7.926 -6.941 1.00 62.97 186 ILE A O 1
ATOM 1577 N N . PHE A 1 187 ? 2.512 -7.685 -5.140 1.00 49.50 187 PHE A N 1
ATOM 1578 C CA . PHE A 1 187 ? 2.668 -9.114 -4.853 1.00 49.50 187 PHE A CA 1
ATOM 1579 C C . PHE A 1 187 ? 1.326 -9.796 -4.539 1.00 49.50 187 PHE A C 1
ATOM 1581 O O . PHE A 1 187 ? 0.607 -9.412 -3.616 1.00 49.50 187 PHE A O 1
ATOM 1588 N N . GLY A 1 188 ? 1.009 -10.846 -5.304 1.00 45.78 188 GLY A N 1
ATOM 1589 C CA . GLY A 1 188 ? -0.077 -11.805 -5.065 1.00 45.78 188 GLY A CA 1
ATOM 1590 C C . GLY A 1 188 ? -1.483 -11.432 -5.554 1.00 45.78 188 GLY A C 1
ATOM 1591 O O . GLY A 1 188 ? -2.383 -12.262 -5.462 1.00 45.78 188 GLY A O 1
ATOM 1592 N N . ASN A 1 189 ? -1.659 -10.259 -6.172 1.00 48.34 189 ASN A N 1
ATOM 1593 C CA . ASN A 1 189 ? -2.869 -9.921 -6.939 1.00 48.34 189 ASN A CA 1
ATOM 1594 C C . ASN A 1 189 ? -2.619 -9.785 -8.458 1.00 48.34 189 ASN A C 1
ATOM 1596 O O . ASN A 1 189 ? -3.556 -9.499 -9.209 1.00 48.34 189 ASN A O 1
ATOM 1600 N N . HIS A 1 190 ? -1.372 -9.966 -8.919 1.00 54.66 190 HIS A N 1
ATOM 1601 C CA . HIS A 1 190 ? -0.931 -9.808 -10.319 1.00 54.66 190 HIS A CA 1
ATOM 1602 C C . HIS A 1 190 ? -1.355 -8.471 -10.961 1.00 54.66 190 HIS A C 1
ATOM 1604 O O . HIS A 1 190 ? -1.585 -8.368 -12.175 1.00 54.66 190 HIS A O 1
ATOM 1610 N N . LYS A 1 191 ? -1.502 -7.432 -10.133 1.00 63.75 191 LYS A N 1
ATOM 1611 C CA . LYS A 1 191 ? -1.821 -6.071 -10.566 1.00 63.75 191 LYS A CA 1
ATOM 1612 C C . LYS A 1 191 ? -0.528 -5.298 -10.772 1.00 63.75 191 LYS A C 1
ATOM 1614 O O . LYS A 1 191 ? 0.441 -5.484 -10.047 1.00 63.75 191 LYS A O 1
ATOM 1619 N N . MET A 1 192 ? -0.548 -4.402 -11.752 1.00 70.38 192 MET A N 1
ATOM 1620 C CA . MET A 1 192 ? 0.528 -3.444 -11.965 1.00 70.38 192 MET A CA 1
ATOM 1621 C C . MET A 1 192 ? -0.048 -2.060 -12.197 1.00 70.38 192 MET A C 1
ATOM 1623 O O . MET A 1 192 ? -1.035 -1.910 -12.926 1.00 70.38 192 MET A O 1
ATOM 1627 N N . ARG A 1 193 ? 0.614 -1.065 -11.620 1.00 80.38 193 ARG A N 1
ATOM 1628 C CA . ARG A 1 193 ? 0.454 0.342 -11.960 1.00 80.38 193 ARG A CA 1
ATOM 1629 C C . ARG A 1 193 ? 1.481 0.691 -13.025 1.00 80.38 193 ARG A C 1
ATOM 1631 O O . ARG A 1 193 ? 2.649 0.338 -12.902 1.00 80.38 193 ARG A O 1
ATOM 1638 N N . ILE A 1 194 ? 1.028 1.343 -14.088 1.00 81.00 194 ILE A N 1
ATOM 1639 C CA . ILE A 1 194 ? 1.886 1.776 -15.189 1.00 81.00 194 ILE A CA 1
ATOM 1640 C C . ILE A 1 194 ? 1.620 3.250 -15.412 1.00 81.00 194 ILE A C 1
ATOM 1642 O O . ILE A 1 194 ? 0.477 3.645 -15.643 1.00 81.00 194 ILE A O 1
ATOM 1646 N N . GLU A 1 195 ? 2.679 4.042 -15.365 1.00 85.00 195 GLU A N 1
ATOM 1647 C CA . GLU A 1 195 ? 2.625 5.478 -15.582 1.00 85.00 195 GLU A CA 1
ATOM 1648 C C . GLU A 1 195 ? 3.652 5.870 -16.643 1.00 85.00 195 GLU A C 1
ATOM 1650 O O . GLU A 1 195 ? 4.793 5.409 -16.642 1.00 85.00 195 GLU A O 1
ATOM 1655 N N . GLN A 1 196 ? 3.236 6.722 -17.577 1.00 86.25 196 GLN A N 1
ATOM 1656 C CA . GLN A 1 196 ? 4.094 7.239 -18.644 1.00 86.25 196 GLN A CA 1
ATOM 1657 C C . GLN A 1 196 ? 4.033 8.768 -18.660 1.00 86.25 196 GLN A C 1
ATOM 1659 O O . GLN A 1 196 ? 3.495 9.352 -19.605 1.00 86.25 196 GLN A O 1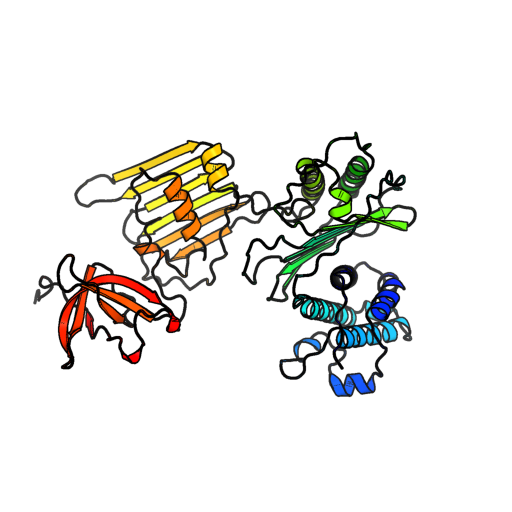
ATOM 1664 N N . PRO A 1 197 ? 4.488 9.439 -17.590 1.00 86.31 197 PRO A N 1
ATOM 1665 C CA . PRO A 1 197 ? 4.360 10.881 -17.508 1.00 86.31 197 PRO A CA 1
ATOM 1666 C C . PRO A 1 197 ? 5.207 11.571 -18.578 1.00 86.31 197 PRO A C 1
ATOM 1668 O O . PRO A 1 197 ? 6.316 11.139 -18.905 1.00 86.31 197 PRO A O 1
ATOM 1671 N N . GLU A 1 198 ? 4.706 12.688 -19.097 1.00 83.88 198 GLU A N 1
ATOM 1672 C CA . GLU A 1 198 ? 5.529 13.567 -19.919 1.00 83.88 198 GLU A CA 1
ATOM 1673 C C . GLU A 1 198 ? 6.626 14.197 -19.052 1.00 83.88 198 GLU A C 1
ATOM 1675 O O . GLU A 1 198 ? 6.372 14.703 -17.957 1.00 83.88 198 GLU A O 1
ATOM 1680 N N . ILE A 1 199 ? 7.860 14.160 -19.550 1.00 86.25 199 ILE A N 1
ATOM 1681 C CA . ILE A 1 199 ? 9.008 14.834 -18.949 1.00 86.25 199 ILE A CA 1
ATOM 1682 C C . ILE A 1 199 ? 9.637 15.736 -20.003 1.00 86.25 199 ILE A C 1
ATOM 1684 O O . ILE A 1 199 ? 9.979 15.291 -21.099 1.00 86.25 199 ILE A O 1
ATOM 1688 N N . ASP A 1 200 ? 9.786 17.015 -19.675 1.00 84.50 200 ASP A N 1
ATOM 1689 C CA . ASP A 1 200 ? 10.467 17.956 -20.554 1.00 84.50 200 ASP A CA 1
ATOM 1690 C C . ASP A 1 200 ? 11.994 17.746 -20.546 1.00 84.50 200 ASP A C 1
ATOM 1692 O O . ASP A 1 200 ? 12.596 17.216 -19.604 1.00 84.50 200 ASP A O 1
ATOM 1696 N N . GLU A 1 201 ? 12.644 18.193 -21.622 1.00 85.00 201 GLU A N 1
ATOM 1697 C CA . GLU A 1 201 ? 14.091 18.049 -21.807 1.00 85.00 201 GLU A CA 1
ATOM 1698 C C . GLU A 1 201 ? 14.897 18.746 -20.697 1.00 85.00 201 GLU A C 1
ATOM 1700 O O . GLU A 1 201 ? 15.993 18.298 -20.344 1.00 85.00 201 GLU A O 1
ATOM 1705 N N . GLN A 1 202 ? 14.364 19.820 -20.107 1.00 86.38 202 GLN A N 1
ATOM 1706 C CA . GLN A 1 202 ? 15.039 20.568 -19.052 1.00 86.38 202 GLN A CA 1
ATOM 1707 C C . GLN A 1 202 ? 15.113 19.745 -17.759 1.00 86.38 202 GLN A C 1
ATOM 1709 O O . GLN A 1 202 ? 16.177 19.655 -17.144 1.00 86.38 202 GLN A O 1
ATOM 1714 N N . ASN A 1 203 ? 14.007 19.130 -17.353 1.00 88.88 203 ASN A N 1
ATOM 1715 C CA . ASN A 1 203 ? 13.902 18.275 -16.178 1.00 88.88 203 ASN A CA 1
ATOM 1716 C C . ASN A 1 203 ? 14.696 16.982 -16.363 1.00 88.88 203 ASN A C 1
ATOM 1718 O O . ASN A 1 203 ? 15.460 16.610 -15.470 1.00 88.88 203 ASN A O 1
ATOM 1722 N N . LEU A 1 204 ? 14.647 16.374 -17.550 1.00 88.56 204 LEU A N 1
ATOM 1723 C CA . LEU A 1 204 ? 15.487 15.219 -17.868 1.00 88.56 204 LEU A CA 1
ATOM 1724 C C . LEU A 1 204 ? 16.983 15.569 -17.802 1.00 88.56 204 LEU A C 1
ATOM 1726 O O . LEU A 1 204 ? 17.783 14.834 -17.222 1.00 88.56 204 LEU A O 1
ATOM 1730 N N . THR A 1 205 ? 17.364 16.736 -18.329 1.00 85.94 205 THR A N 1
ATOM 1731 C CA . THR A 1 205 ? 18.743 17.235 -18.256 1.00 85.94 205 THR A CA 1
ATOM 1732 C C . THR A 1 205 ? 19.182 17.479 -16.813 1.00 85.94 205 THR A C 1
ATOM 1734 O O . THR A 1 205 ? 20.315 17.135 -16.472 1.00 85.94 205 THR A O 1
ATOM 1737 N N . LYS A 1 206 ? 18.318 18.022 -15.943 1.00 86.62 206 LYS A N 1
ATOM 1738 C CA . LYS A 1 206 ? 18.605 18.172 -14.502 1.00 86.62 206 LYS A CA 1
ATOM 1739 C C . LYS A 1 206 ? 18.844 16.824 -13.825 1.00 86.62 206 LYS A C 1
ATOM 1741 O O . LYS A 1 206 ? 19.819 16.705 -13.089 1.00 86.62 206 LYS A O 1
ATOM 1746 N N . ILE A 1 207 ? 18.005 15.818 -14.092 1.00 90.12 207 ILE A N 1
ATOM 1747 C CA . ILE A 1 207 ? 18.182 14.467 -13.537 1.00 90.12 207 ILE A CA 1
ATOM 1748 C C . ILE A 1 207 ? 19.525 13.886 -13.993 1.00 90.12 207 ILE A C 1
ATOM 1750 O O . ILE A 1 207 ? 20.337 13.488 -13.163 1.00 90.12 207 ILE A O 1
ATOM 1754 N N . PHE A 1 208 ? 19.801 13.886 -15.299 1.00 88.81 208 PHE A N 1
ATOM 1755 C CA . PHE A 1 208 ? 21.005 13.266 -15.862 1.00 88.81 208 PHE A CA 1
ATOM 1756 C C . PHE A 1 208 ? 22.293 13.986 -15.455 1.00 88.81 208 PHE A C 1
ATOM 1758 O O . PHE A 1 208 ? 23.273 13.339 -15.089 1.00 88.81 208 PHE A O 1
ATOM 1765 N N . SER A 1 209 ? 22.307 15.320 -15.479 1.00 80.62 209 SER A N 1
ATOM 1766 C CA . SER A 1 209 ? 23.467 16.099 -15.028 1.00 80.62 209 SER A CA 1
ATOM 1767 C C . SER A 1 209 ? 23.691 15.986 -13.522 1.00 80.62 209 SER A C 1
ATOM 1769 O O . SER A 1 209 ? 24.837 15.859 -13.098 1.00 80.62 209 SER A O 1
ATOM 1771 N N . GLY A 1 210 ? 22.622 15.977 -12.720 1.00 81.62 210 GLY A N 1
ATOM 1772 C CA . GLY A 1 210 ? 22.708 15.800 -11.274 1.00 81.62 210 GLY A CA 1
ATOM 1773 C C . GLY A 1 210 ? 23.214 14.410 -10.902 1.00 81.62 210 GLY A C 1
ATOM 1774 O O . GLY A 1 210 ? 24.165 14.301 -10.134 1.00 81.62 210 GLY A O 1
ATOM 1775 N N . LEU A 1 211 ? 22.664 13.354 -11.509 1.00 81.75 211 LEU A N 1
ATOM 1776 C CA . LEU A 1 211 ? 23.142 11.984 -11.312 1.00 81.75 211 LEU A CA 1
ATOM 1777 C C . LEU A 1 211 ? 24.621 11.852 -11.691 1.00 81.75 211 LEU A C 1
ATOM 1779 O O . LEU A 1 211 ? 25.414 11.346 -10.902 1.00 81.75 211 LEU A O 1
ATOM 1783 N N . ARG A 1 212 ? 25.016 12.373 -12.858 1.00 77.81 212 ARG A N 1
ATOM 1784 C CA . ARG A 1 212 ? 26.420 12.400 -13.283 1.00 77.81 212 ARG A CA 1
ATOM 1785 C C . ARG A 1 212 ? 27.307 13.130 -12.272 1.00 77.81 212 ARG A C 1
ATOM 1787 O O . ARG A 1 212 ? 28.344 12.601 -11.899 1.00 77.81 212 ARG A O 1
ATOM 1794 N N . TYR A 1 213 ? 26.888 14.303 -11.793 1.00 75.75 213 TYR A N 1
ATOM 1795 C CA . TYR A 1 213 ? 27.618 15.054 -10.769 1.00 75.75 213 TYR A CA 1
ATOM 1796 C C . TYR A 1 213 ? 27.841 14.227 -9.498 1.00 75.75 213 TYR A C 1
ATOM 1798 O O . TYR A 1 213 ? 28.937 14.248 -8.944 1.00 75.75 213 TYR A O 1
ATOM 1806 N N . TYR A 1 214 ? 26.830 13.481 -9.049 1.00 71.75 214 TYR A N 1
ATOM 1807 C CA . TYR A 1 214 ? 26.956 12.599 -7.890 1.00 71.75 214 TYR A CA 1
ATOM 1808 C C . TYR A 1 214 ? 27.913 11.423 -8.140 1.00 71.75 214 TYR A C 1
ATOM 1810 O O . TYR A 1 214 ? 28.688 11.092 -7.246 1.00 71.75 214 TYR A O 1
ATOM 1818 N N . LEU A 1 215 ? 27.916 10.848 -9.346 1.00 69.50 215 LEU A N 1
ATOM 1819 C CA . LEU A 1 215 ? 28.797 9.734 -9.726 1.00 69.50 215 LEU A CA 1
ATOM 1820 C C . LEU A 1 215 ? 30.251 10.159 -9.999 1.00 69.50 215 LEU A C 1
ATOM 1822 O O . LEU A 1 215 ? 31.166 9.364 -9.808 1.00 69.50 215 LEU A O 1
ATOM 1826 N N . GLU A 1 216 ? 30.481 11.403 -10.429 1.00 65.50 216 GLU A N 1
ATOM 1827 C CA . GLU A 1 216 ? 31.813 11.951 -10.737 1.00 65.50 216 GLU A CA 1
ATOM 1828 C C . GLU A 1 216 ? 32.520 12.579 -9.524 1.00 65.50 216 GLU A C 1
ATOM 1830 O O . GLU A 1 216 ? 33.681 12.988 -9.628 1.00 65.50 216 GLU A O 1
ATOM 1835 N N . LYS A 1 217 ? 31.856 12.682 -8.363 1.00 59.12 217 LYS A N 1
ATOM 1836 C CA . LYS A 1 217 ? 32.497 13.205 -7.151 1.00 59.12 217 LYS A CA 1
ATOM 1837 C C . LYS A 1 217 ? 33.670 12.302 -6.739 1.00 59.12 217 LYS A C 1
ATOM 1839 O O . LYS A 1 217 ? 33.466 11.106 -6.533 1.00 59.12 217 LYS A O 1
ATOM 1844 N N . PRO A 1 218 ? 34.886 12.853 -6.554 1.00 47.22 218 PRO A N 1
ATOM 1845 C CA . PRO A 1 218 ? 36.019 12.069 -6.087 1.00 47.22 218 PRO A CA 1
ATOM 1846 C C . PRO A 1 218 ? 35.722 11.501 -4.697 1.00 47.22 218 PRO A C 1
ATOM 1848 O O . PRO A 1 218 ? 35.349 12.233 -3.777 1.00 47.22 218 PRO A O 1
ATOM 1851 N N . LEU A 1 219 ? 35.898 10.185 -4.568 1.00 46.41 219 LEU A N 1
ATOM 1852 C CA . LEU A 1 219 ? 35.855 9.444 -3.312 1.00 46.41 219 LEU A CA 1
ATOM 1853 C C . LEU A 1 219 ? 36.933 9.994 -2.366 1.00 46.41 219 LEU A C 1
ATOM 1855 O O . LEU A 1 219 ? 38.091 9.580 -2.417 1.00 46.41 219 LEU A O 1
ATOM 1859 N N . ASN A 1 220 ? 36.574 10.943 -1.503 1.00 38.59 220 ASN A N 1
ATOM 1860 C CA . ASN A 1 220 ? 37.439 11.314 -0.392 1.00 38.59 220 ASN A CA 1
ATOM 1861 C C . ASN A 1 220 ? 37.438 10.146 0.598 1.00 38.59 220 ASN A C 1
ATOM 1863 O O . ASN A 1 220 ? 36.405 9.786 1.152 1.00 38.59 220 ASN A O 1
ATOM 1867 N N . SER A 1 221 ? 38.609 9.540 0.768 1.00 41.38 221 SER A N 1
ATOM 1868 C CA . SER A 1 221 ? 38.878 8.387 1.621 1.00 41.38 221 SER A CA 1
ATOM 1869 C C . SER A 1 221 ? 38.307 8.552 3.033 1.00 41.38 221 SER A C 1
ATOM 1871 O O . SER A 1 221 ? 38.960 9.187 3.860 1.00 41.38 221 SER A O 1
ATOM 1873 N N . MET A 1 222 ? 37.149 7.967 3.350 1.00 35.34 222 MET A N 1
ATOM 1874 C CA . MET A 1 222 ? 36.703 7.822 4.738 1.00 35.34 222 MET A CA 1
ATOM 1875 C C . MET A 1 222 ? 35.939 6.516 4.995 1.00 35.34 222 MET A C 1
ATOM 1877 O O . MET A 1 222 ? 35.226 5.983 4.155 1.00 35.34 222 MET A O 1
ATOM 1881 N N . THR A 1 223 ? 36.220 6.029 6.200 1.00 37.78 223 THR A N 1
ATOM 1882 C CA . THR A 1 223 ? 35.870 4.824 6.960 1.00 37.78 223 THR A CA 1
ATOM 1883 C C . THR A 1 223 ? 34.551 4.106 6.663 1.00 37.78 223 THR A C 1
ATOM 1885 O O . THR A 1 223 ? 33.468 4.665 6.769 1.00 37.78 223 THR A O 1
ATOM 1888 N N . VAL A 1 224 ? 34.676 2.792 6.457 1.00 37.03 224 VAL A N 1
ATOM 1889 C CA . VAL A 1 224 ? 33.595 1.798 6.444 1.00 37.03 224 VAL A CA 1
ATOM 1890 C C . VAL A 1 224 ? 32.989 1.663 7.849 1.00 37.03 224 VAL A C 1
ATOM 1892 O O . VAL A 1 224 ? 33.675 1.211 8.768 1.00 37.03 224 VAL A O 1
ATOM 1895 N N . GLN A 1 225 ? 31.707 1.996 8.029 1.00 39.53 225 GLN A N 1
ATOM 1896 C CA . GLN A 1 225 ? 30.917 1.532 9.177 1.00 39.53 225 GLN A CA 1
ATOM 1897 C C . GLN A 1 225 ? 29.983 0.396 8.738 1.00 39.53 225 GLN A C 1
ATOM 1899 O O . GLN A 1 225 ? 28.970 0.611 8.081 1.00 39.53 225 GLN A O 1
ATOM 1904 N N . ASN A 1 226 ? 30.326 -0.832 9.134 1.00 36.44 226 ASN A N 1
ATOM 1905 C CA . ASN A 1 226 ? 29.557 -2.053 8.876 1.00 36.44 226 ASN A CA 1
ATOM 1906 C C . ASN A 1 226 ? 28.373 -2.216 9.848 1.00 36.44 226 ASN A C 1
ATOM 1908 O O . ASN A 1 226 ? 28.326 -3.192 10.591 1.00 36.44 226 ASN A O 1
ATOM 1912 N N . ASN A 1 227 ? 27.410 -1.296 9.849 1.00 37.22 227 ASN A N 1
ATOM 1913 C CA . ASN A 1 227 ? 26.153 -1.490 10.581 1.00 37.22 227 ASN A CA 1
ATOM 1914 C C . ASN A 1 227 ? 24.975 -1.478 9.603 1.00 37.22 227 ASN A C 1
ATOM 1916 O O . ASN A 1 227 ? 24.277 -0.481 9.460 1.00 37.22 227 ASN A O 1
ATOM 1920 N N . ILE A 1 228 ? 24.763 -2.598 8.907 1.00 41.78 228 ILE A N 1
ATOM 1921 C CA . ILE A 1 228 ? 23.615 -2.778 8.015 1.00 41.78 228 ILE A CA 1
ATOM 1922 C C . ILE A 1 228 ? 22.552 -3.600 8.749 1.00 41.78 228 ILE A C 1
ATOM 1924 O O . ILE A 1 228 ? 22.684 -4.814 8.881 1.00 41.78 228 ILE A O 1
ATOM 1928 N N . THR A 1 229 ? 21.490 -2.942 9.211 1.00 39.81 229 THR A N 1
ATOM 1929 C CA . THR A 1 229 ? 20.305 -3.586 9.811 1.00 39.81 229 THR A CA 1
ATOM 1930 C C . THR A 1 229 ? 19.124 -3.728 8.843 1.00 39.81 229 THR A C 1
ATOM 1932 O O . THR A 1 229 ? 18.191 -4.460 9.152 1.00 39.81 229 THR A O 1
ATOM 1935 N N . GLN A 1 230 ? 19.154 -3.105 7.658 1.00 45.50 230 GLN A N 1
ATOM 1936 C CA . GLN A 1 230 ? 18.074 -3.190 6.661 1.00 45.50 230 GLN A CA 1
ATOM 1937 C C . GLN A 1 230 ? 18.608 -3.644 5.293 1.00 45.50 230 GLN A C 1
ATOM 1939 O O . GLN A 1 230 ? 19.628 -3.146 4.807 1.00 45.50 230 GLN A O 1
ATOM 1944 N N . VAL A 1 231 ? 17.949 -4.627 4.674 1.00 46.62 231 VAL A N 1
ATOM 1945 C CA . VAL A 1 231 ? 18.292 -5.150 3.341 1.00 46.62 231 VAL A CA 1
ATOM 1946 C C . VAL A 1 231 ? 17.583 -4.299 2.283 1.00 46.62 231 VAL A C 1
ATOM 1948 O O . VAL A 1 231 ? 16.414 -4.533 2.000 1.00 46.62 231 VAL A O 1
ATOM 1951 N N . LYS A 1 232 ? 18.279 -3.303 1.721 1.00 53.41 232 LYS A N 1
ATOM 1952 C CA . LYS A 1 232 ? 17.801 -2.543 0.551 1.00 53.41 232 LYS A CA 1
ATOM 1953 C C . LYS A 1 232 ? 18.052 -3.340 -0.728 1.00 53.41 232 LYS A C 1
ATOM 1955 O O . LYS A 1 232 ? 19.118 -3.941 -0.854 1.00 53.41 232 LYS A O 1
ATOM 1960 N N . ASN A 1 233 ? 17.112 -3.335 -1.671 1.00 65.69 233 ASN A N 1
ATOM 1961 C CA . ASN A 1 233 ? 17.165 -4.175 -2.870 1.00 65.69 233 ASN A CA 1
ATOM 1962 C C . ASN A 1 233 ? 16.951 -3.336 -4.140 1.00 65.69 233 ASN A C 1
ATOM 1964 O O . ASN A 1 233 ? 15.878 -3.387 -4.729 1.00 65.69 233 ASN A O 1
ATOM 1968 N N . TYR A 1 234 ? 17.956 -2.584 -4.592 1.00 69.62 234 TYR A N 1
ATOM 1969 C CA . TYR A 1 234 ? 17.861 -1.833 -5.849 1.00 69.62 234 TYR A CA 1
ATOM 1970 C C . TYR A 1 234 ? 19.042 -2.082 -6.800 1.00 69.62 234 TYR A C 1
ATOM 1972 O O . TYR A 1 234 ? 20.136 -2.469 -6.379 1.00 69.62 234 TYR A O 1
ATOM 1980 N N . VAL A 1 235 ? 18.807 -1.851 -8.094 1.00 71.81 235 VAL A N 1
ATOM 1981 C CA . VAL A 1 235 ? 19.789 -1.888 -9.189 1.00 71.81 235 VAL A CA 1
ATOM 1982 C C . VAL A 1 235 ? 19.590 -0.658 -10.068 1.00 71.81 235 VAL A C 1
ATOM 1984 O O . VAL A 1 235 ? 18.468 -0.354 -10.471 1.00 71.81 235 VAL A O 1
ATOM 1987 N N . ILE A 1 236 ? 20.680 0.032 -10.397 1.00 76.81 236 ILE A N 1
ATOM 1988 C CA . ILE A 1 236 ? 20.682 1.173 -11.317 1.00 76.81 236 ILE A CA 1
ATOM 1989 C C . ILE A 1 236 ? 21.410 0.760 -12.594 1.00 76.81 236 ILE A C 1
ATOM 1991 O O . ILE A 1 236 ? 22.513 0.226 -12.520 1.00 76.81 236 ILE A O 1
ATOM 1995 N N . ARG A 1 237 ? 20.840 1.045 -13.768 1.00 78.19 237 ARG A N 1
ATOM 1996 C CA . ARG A 1 237 ? 21.557 0.970 -15.049 1.00 78.19 237 ARG A CA 1
ATOM 1997 C C . ARG A 1 237 ? 21.605 2.331 -15.715 1.00 78.19 237 ARG A C 1
ATOM 1999 O O . ARG A 1 237 ? 20.609 3.046 -15.774 1.00 78.19 237 ARG A O 1
ATOM 2006 N N . ILE A 1 238 ? 22.773 2.678 -16.232 1.00 81.06 238 ILE A N 1
ATOM 2007 C CA . ILE A 1 238 ? 23.039 3.948 -16.898 1.00 81.06 238 ILE A CA 1
ATOM 2008 C C . ILE A 1 238 ? 23.598 3.641 -18.275 1.00 81.06 238 ILE A C 1
ATOM 2010 O O . ILE A 1 238 ? 24.576 2.907 -18.389 1.00 81.06 238 ILE A O 1
ATOM 2014 N N . THR A 1 239 ? 23.003 4.226 -19.309 1.00 81.50 239 THR A N 1
ATOM 2015 C CA . THR A 1 239 ? 23.554 4.195 -20.667 1.00 81.50 239 THR A CA 1
ATOM 2016 C C . THR A 1 239 ? 24.062 5.577 -21.041 1.00 81.50 239 THR A C 1
ATOM 2018 O O . THR A 1 239 ? 23.353 6.576 -20.855 1.00 81.50 239 THR A O 1
ATOM 2021 N N . ASP A 1 240 ? 25.283 5.643 -21.564 1.00 81.06 240 ASP A N 1
ATOM 2022 C CA . ASP A 1 240 ? 25.881 6.877 -22.074 1.00 81.06 240 ASP A CA 1
ATOM 2023 C C . ASP A 1 240 ? 25.648 7.076 -23.585 1.00 81.06 240 ASP A C 1
ATOM 2025 O O . ASP A 1 240 ? 25.053 6.247 -24.275 1.00 81.06 240 ASP A O 1
ATOM 2029 N N . ASP A 1 241 ? 26.101 8.211 -24.115 1.00 82.88 241 ASP A N 1
ATOM 2030 C CA . ASP A 1 241 ? 25.995 8.583 -25.529 1.00 82.88 241 ASP A CA 1
ATOM 2031 C C . ASP A 1 241 ? 26.917 7.784 -26.464 1.00 82.88 241 ASP A C 1
ATOM 2033 O O . ASP A 1 241 ? 26.866 7.978 -27.681 1.00 82.88 241 ASP A O 1
ATOM 2037 N N . HIS A 1 242 ? 27.713 6.868 -25.914 1.00 78.19 242 HIS A N 1
ATOM 2038 C CA . HIS A 1 242 ? 28.521 5.890 -26.635 1.00 78.19 242 HIS A CA 1
ATOM 2039 C C . HIS A 1 242 ? 27.920 4.475 -26.577 1.00 78.19 242 HIS A C 1
ATOM 2041 O O . HIS A 1 242 ? 28.573 3.535 -27.021 1.00 78.19 242 HIS A O 1
ATOM 2047 N N . GLU A 1 243 ? 26.694 4.332 -26.059 1.00 73.88 243 GLU A N 1
ATOM 2048 C CA . GLU A 1 243 ? 25.985 3.056 -25.871 1.00 73.88 243 GLU A CA 1
ATOM 2049 C C . GLU A 1 243 ? 26.648 2.113 -24.850 1.00 73.88 243 GLU A C 1
ATOM 2051 O O . GLU A 1 243 ? 26.307 0.931 -24.773 1.00 73.88 243 GLU A O 1
ATOM 2056 N N . ASN A 1 244 ? 27.548 2.623 -24.002 1.00 70.44 244 ASN A N 1
ATOM 2057 C CA . ASN A 1 244 ? 28.077 1.843 -22.888 1.00 70.44 244 ASN A CA 1
ATOM 2058 C C . ASN A 1 244 ? 27.023 1.742 -21.784 1.00 70.44 244 ASN A C 1
ATOM 2060 O O . ASN A 1 244 ? 26.424 2.750 -21.401 1.00 70.44 244 ASN A O 1
ATOM 2064 N N . VAL A 1 245 ? 26.836 0.538 -21.238 1.00 66.50 245 VAL A N 1
ATOM 2065 C CA . VAL A 1 245 ? 25.920 0.278 -20.120 1.00 66.50 245 VAL A CA 1
ATOM 2066 C C . VAL A 1 245 ? 26.715 0.047 -18.840 1.00 66.50 245 VAL A C 1
ATOM 2068 O O . VAL A 1 245 ? 27.544 -0.858 -18.763 1.00 66.50 245 VAL A O 1
ATOM 2071 N N . PHE A 1 246 ? 26.420 0.848 -17.823 1.00 66.69 246 PHE A N 1
ATOM 2072 C CA . PHE A 1 246 ? 26.975 0.741 -16.480 1.00 66.69 246 PHE A CA 1
ATOM 2073 C C . PHE A 1 246 ? 25.875 0.274 -15.531 1.00 66.69 246 PHE A C 1
ATOM 2075 O O . PHE A 1 246 ? 24.846 0.936 -15.414 1.00 66.69 246 PHE A O 1
ATOM 2082 N N . GLU A 1 247 ? 26.080 -0.857 -14.863 1.00 63.88 247 GLU A N 1
ATOM 2083 C CA . GLU A 1 247 ? 25.180 -1.360 -13.824 1.00 63.88 247 GLU A CA 1
ATOM 2084 C C . GLU A 1 247 ? 25.802 -1.103 -12.448 1.00 63.88 247 GLU A C 1
ATOM 2086 O O . GLU A 1 247 ? 26.988 -1.363 -12.252 1.00 63.88 247 GLU A O 1
ATOM 2091 N N . LEU A 1 248 ? 25.004 -0.572 -11.523 1.00 65.44 248 LEU A N 1
ATOM 2092 C CA . LEU A 1 248 ? 25.378 -0.286 -10.143 1.00 65.44 248 LEU A CA 1
ATOM 2093 C C . LEU A 1 248 ? 24.419 -1.038 -9.221 1.00 65.44 248 LEU A C 1
ATOM 2095 O O . LEU A 1 248 ? 23.207 -0.804 -9.248 1.00 65.44 248 LEU A O 1
ATOM 2099 N N . SER A 1 249 ? 24.959 -1.928 -8.394 1.00 57.03 249 SER A N 1
ATOM 2100 C CA . SER A 1 249 ? 24.213 -2.580 -7.314 1.00 57.03 249 SER A CA 1
ATOM 2101 C C . SER A 1 249 ? 24.552 -1.965 -5.955 1.00 57.03 249 SER A C 1
ATOM 2103 O O . SER A 1 249 ? 25.562 -1.274 -5.799 1.00 57.03 249 SER A O 1
ATOM 2105 N N . ARG A 1 250 ? 23.727 -2.248 -4.940 1.00 58.06 250 ARG A N 1
ATOM 2106 C CA . ARG A 1 250 ? 23.940 -1.791 -3.557 1.00 58.06 250 ARG A CA 1
ATOM 2107 C C . ARG A 1 250 ? 25.360 -2.069 -3.038 1.00 58.06 250 ARG A C 1
ATOM 2109 O O . ARG A 1 250 ? 25.974 -1.191 -2.443 1.00 58.06 250 ARG A O 1
ATOM 2116 N N . ASP A 1 251 ? 25.911 -3.256 -3.299 1.00 50.25 251 ASP A N 1
ATOM 2117 C CA . ASP A 1 251 ? 27.249 -3.659 -2.827 1.00 50.25 251 ASP A CA 1
ATOM 2118 C C . ASP A 1 251 ? 28.385 -2.837 -3.452 1.00 50.25 251 ASP A C 1
ATOM 2120 O O . ASP A 1 251 ? 29.453 -2.704 -2.858 1.00 50.25 251 ASP A O 1
ATOM 2124 N N . GLN A 1 252 ? 28.138 -2.223 -4.612 1.00 48.19 252 GLN A N 1
ATOM 2125 C CA . GLN A 1 252 ? 29.064 -1.303 -5.278 1.00 48.19 252 GLN A CA 1
ATOM 2126 C C . GLN A 1 252 ? 28.886 0.159 -4.831 1.00 48.19 252 GLN A C 1
ATOM 2128 O O . GLN A 1 252 ? 29.738 0.997 -5.126 1.00 48.19 252 GLN A O 1
ATOM 2133 N N . LEU A 1 253 ? 27.798 0.467 -4.115 1.00 50.41 253 LEU A N 1
ATOM 2134 C CA . LEU A 1 253 ? 27.472 1.789 -3.562 1.00 50.41 253 LEU A CA 1
ATOM 2135 C C . LEU A 1 253 ? 27.646 1.848 -2.028 1.00 50.41 253 LEU A C 1
ATOM 2137 O O . LEU A 1 253 ? 27.474 2.901 -1.426 1.00 50.41 253 LEU A O 1
ATOM 2141 N N . HIS A 1 254 ? 28.039 0.740 -1.388 1.00 43.19 254 HIS A N 1
ATOM 2142 C CA . HIS A 1 254 ? 28.187 0.593 0.072 1.00 43.19 254 HIS A CA 1
ATOM 2143 C C . HIS A 1 254 ? 29.477 1.168 0.677 1.00 43.19 254 HIS A C 1
ATOM 2145 O O . HIS A 1 254 ? 29.691 1.085 1.885 1.00 43.19 254 HIS A O 1
ATOM 2151 N N . TRP A 1 255 ? 30.365 1.759 -0.121 1.00 41.72 255 TRP A N 1
ATOM 2152 C CA . TRP A 1 255 ? 31.648 2.292 0.368 1.00 41.72 255 TRP A CA 1
ATOM 2153 C C . TRP A 1 255 ? 31.586 3.725 0.888 1.00 41.72 255 TRP A C 1
ATOM 2155 O O . TRP A 1 255 ? 32.606 4.407 0.969 1.00 41.72 255 TRP A O 1
ATOM 2165 N N . PHE A 1 256 ? 30.398 4.194 1.242 1.00 43.72 256 PHE A N 1
ATOM 2166 C CA . PHE A 1 256 ? 30.182 5.592 1.527 1.00 43.72 256 PHE A CA 1
ATOM 2167 C C . PHE A 1 256 ? 29.168 5.782 2.672 1.00 43.72 256 PHE A C 1
ATOM 2169 O O . PHE A 1 256 ? 28.214 5.018 2.802 1.00 43.72 256 PHE A O 1
ATOM 2176 N N . GLU A 1 257 ? 29.322 6.831 3.486 1.00 41.25 257 GLU A N 1
ATOM 2177 C CA . GLU A 1 257 ? 28.272 7.290 4.412 1.00 41.25 257 GLU A CA 1
ATOM 2178 C C . GLU A 1 257 ? 27.101 7.880 3.588 1.00 41.25 257 GLU A C 1
ATOM 2180 O O . GLU A 1 257 ? 27.044 9.079 3.326 1.00 41.25 257 GLU A O 1
ATOM 2185 N N . TRP A 1 258 ? 26.213 7.018 3.074 1.00 48.12 258 TRP A N 1
ATOM 2186 C CA . TRP A 1 258 ? 25.310 7.317 1.944 1.00 48.12 258 TRP A CA 1
ATOM 2187 C C . TRP A 1 258 ? 23.819 7.491 2.257 1.00 48.12 258 TRP A C 1
ATOM 2189 O O . TRP A 1 258 ? 23.019 7.610 1.332 1.00 48.12 258 TRP A O 1
ATOM 2199 N N . GLY A 1 259 ? 23.415 7.619 3.524 1.00 48.53 259 GLY A N 1
ATOM 2200 C CA . GLY A 1 259 ? 22.011 7.935 3.842 1.00 48.53 259 GLY A CA 1
ATOM 2201 C C . GLY A 1 259 ? 21.513 9.245 3.198 1.00 48.53 259 GLY A C 1
ATOM 2202 O O . GLY A 1 259 ? 20.336 9.366 2.858 1.00 48.53 259 GLY A O 1
ATOM 2203 N N . SER A 1 260 ? 22.406 10.218 2.975 1.00 60.28 260 SER A N 1
ATOM 2204 C CA . SER A 1 260 ? 22.064 11.516 2.378 1.00 60.28 260 SER A CA 1
ATOM 2205 C C . SER A 1 260 ? 21.972 11.488 0.853 1.00 60.28 260 SER A C 1
ATOM 2207 O O . SER A 1 260 ? 21.041 12.056 0.304 1.00 60.28 260 SER A O 1
ATOM 2209 N N . ILE A 1 261 ? 22.879 10.812 0.149 1.00 65.75 261 ILE A N 1
ATOM 2210 C CA . ILE A 1 261 ? 22.940 10.884 -1.319 1.00 65.75 261 ILE A CA 1
ATOM 2211 C C . ILE A 1 261 ? 21.942 9.961 -2.026 1.00 65.75 261 ILE A C 1
ATOM 2213 O O . ILE A 1 261 ? 21.429 10.342 -3.073 1.00 65.75 261 ILE A O 1
ATOM 2217 N N . GLU A 1 262 ? 21.620 8.785 -1.467 1.00 70.81 262 GLU A N 1
ATOM 2218 C CA . GLU A 1 262 ? 20.512 7.954 -1.970 1.00 70.81 262 GLU A CA 1
ATOM 2219 C C . GLU A 1 262 ? 19.210 8.761 -1.913 1.00 70.81 262 GLU A C 1
ATOM 2221 O O . GLU A 1 262 ? 18.457 8.811 -2.889 1.00 70.81 262 GLU A O 1
ATOM 2226 N N . SER A 1 263 ? 19.007 9.465 -0.796 1.00 74.75 263 SER A N 1
ATOM 2227 C CA . SER A 1 263 ? 17.896 10.392 -0.583 1.00 74.75 263 SER A CA 1
ATOM 2228 C C . SER A 1 263 ? 17.980 11.620 -1.496 1.00 74.75 263 SER A C 1
ATOM 2230 O O . SER A 1 263 ? 16.958 12.067 -2.010 1.00 74.75 263 SER A O 1
ATOM 2232 N N . ASP A 1 264 ? 19.176 12.157 -1.758 1.00 77.94 264 ASP A N 1
ATOM 2233 C CA . ASP A 1 264 ? 19.368 13.302 -2.654 1.00 77.94 264 ASP A CA 1
ATOM 2234 C C . ASP A 1 264 ? 19.073 12.941 -4.113 1.00 77.94 264 ASP A C 1
ATOM 2236 O O . ASP A 1 264 ? 18.395 13.699 -4.802 1.00 77.94 264 ASP A O 1
ATOM 2240 N N . ILE A 1 265 ? 19.564 11.795 -4.600 1.00 84.75 265 ILE A N 1
ATOM 2241 C CA . ILE A 1 265 ? 19.297 11.306 -5.960 1.00 84.75 265 ILE A CA 1
ATOM 2242 C C . ILE A 1 265 ? 17.811 10.980 -6.095 1.00 84.75 265 ILE A C 1
ATOM 2244 O O . ILE A 1 265 ? 17.170 11.415 -7.052 1.00 84.75 265 ILE A O 1
ATOM 2248 N N . SER A 1 266 ? 17.239 10.273 -5.120 1.00 87.56 266 SER A N 1
ATOM 2249 C CA . SER A 1 266 ? 15.811 9.948 -5.120 1.00 87.56 266 SER A CA 1
ATOM 2250 C C . SER A 1 266 ? 14.952 11.218 -5.075 1.00 87.56 266 SER A C 1
ATOM 2252 O O . SER A 1 266 ? 14.009 11.370 -5.852 1.00 87.56 266 SER A O 1
ATOM 2254 N N . GLY A 1 267 ? 15.330 12.195 -4.247 1.00 85.75 267 GLY A N 1
ATOM 2255 C CA . GLY A 1 267 ? 14.706 13.513 -4.171 1.00 85.75 267 GLY A CA 1
ATOM 2256 C C . GLY A 1 267 ? 14.872 14.342 -5.447 1.00 85.75 267 GLY A C 1
ATOM 2257 O O . GLY A 1 267 ? 13.924 15.003 -5.871 1.00 85.75 267 GLY A O 1
ATOM 2258 N N . LEU A 1 268 ? 16.036 14.284 -6.103 1.00 88.62 268 LEU A N 1
ATOM 2259 C CA . LEU A 1 268 ? 16.284 14.916 -7.400 1.00 88.62 268 LEU A CA 1
ATOM 2260 C C . LEU A 1 268 ? 15.334 14.353 -8.457 1.00 88.62 268 LEU A C 1
ATOM 2262 O O . LEU A 1 268 ? 14.736 15.128 -9.201 1.00 88.62 268 LEU A O 1
ATOM 2266 N N . ILE A 1 269 ? 15.182 13.031 -8.521 1.00 91.50 269 ILE A N 1
ATOM 2267 C CA . ILE A 1 269 ? 14.292 12.376 -9.481 1.00 91.50 269 ILE A CA 1
ATOM 2268 C C . ILE A 1 269 ? 12.831 12.748 -9.179 1.00 91.50 269 ILE A C 1
ATOM 2270 O O . ILE A 1 269 ? 12.165 13.282 -10.064 1.00 91.50 269 ILE A O 1
ATOM 2274 N N . ARG A 1 270 ? 12.353 12.574 -7.935 1.00 90.75 270 ARG A N 1
ATOM 2275 C CA . ARG A 1 270 ? 10.973 12.929 -7.530 1.00 90.75 270 ARG A CA 1
ATOM 2276 C C . ARG A 1 270 ? 10.643 14.403 -7.773 1.00 90.75 270 ARG A C 1
ATOM 2278 O O . ARG A 1 270 ? 9.560 14.722 -8.229 1.00 90.75 270 ARG A O 1
ATOM 2285 N N . LYS A 1 271 ? 11.582 15.328 -7.550 1.00 89.94 271 LYS A N 1
ATOM 2286 C CA . LYS A 1 271 ? 11.359 16.766 -7.803 1.00 89.94 271 LYS A CA 1
ATOM 2287 C C . LYS A 1 271 ? 11.146 17.100 -9.287 1.00 89.94 271 LYS A C 1
ATOM 2289 O O . LYS A 1 271 ? 10.604 18.158 -9.599 1.00 89.94 271 LYS A O 1
ATOM 2294 N N . ASN A 1 272 ? 11.626 16.250 -10.191 1.00 91.00 272 ASN A N 1
ATOM 2295 C CA . ASN A 1 272 ? 11.594 16.474 -11.636 1.00 91.00 272 ASN A CA 1
ATOM 2296 C C . ASN A 1 272 ? 10.652 15.495 -12.370 1.00 91.00 272 ASN A C 1
ATOM 2298 O O . ASN A 1 272 ? 10.637 15.494 -13.600 1.00 91.00 272 ASN A O 1
ATOM 2302 N N . LEU A 1 273 ? 9.868 14.689 -11.641 1.00 89.94 273 LEU A N 1
ATOM 2303 C CA . LEU A 1 273 ? 8.860 13.770 -12.175 1.00 89.94 273 LEU A CA 1
ATOM 2304 C C . LEU A 1 273 ? 7.541 13.908 -11.398 1.00 89.94 273 LEU A C 1
ATOM 2306 O O . LEU A 1 273 ? 7.571 14.126 -10.194 1.00 89.94 273 LEU A O 1
ATOM 2310 N N . PRO A 1 274 ? 6.372 13.728 -12.034 1.00 86.38 274 PRO A N 1
ATOM 2311 C CA . PRO A 1 274 ? 5.076 13.842 -11.360 1.00 86.38 274 PRO A CA 1
ATOM 2312 C C . PRO A 1 274 ? 4.665 12.580 -10.571 1.00 86.38 274 PRO A C 1
ATOM 2314 O O . PRO A 1 274 ? 3.500 12.450 -10.212 1.00 86.38 274 PRO A O 1
ATOM 2317 N N . ILE A 1 275 ? 5.600 11.663 -10.299 1.00 87.38 275 ILE A N 1
ATOM 2318 C CA . ILE A 1 275 ? 5.374 10.427 -9.535 1.00 87.38 275 ILE A CA 1
ATOM 2319 C C . ILE A 1 275 ? 6.157 10.550 -8.226 1.00 87.38 275 ILE A C 1
ATOM 2321 O O . ILE A 1 275 ? 7.372 10.378 -8.203 1.00 87.38 275 ILE A O 1
ATOM 2325 N N . ASN A 1 276 ? 5.498 10.921 -7.130 1.00 83.62 276 ASN A N 1
ATOM 2326 C CA . ASN A 1 276 ? 6.200 11.226 -5.874 1.00 83.62 276 ASN A CA 1
ATOM 2327 C C . ASN A 1 276 ? 6.435 9.990 -4.996 1.00 83.62 276 ASN A C 1
ATOM 2329 O O . ASN A 1 276 ? 7.377 9.970 -4.205 1.00 83.62 276 ASN A O 1
ATOM 2333 N N . ASP A 1 277 ? 5.625 8.948 -5.151 1.00 82.94 277 ASP A N 1
ATOM 2334 C CA . ASP A 1 277 ? 5.616 7.747 -4.313 1.00 82.94 277 ASP A CA 1
ATOM 2335 C C . ASP A 1 277 ? 6.624 6.668 -4.755 1.00 82.94 277 ASP A C 1
ATOM 2337 O O . ASP A 1 277 ? 6.699 5.601 -4.151 1.00 82.94 277 ASP A O 1
ATOM 2341 N N . MET A 1 278 ? 7.477 6.957 -5.745 1.00 87.19 278 MET A N 1
ATOM 2342 C CA . MET A 1 278 ? 8.534 6.036 -6.189 1.00 87.19 278 MET A CA 1
ATOM 2343 C C . MET A 1 278 ? 9.511 5.705 -5.052 1.00 87.19 278 MET A C 1
ATOM 2345 O O . MET A 1 278 ? 9.973 6.628 -4.392 1.00 87.19 278 MET A O 1
ATOM 2349 N N . TYR A 1 279 ? 9.906 4.446 -4.874 1.00 80.81 279 TYR A N 1
ATOM 2350 C CA . TYR A 1 279 ? 10.857 3.930 -3.879 1.00 80.81 279 TYR A CA 1
ATOM 2351 C C . TYR A 1 279 ? 12.305 4.317 -4.192 1.00 80.81 279 TYR A C 1
ATOM 2353 O O . TYR A 1 279 ? 13.033 4.760 -3.312 1.00 80.81 279 TYR A O 1
ATOM 2361 N N . LEU A 1 280 ? 12.705 4.247 -5.465 1.00 85.88 280 LEU A N 1
ATOM 2362 C CA . LEU A 1 280 ? 14.031 4.659 -5.953 1.00 85.88 280 LEU A CA 1
ATOM 2363 C C . LEU A 1 280 ? 15.194 4.043 -5.152 1.00 85.88 280 LEU A C 1
ATOM 2365 O O . LEU A 1 280 ? 15.340 2.829 -5.168 1.00 85.88 280 LEU A O 1
ATOM 2369 N N . LEU A 1 281 ? 16.065 4.838 -4.522 1.00 80.81 281 LEU A N 1
ATOM 2370 C CA . LEU A 1 281 ? 17.260 4.345 -3.814 1.00 80.81 281 LEU A CA 1
ATOM 2371 C C . LEU A 1 281 ? 17.124 4.445 -2.287 1.00 80.81 281 LEU A C 1
ATOM 2373 O O . LEU A 1 281 ? 17.872 3.815 -1.541 1.00 80.81 281 LEU A O 1
ATOM 2377 N N . ASP A 1 282 ? 16.179 5.258 -1.816 1.00 77.50 282 ASP A N 1
ATOM 2378 C CA . ASP A 1 282 ? 15.921 5.517 -0.397 1.00 77.50 282 ASP A CA 1
ATOM 2379 C C . ASP A 1 282 ? 14.689 4.760 0.135 1.00 77.50 282 ASP A C 1
ATOM 2381 O O . ASP A 1 282 ? 14.268 5.000 1.263 1.00 77.50 282 ASP A O 1
ATOM 2385 N N . ASP A 1 283 ? 14.129 3.859 -0.678 1.00 72.44 283 ASP A N 1
ATOM 2386 C CA . ASP A 1 283 ? 12.923 3.050 -0.456 1.00 72.44 283 ASP A CA 1
ATOM 2387 C C . ASP A 1 283 ? 11.623 3.844 -0.259 1.00 72.44 283 ASP A C 1
ATOM 2389 O O . ASP A 1 283 ? 10.548 3.251 -0.257 1.00 72.44 283 ASP A O 1
ATOM 2393 N N . ASN A 1 284 ? 11.699 5.175 -0.148 1.00 72.94 284 ASN A N 1
ATOM 2394 C CA . ASN A 1 284 ? 10.571 6.072 0.084 1.00 72.94 284 ASN A CA 1
ATOM 2395 C C . ASN A 1 284 ? 9.574 5.506 1.098 1.00 72.94 284 ASN A C 1
ATOM 2397 O O . ASN A 1 284 ? 8.426 5.220 0.757 1.00 72.94 284 ASN A O 1
ATOM 2401 N N . THR A 1 285 ? 10.004 5.290 2.340 1.00 65.75 285 THR A N 1
ATOM 2402 C CA . THR A 1 285 ? 9.092 4.773 3.366 1.00 65.75 285 THR A CA 1
ATOM 2403 C C . THR A 1 285 ? 7.868 5.685 3.492 1.00 65.75 285 THR A C 1
ATOM 2405 O O . THR A 1 285 ? 7.932 6.879 3.179 1.00 65.75 285 THR A O 1
ATOM 2408 N N . HIS A 1 286 ? 6.726 5.120 3.903 1.00 66.19 286 HIS A N 1
ATOM 2409 C CA . HIS A 1 286 ? 5.466 5.849 4.078 1.00 66.19 286 HIS A CA 1
ATOM 2410 C C . HIS A 1 286 ? 5.590 6.827 5.251 1.00 66.19 286 HIS A C 1
ATOM 2412 O O . HIS A 1 286 ? 5.007 6.620 6.310 1.00 66.19 286 HIS A O 1
ATOM 2418 N N . TYR A 1 287 ? 6.383 7.887 5.078 1.00 73.94 287 TYR A N 1
ATOM 2419 C CA . TYR A 1 287 ? 6.654 8.848 6.125 1.00 73.94 287 TYR A CA 1
ATOM 2420 C C . TYR A 1 287 ? 5.342 9.515 6.503 1.00 73.94 287 TYR A C 1
ATOM 2422 O O . TYR A 1 287 ? 4.772 10.304 5.736 1.00 73.94 287 TYR A O 1
ATOM 2430 N N . PHE A 1 288 ? 4.870 9.143 7.685 1.00 83.19 288 PHE A N 1
ATOM 2431 C CA . PHE A 1 288 ? 3.668 9.658 8.291 1.00 83.19 288 PHE A CA 1
ATOM 2432 C C . PHE A 1 288 ? 3.826 11.160 8.527 1.00 83.19 288 PHE A C 1
ATOM 2434 O O . PHE A 1 288 ? 4.716 11.587 9.265 1.00 83.19 288 PHE A O 1
ATOM 2441 N N . LYS A 1 289 ? 2.976 11.968 7.887 1.00 90.00 289 LYS A N 1
ATOM 2442 C CA . LYS A 1 289 ? 2.985 13.423 8.044 1.00 90.00 289 LYS A CA 1
ATOM 2443 C C . LYS A 1 289 ? 1.933 13.866 9.048 1.00 90.00 289 LYS A C 1
ATOM 2445 O O . LYS A 1 289 ? 2.269 14.559 10.006 1.00 90.00 289 LYS A O 1
ATOM 2450 N N . ARG A 1 290 ? 0.675 13.489 8.821 1.00 93.62 290 ARG A N 1
ATOM 2451 C CA . ARG A 1 290 ? -0.449 13.952 9.637 1.00 93.62 290 ARG A CA 1
ATOM 2452 C C . ARG A 1 290 ? -1.574 12.930 9.674 1.00 93.62 290 ARG A C 1
ATOM 2454 O O . ARG A 1 290 ? -1.845 12.279 8.673 1.00 93.62 290 ARG A O 1
ATOM 2461 N N . LEU A 1 291 ? -2.231 12.799 10.818 1.00 95.06 291 LEU A N 1
ATOM 2462 C CA . LEU A 1 291 ? -3.435 11.998 11.018 1.00 95.06 291 LEU A CA 1
ATOM 2463 C C . LEU A 1 291 ? -4.500 12.884 11.638 1.00 95.06 291 LEU A C 1
ATOM 2465 O O . LEU A 1 291 ? -4.219 13.578 12.612 1.00 95.06 291 LEU A O 1
ATOM 2469 N N . VAL A 1 292 ? -5.715 12.808 11.113 1.00 96.38 292 VAL A N 1
ATOM 2470 C CA . VAL A 1 292 ? -6.920 13.352 11.734 1.00 96.38 292 VAL A CA 1
ATOM 2471 C C . VAL A 1 292 ? -7.933 12.223 11.834 1.00 96.38 292 VAL A C 1
ATOM 2473 O O . VAL A 1 292 ? -8.268 11.602 10.831 1.00 96.38 292 VAL A O 1
ATOM 2476 N N . LEU A 1 293 ? -8.402 11.937 13.042 1.00 95.81 293 LEU A N 1
ATOM 2477 C CA . LEU A 1 293 ? -9.419 10.932 13.309 1.00 95.81 293 LEU A CA 1
ATOM 2478 C C . LEU A 1 293 ? -10.545 11.567 14.109 1.00 95.81 293 LEU A C 1
ATOM 2480 O O . LEU A 1 293 ? -10.371 11.906 15.278 1.00 95.81 293 LEU A O 1
ATOM 2484 N N . ASP A 1 294 ? -11.701 11.670 13.474 1.00 94.06 294 ASP A N 1
ATOM 2485 C CA . ASP A 1 294 ? -12.938 12.095 14.100 1.00 94.06 294 ASP A CA 1
ATOM 2486 C C . ASP A 1 294 ? -13.806 10.874 14.387 1.00 94.06 294 ASP A C 1
ATOM 2488 O O . ASP A 1 294 ? -14.058 10.052 13.508 1.00 94.06 294 ASP A O 1
ATOM 2492 N N . TYR A 1 295 ? -14.292 10.778 15.616 1.00 92.19 295 TYR A N 1
ATOM 2493 C CA . TYR A 1 295 ? -15.194 9.745 16.100 1.00 92.19 295 TYR A CA 1
ATOM 2494 C C . TYR A 1 295 ? -16.497 10.384 16.585 1.00 92.19 295 TYR A C 1
ATOM 2496 O O . TYR A 1 295 ? -16.479 11.415 17.266 1.00 92.19 295 TYR A O 1
ATOM 2504 N N . ARG A 1 296 ? -17.632 9.774 16.228 1.00 87.81 296 ARG A N 1
ATOM 2505 C CA . ARG A 1 296 ? -18.973 10.228 16.619 1.00 87.81 296 ARG A CA 1
ATOM 2506 C C . ARG A 1 296 ? -19.874 9.055 16.973 1.00 87.81 296 ARG A C 1
ATOM 2508 O O . ARG A 1 296 ? -19.791 7.995 16.351 1.00 87.81 296 ARG A O 1
ATOM 2515 N N . GLN A 1 297 ? -20.787 9.301 17.905 1.00 83.25 297 GLN A N 1
ATOM 2516 C CA . GLN A 1 297 ? -21.870 8.391 18.261 1.00 83.25 297 GLN A CA 1
ATOM 2517 C C . GLN A 1 297 ? -23.227 9.034 17.878 1.00 83.25 297 GLN A C 1
ATOM 2519 O O . GLN A 1 297 ? -23.467 10.178 18.255 1.00 83.25 297 GLN A O 1
ATOM 2524 N N . ASN A 1 298 ? -24.082 8.360 17.085 1.00 68.56 298 ASN A N 1
ATOM 2525 C CA . ASN A 1 298 ? -25.369 8.887 16.584 1.00 68.56 298 ASN A CA 1
ATOM 2526 C C . ASN A 1 298 ? -26.252 9.381 17.749 1.00 68.56 298 ASN A C 1
ATOM 2528 O O . ASN A 1 298 ? -26.177 8.856 18.859 1.00 68.56 298 ASN A O 1
ATOM 2532 N N . ASP A 1 299 ? -27.079 10.389 17.454 1.00 57.66 299 ASP A N 1
ATOM 2533 C CA . ASP A 1 299 ? -27.999 11.137 18.334 1.00 57.66 299 ASP A CA 1
ATOM 2534 C C . ASP A 1 299 ? -27.386 11.881 19.534 1.00 57.66 299 ASP A C 1
ATOM 2536 O O . ASP A 1 299 ? -28.039 12.756 20.098 1.00 57.66 299 ASP A O 1
ATOM 2540 N N . SER A 1 300 ? -26.121 11.635 19.875 1.00 61.94 300 SER A N 1
ATOM 2541 C CA . SER A 1 300 ? -25.371 12.463 20.825 1.00 61.94 300 SER A CA 1
ATOM 2542 C C . SER A 1 300 ? -24.583 13.556 20.092 1.00 61.94 300 SER A C 1
ATOM 2544 O O . SER A 1 300 ? -24.034 13.306 19.016 1.00 61.94 300 SER A O 1
ATOM 2546 N N . GLU A 1 301 ? -24.438 14.757 20.671 1.00 67.06 301 GLU A N 1
ATOM 2547 C CA . GLU A 1 301 ? -23.393 15.689 20.199 1.00 67.06 301 GLU A CA 1
ATOM 2548 C C . GLU A 1 301 ? -21.987 15.288 20.701 1.00 67.06 301 GLU A C 1
ATOM 2550 O O . GLU A 1 301 ? -21.033 16.069 20.581 1.00 67.06 301 GLU A O 1
ATOM 2555 N N . ASP A 1 302 ? -21.851 14.071 21.246 1.00 82.12 302 ASP A N 1
ATOM 2556 C CA . ASP A 1 302 ? -20.590 13.538 21.736 1.00 82.12 302 ASP A CA 1
ATOM 2557 C C . ASP A 1 302 ? -19.660 13.263 20.566 1.00 82.12 302 ASP A C 1
ATOM 2559 O O . ASP A 1 302 ? -19.979 12.577 19.586 1.00 82.12 302 ASP A O 1
ATOM 2563 N N . LYS A 1 303 ? -18.468 13.833 20.671 1.00 89.44 303 LYS A N 1
ATOM 2564 C CA . LYS A 1 303 ? -17.470 13.763 19.614 1.00 89.44 303 LYS A CA 1
ATOM 2565 C C . LYS A 1 303 ? -16.081 13.714 20.198 1.00 89.44 303 LYS A C 1
ATOM 2567 O O . LYS A 1 303 ? -15.742 14.447 21.130 1.00 89.44 303 LYS A O 1
ATOM 2572 N N . GLU A 1 304 ? -15.263 12.886 19.578 1.00 93.44 304 GLU A N 1
ATOM 2573 C CA . GLU A 1 304 ? -13.835 12.822 19.832 1.00 93.44 304 GLU A CA 1
ATOM 2574 C C . GLU A 1 304 ? -13.101 13.157 18.542 1.00 93.44 304 GLU A C 1
ATOM 2576 O O . GLU A 1 304 ? -13.499 12.733 17.461 1.00 93.44 304 GLU A O 1
ATOM 2581 N N . SER A 1 305 ? -12.045 13.950 18.655 1.00 94.88 305 SER A N 1
ATOM 2582 C CA . SER A 1 305 ? -11.185 14.315 17.538 1.00 94.88 305 SER A CA 1
ATOM 2583 C C . SER A 1 305 ? -9.739 14.192 17.985 1.00 94.88 305 SER A C 1
ATOM 2585 O O . SER A 1 305 ? -9.346 14.747 19.016 1.00 94.88 305 SER A O 1
ATOM 2587 N N . LEU A 1 306 ? -8.964 13.427 17.229 1.00 95.88 306 LEU A N 1
ATOM 2588 C CA . LEU A 1 306 ? -7.540 13.218 17.425 1.00 95.88 306 LEU A CA 1
ATOM 2589 C C . LEU A 1 306 ? -6.798 13.746 16.202 1.00 95.88 306 LEU A C 1
ATOM 2591 O O . LEU A 1 306 ? -7.052 13.317 15.082 1.00 95.88 306 LEU A O 1
ATOM 2595 N N . GLU A 1 307 ? -5.830 14.617 16.435 1.00 96.62 307 GLU A N 1
ATOM 2596 C CA . GLU A 1 307 ? -4.909 15.114 15.428 1.00 96.62 307 GLU A CA 1
ATOM 2597 C C . GLU A 1 307 ? -3.474 14.819 15.857 1.00 96.62 307 GLU A C 1
ATOM 2599 O O . GLU A 1 307 ? -3.075 15.096 16.989 1.00 96.62 307 GLU A O 1
ATOM 2604 N N . ILE A 1 308 ? -2.688 14.276 14.936 1.00 95.94 308 ILE A N 1
ATOM 2605 C CA . ILE A 1 308 ? -1.255 14.062 15.101 1.00 95.94 308 ILE A CA 1
ATOM 2606 C C . ILE A 1 308 ? -0.577 14.679 13.890 1.00 95.94 308 ILE A C 1
ATOM 2608 O O . ILE A 1 308 ? -0.876 14.296 12.766 1.00 95.94 308 ILE A O 1
ATOM 2612 N N . ASP A 1 309 ? 0.338 15.608 14.110 1.00 95.12 309 ASP A N 1
ATOM 2613 C CA . ASP A 1 309 ? 1.143 16.252 13.080 1.00 95.12 309 ASP A CA 1
ATOM 2614 C C . ASP A 1 309 ? 2.620 15.991 13.397 1.00 95.12 309 ASP A C 1
ATOM 2616 O O . ASP A 1 309 ? 3.188 16.506 14.366 1.00 95.12 309 ASP A O 1
ATOM 2620 N N . ASN A 1 310 ? 3.234 15.134 12.585 1.00 90.81 310 ASN A N 1
ATOM 2621 C CA . ASN A 1 310 ? 4.600 14.659 12.764 1.00 90.81 310 ASN A CA 1
ATOM 2622 C C . ASN A 1 310 ? 5.650 15.697 12.328 1.00 90.81 310 ASN A C 1
ATOM 2624 O O . ASN A 1 310 ? 6.770 15.720 12.844 1.00 90.81 310 ASN A O 1
ATOM 2628 N N . GLU A 1 311 ? 5.300 16.584 11.391 1.00 87.19 311 GLU A N 1
ATOM 2629 C CA . GLU A 1 311 ? 6.195 17.650 10.926 1.00 87.19 311 GLU A CA 1
ATOM 2630 C C . GLU A 1 311 ? 6.435 18.670 12.043 1.00 87.19 311 GLU A C 1
ATOM 2632 O O . GLU A 1 311 ? 7.583 19.007 12.360 1.00 87.19 311 GLU A O 1
ATOM 2637 N N . THR A 1 312 ? 5.351 19.113 12.678 1.00 91.94 312 THR A N 1
ATOM 2638 C CA . THR A 1 312 ? 5.380 20.078 13.780 1.00 91.94 312 THR A CA 1
ATOM 2639 C C . THR A 1 312 ? 5.655 19.421 15.133 1.00 91.94 312 THR A C 1
ATOM 2641 O O . THR A 1 312 ? 6.163 20.086 16.038 1.00 91.94 312 THR A O 1
ATOM 2644 N N . GLY A 1 313 ? 5.371 18.125 15.290 1.00 93.69 313 GLY A N 1
ATOM 2645 C CA . GLY A 1 313 ? 5.484 17.426 16.569 1.00 93.69 313 GLY A CA 1
ATOM 2646 C C . GLY A 1 313 ? 4.307 17.683 17.506 1.00 93.69 313 GLY A C 1
ATOM 2647 O O . GLY A 1 313 ? 4.501 17.763 18.721 1.00 93.69 313 GLY A O 1
ATOM 2648 N N . LEU A 1 314 ? 3.117 17.893 16.947 1.00 95.25 314 LEU A N 1
ATOM 2649 C CA . LEU A 1 314 ? 1.891 18.189 17.677 1.00 95.25 314 LEU A CA 1
ATOM 2650 C C . LEU A 1 314 ? 1.022 16.934 17.782 1.00 95.25 314 LEU A C 1
ATOM 2652 O O . LEU A 1 314 ? 0.758 16.265 16.792 1.00 95.25 314 LEU A O 1
ATOM 2656 N N . LEU A 1 315 ? 0.504 16.673 18.976 1.00 95.56 315 LEU A N 1
ATOM 2657 C CA . LEU A 1 315 ? -0.630 15.789 19.203 1.00 95.56 315 LEU A CA 1
ATOM 2658 C C . LEU A 1 315 ? -1.719 16.597 19.908 1.00 95.56 315 LEU A C 1
ATOM 2660 O O . LEU A 1 315 ? -1.478 17.203 20.955 1.00 95.56 315 LEU A O 1
ATOM 2664 N N . SER A 1 316 ? -2.916 16.618 19.333 1.00 95.06 316 SER A N 1
ATOM 2665 C CA . SER A 1 316 ? -4.101 17.256 19.895 1.00 95.06 316 SER A CA 1
ATOM 2666 C C . SER A 1 316 ? -5.221 16.234 20.008 1.00 95.06 316 SER A C 1
ATOM 2668 O O . SER A 1 316 ? -5.548 15.557 19.044 1.00 95.06 316 SER A O 1
ATOM 2670 N N . TYR A 1 317 ? -5.832 16.139 21.178 1.00 95.19 317 TYR A N 1
ATOM 2671 C CA . TYR A 1 317 ? -7.018 15.324 21.394 1.00 95.19 317 TYR A CA 1
ATOM 2672 C C . TYR A 1 317 ? -8.094 16.181 22.040 1.00 95.19 317 TYR A C 1
ATOM 2674 O O . TYR A 1 317 ? -7.830 16.879 23.019 1.00 95.19 317 TYR A O 1
ATOM 2682 N N . ILE A 1 318 ? -9.304 16.131 21.499 1.00 93.56 318 ILE A N 1
ATOM 2683 C CA . ILE A 1 318 ? -10.463 16.854 22.006 1.00 93.56 318 ILE A CA 1
ATOM 2684 C C . ILE A 1 318 ? -11.608 15.862 22.150 1.00 93.56 318 ILE A C 1
ATOM 2686 O O . ILE A 1 318 ? -11.968 15.195 21.187 1.00 93.56 318 ILE A O 1
ATOM 2690 N N . ARG A 1 319 ? -12.217 15.829 23.331 1.00 92.38 319 ARG A N 1
ATOM 2691 C CA . ARG A 1 319 ? -13.489 15.163 23.592 1.00 92.38 319 ARG A CA 1
ATOM 2692 C C . ARG A 1 319 ? -14.511 16.190 24.032 1.00 92.38 319 ARG A C 1
ATOM 2694 O O . ARG A 1 319 ? -14.210 17.039 24.870 1.00 92.38 319 ARG A O 1
ATOM 2701 N N . ILE A 1 320 ? -15.701 16.102 23.468 1.00 90.06 320 ILE A N 1
ATOM 2702 C CA . ILE A 1 320 ? -16.876 16.852 23.894 1.00 90.06 320 ILE A CA 1
ATOM 2703 C C . ILE A 1 320 ? -17.931 15.816 24.259 1.00 90.06 320 ILE A C 1
ATOM 2705 O O . ILE A 1 320 ? -18.169 14.899 23.479 1.00 90.06 320 ILE A O 1
ATOM 2709 N N . GLU A 1 321 ? -18.480 15.948 25.458 1.00 86.25 321 GLU A N 1
ATOM 2710 C CA . GLU A 1 321 ? -19.420 15.016 26.073 1.00 86.25 321 GLU A CA 1
ATOM 2711 C C . GLU A 1 321 ? -20.597 15.829 26.616 1.00 86.25 321 GLU A C 1
ATOM 2713 O O . GLU A 1 321 ? -20.409 16.738 27.431 1.00 86.25 321 GLU A O 1
ATOM 2718 N N . ASN A 1 322 ? -21.796 15.544 26.125 1.00 78.38 322 ASN A N 1
ATOM 2719 C CA . ASN A 1 322 ? -23.029 16.119 26.633 1.00 78.38 322 ASN A CA 1
ATOM 2720 C C . ASN A 1 322 ? -23.492 15.305 27.824 1.00 78.38 322 ASN A C 1
ATOM 2722 O O . ASN A 1 322 ? -23.362 14.084 27.865 1.00 78.38 322 ASN A O 1
ATOM 2726 N N . ASN A 1 323 ? -24.038 15.997 28.805 1.00 73.00 323 ASN A N 1
ATOM 2727 C CA . ASN A 1 323 ? -24.572 15.357 29.982 1.00 73.00 323 ASN A CA 1
ATOM 2728 C C . ASN A 1 323 ? -25.866 16.074 30.347 1.00 73.00 323 ASN A C 1
ATOM 2730 O O . ASN A 1 323 ? -25.856 17.291 30.499 1.00 73.00 323 ASN A O 1
ATOM 2734 N N . ASP A 1 324 ? -26.947 15.311 30.494 1.00 74.44 324 ASP A N 1
ATOM 2735 C CA . ASP A 1 324 ? -28.276 15.824 30.837 1.00 74.44 324 ASP A CA 1
ATOM 2736 C C . ASP A 1 324 ? -28.292 16.593 32.173 1.00 74.44 324 ASP A C 1
ATOM 2738 O O . ASP A 1 324 ? -29.177 17.413 32.408 1.00 74.44 324 ASP A O 1
ATOM 2742 N N . ASP A 1 325 ? -27.298 16.362 33.040 1.00 79.88 325 ASP A N 1
ATOM 2743 C CA . ASP A 1 325 ? -27.133 17.059 34.318 1.00 79.88 325 ASP A CA 1
ATOM 2744 C C . ASP A 1 325 ? -26.535 18.477 34.178 1.00 79.88 325 ASP A C 1
ATOM 2746 O O . ASP A 1 325 ? -26.502 19.226 35.161 1.00 79.88 325 ASP A O 1
ATOM 2750 N N . TYR A 1 326 ? -26.033 18.857 32.996 1.00 73.94 326 TYR A N 1
ATOM 2751 C CA . TYR A 1 326 ? -25.348 20.131 32.762 1.00 73.94 326 TYR A CA 1
ATOM 2752 C C . TYR A 1 326 ? -25.889 20.864 31.527 1.00 73.94 326 TYR A C 1
ATOM 2754 O O . TYR A 1 326 ? -26.023 20.291 30.452 1.00 73.94 326 TYR A O 1
ATOM 2762 N N . ASP A 1 327 ? -26.108 22.176 31.657 1.00 77.25 327 ASP A N 1
ATOM 2763 C CA . ASP A 1 327 ? -26.585 23.029 30.553 1.00 77.25 327 ASP A CA 1
ATOM 2764 C C . ASP A 1 327 ? -25.549 23.207 29.420 1.00 77.25 327 ASP A C 1
ATOM 2766 O O . ASP A 1 327 ? -25.900 23.611 28.311 1.00 77.25 327 ASP A O 1
ATOM 2770 N N . GLU A 1 328 ? -24.266 22.939 29.690 1.00 81.94 328 GLU A N 1
ATOM 2771 C CA . GLU A 1 328 ? -23.171 23.051 28.723 1.00 81.94 328 GLU A CA 1
ATOM 2772 C C . GLU A 1 328 ? -22.381 21.736 28.615 1.00 81.94 328 GLU A C 1
ATOM 2774 O O . GLU A 1 328 ? -22.133 21.078 29.632 1.00 81.94 328 GLU A O 1
ATOM 2779 N N . PRO A 1 329 ? -21.909 21.370 27.409 1.00 84.62 329 PRO A N 1
ATOM 2780 C CA . PRO A 1 329 ? -21.123 20.163 27.215 1.00 84.62 329 PRO A CA 1
ATOM 2781 C C . PRO A 1 329 ? -19.758 20.241 27.902 1.00 84.62 329 PRO A C 1
ATOM 2783 O O . PRO A 1 329 ? -19.047 21.251 27.851 1.00 84.62 329 PRO A O 1
ATOM 2786 N N . ILE A 1 330 ? -19.326 19.115 28.462 1.00 86.19 330 ILE A N 1
ATOM 2787 C CA . ILE A 1 330 ? -18.000 18.971 29.051 1.00 86.19 330 ILE A CA 1
ATOM 2788 C C . ILE A 1 330 ? -16.984 18.794 27.925 1.00 86.19 330 ILE A C 1
ATOM 2790 O O . ILE A 1 330 ? -17.027 17.832 27.157 1.00 86.19 330 ILE A O 1
ATOM 2794 N N . LYS A 1 331 ? -16.015 19.711 27.851 1.00 90.25 331 LYS A N 1
ATOM 2795 C CA . LYS A 1 331 ? -14.894 19.630 26.911 1.00 90.25 331 LYS A CA 1
ATOM 2796 C C . LYS A 1 331 ? -13.603 19.239 27.623 1.00 90.25 331 LYS A C 1
ATOM 2798 O O . LYS A 1 331 ? -13.089 19.988 28.450 1.00 90.25 331 LYS A O 1
ATOM 2803 N N . VAL A 1 332 ? -13.025 18.112 27.220 1.00 90.25 332 VAL A N 1
ATOM 2804 C CA . VAL A 1 332 ? -11.672 17.688 27.603 1.00 90.25 332 VAL A CA 1
ATOM 2805 C C . VAL A 1 332 ? -10.750 17.898 26.409 1.00 90.25 332 VAL A C 1
ATOM 2807 O O . VAL A 1 332 ? -11.066 17.479 25.299 1.00 90.25 332 VAL A O 1
ATOM 2810 N N . ALA A 1 333 ? -9.612 18.557 26.615 1.00 92.69 333 ALA A N 1
ATOM 2811 C CA . ALA A 1 333 ? -8.636 18.780 25.557 1.00 92.69 333 ALA A CA 1
ATOM 2812 C C . ALA A 1 333 ? -7.210 18.542 26.061 1.00 92.69 333 ALA A C 1
ATOM 2814 O O . ALA A 1 333 ? -6.793 19.130 27.059 1.00 92.69 333 ALA A O 1
ATOM 2815 N N . TYR A 1 334 ? -6.456 17.725 25.331 1.00 92.75 334 TYR A N 1
ATOM 2816 C CA . TYR A 1 334 ? -5.021 17.546 25.512 1.00 92.75 334 TYR A CA 1
ATOM 2817 C C . TYR A 1 334 ? -4.282 18.099 24.308 1.00 92.75 334 TYR A C 1
ATOM 2819 O O . TYR A 1 334 ? -4.682 17.891 23.165 1.00 92.75 334 TYR A O 1
ATOM 2827 N N . ARG A 1 335 ? -3.177 18.791 24.577 1.00 93.94 335 ARG A N 1
ATOM 2828 C CA . ARG A 1 335 ? -2.255 19.275 23.556 1.00 93.94 335 ARG A CA 1
ATOM 2829 C C . ARG A 1 335 ? -0.834 18.979 24.003 1.00 93.94 335 ARG A C 1
ATOM 2831 O O . ARG A 1 335 ? -0.399 19.471 25.041 1.00 93.94 335 ARG A O 1
ATOM 2838 N N . ILE A 1 336 ? -0.119 18.195 23.211 1.00 92.06 336 ILE A N 1
ATOM 2839 C CA . ILE A 1 336 ? 1.272 17.817 23.444 1.00 92.06 336 ILE A CA 1
ATOM 2840 C C . ILE A 1 336 ? 2.084 18.335 22.263 1.00 92.06 336 ILE A C 1
ATOM 2842 O O . ILE A 1 336 ? 1.776 18.028 21.117 1.00 92.06 336 ILE A O 1
ATOM 2846 N N . GLN A 1 337 ? 3.114 19.131 22.543 1.00 94.44 337 GLN A N 1
ATOM 2847 C CA . GLN A 1 337 ? 4.053 19.624 21.538 1.00 94.44 337 GLN A CA 1
ATOM 2848 C C . GLN A 1 337 ? 5.445 19.101 21.884 1.00 94.44 337 GLN A C 1
ATOM 2850 O O . GLN A 1 337 ? 6.107 19.631 22.776 1.00 94.44 337 GLN A O 1
ATOM 2855 N N . ASN A 1 338 ? 5.874 18.036 21.215 1.00 92.56 338 ASN A N 1
ATOM 2856 C CA . ASN A 1 338 ? 7.193 17.447 21.412 1.00 92.56 338 ASN A CA 1
ATOM 2857 C C . ASN A 1 338 ? 7.630 16.712 20.140 1.00 92.56 338 ASN A C 1
ATOM 2859 O O . ASN A 1 338 ? 7.220 15.581 19.891 1.00 92.56 338 ASN A O 1
ATOM 2863 N N . GLN A 1 339 ? 8.468 17.367 19.338 1.00 90.88 339 GLN A N 1
ATOM 2864 C CA . GLN A 1 339 ? 8.855 16.858 18.025 1.00 90.88 339 GLN A CA 1
ATOM 2865 C C . GLN A 1 339 ? 9.609 15.530 18.095 1.00 90.88 339 GLN A C 1
ATOM 2867 O O . GLN A 1 339 ? 9.292 14.631 17.323 1.00 90.88 339 GLN A O 1
ATOM 2872 N N . ASP A 1 340 ? 10.540 15.374 19.035 1.00 89.69 340 ASP A N 1
ATOM 2873 C CA . ASP A 1 340 ? 11.333 14.148 19.155 1.00 89.69 340 ASP A CA 1
ATOM 2874 C C . ASP A 1 340 ? 10.470 12.967 19.608 1.00 89.69 340 ASP A C 1
ATOM 2876 O O . ASP A 1 340 ? 10.555 11.879 19.038 1.00 89.69 340 ASP A O 1
ATOM 2880 N N . LEU A 1 341 ? 9.588 13.186 20.591 1.00 90.38 341 LEU A N 1
ATOM 2881 C CA . LEU A 1 341 ? 8.682 12.152 21.091 1.00 90.38 341 LEU A CA 1
ATOM 2882 C C . LEU A 1 341 ? 7.703 11.686 20.011 1.00 90.38 341 LEU A C 1
ATOM 2884 O O . LEU A 1 341 ? 7.529 10.480 19.837 1.00 90.38 341 LEU A O 1
ATOM 2888 N N . ILE A 1 342 ? 7.069 12.621 19.294 1.00 91.31 342 ILE A N 1
ATOM 2889 C CA . ILE A 1 342 ? 6.110 12.287 18.234 1.00 91.31 342 ILE A CA 1
ATOM 2890 C C . ILE A 1 342 ? 6.831 11.593 17.074 1.00 91.31 342 ILE A C 1
ATOM 2892 O O . ILE A 1 342 ? 6.414 10.503 16.693 1.00 91.31 342 ILE A O 1
ATOM 2896 N N . LYS A 1 343 ? 7.960 12.130 16.591 1.00 86.50 343 LYS A N 1
ATOM 2897 C CA . LYS A 1 343 ? 8.732 11.492 15.512 1.00 86.50 343 LYS A CA 1
ATOM 2898 C C . LYS A 1 343 ? 9.162 10.080 15.867 1.00 86.50 343 LYS A C 1
ATOM 2900 O O . LYS A 1 343 ? 8.896 9.174 15.094 1.00 86.50 343 LYS A O 1
ATOM 2905 N N . THR A 1 344 ? 9.744 9.882 17.047 1.00 86.62 344 THR A N 1
ATOM 2906 C CA . THR A 1 344 ? 10.201 8.552 17.485 1.00 86.62 344 THR A CA 1
ATOM 2907 C C . THR A 1 344 ? 9.029 7.580 17.660 1.00 86.62 344 THR A C 1
ATOM 2909 O O . THR A 1 344 ? 9.149 6.396 17.369 1.00 86.62 344 THR A O 1
ATOM 2912 N N . SER A 1 345 ? 7.868 8.063 18.116 1.00 87.31 345 SER A N 1
ATOM 2913 C CA . SER A 1 345 ? 6.683 7.212 18.309 1.00 87.31 345 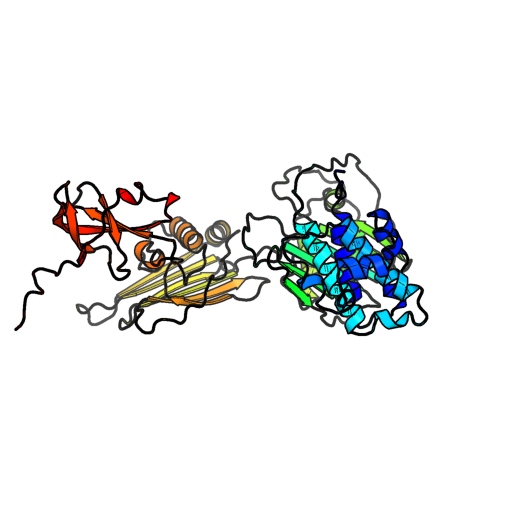SER A CA 1
ATOM 2914 C C . SER A 1 345 ? 6.002 6.816 16.998 1.00 87.31 345 SER A C 1
ATOM 2916 O O . SER A 1 345 ? 5.269 5.831 16.977 1.00 87.31 345 SER A O 1
ATOM 2918 N N . PHE A 1 346 ? 6.213 7.578 15.921 1.00 85.44 346 PHE A N 1
ATOM 2919 C CA . PHE A 1 346 ? 5.542 7.394 14.633 1.00 85.44 346 PHE A CA 1
ATOM 2920 C C . PHE A 1 346 ? 6.515 7.222 13.450 1.00 85.44 346 PHE A C 1
ATOM 2922 O O . PHE A 1 346 ? 6.097 7.361 12.304 1.00 85.44 346 PHE A O 1
ATOM 2929 N N . GLU A 1 347 ? 7.789 6.905 13.707 1.00 75.94 347 GLU A N 1
ATOM 2930 C CA . GLU A 1 347 ? 8.846 6.799 12.684 1.00 75.94 347 GLU A CA 1
ATOM 2931 C C . GLU A 1 347 ? 8.511 5.755 11.608 1.00 75.94 347 GLU A C 1
ATOM 2933 O O . GLU A 1 347 ? 8.572 6.056 10.418 1.00 75.94 347 GLU A O 1
ATOM 2938 N N . ASP A 1 348 ? 8.038 4.582 12.037 1.00 70.12 348 ASP A N 1
ATOM 2939 C CA . ASP A 1 348 ? 7.622 3.469 11.171 1.00 70.12 348 ASP A CA 1
ATOM 2940 C C . ASP A 1 348 ? 6.090 3.308 11.113 1.00 70.12 348 ASP A C 1
ATOM 2942 O O . ASP A 1 348 ? 5.559 2.229 10.828 1.00 70.12 348 ASP A O 1
ATOM 2946 N N . PHE A 1 349 ? 5.341 4.361 11.454 1.00 79.44 349 PHE A N 1
ATOM 2947 C CA . PHE A 1 349 ? 3.886 4.276 11.512 1.00 79.44 349 PHE A CA 1
ATOM 2948 C C . PHE A 1 349 ? 3.247 4.344 10.126 1.00 79.44 349 PHE A C 1
ATOM 2950 O O . PHE A 1 349 ? 3.499 5.248 9.333 1.00 79.44 349 PHE A O 1
ATOM 2957 N N . TRP A 1 350 ? 2.318 3.428 9.879 1.00 77.12 350 TRP A N 1
ATOM 2958 C CA . TRP A 1 350 ? 1.460 3.409 8.701 1.00 77.12 350 TRP A CA 1
ATOM 2959 C C . TRP A 1 350 ? 0.101 2.821 9.081 1.00 77.12 350 TRP A C 1
ATOM 2961 O O . TRP A 1 350 ? -0.034 2.180 10.126 1.00 77.12 350 TRP A O 1
ATOM 2971 N N . LEU A 1 351 ? -0.910 3.007 8.233 1.00 76.94 351 LEU A N 1
ATOM 2972 C CA . LEU A 1 351 ? -2.221 2.387 8.406 1.00 76.94 351 LEU A CA 1
ATOM 2973 C C . LEU A 1 351 ? -2.569 1.561 7.173 1.00 76.94 351 LEU A C 1
ATOM 2975 O O . LEU A 1 351 ? -2.415 2.014 6.041 1.00 76.94 351 LEU A O 1
ATOM 2979 N N . ALA A 1 352 ? -3.020 0.333 7.409 1.00 70.62 352 ALA A N 1
ATOM 2980 C CA . ALA A 1 352 ? -3.509 -0.543 6.361 1.00 70.62 352 ALA A CA 1
ATOM 2981 C C . ALA A 1 352 ? -4.816 -0.007 5.781 1.00 70.62 352 ALA A C 1
ATOM 2983 O O . ALA A 1 352 ? -5.630 0.594 6.486 1.00 70.62 352 ALA A O 1
ATOM 2984 N N . HIS A 1 353 ? -5.045 -0.286 4.501 1.00 66.75 353 HIS A N 1
ATOM 2985 C CA . HIS A 1 353 ? -6.345 -0.030 3.898 1.00 66.75 353 HIS A CA 1
ATOM 2986 C C . HIS A 1 353 ? -7.396 -0.919 4.597 1.00 66.75 353 HIS A C 1
ATOM 2988 O O . HIS A 1 353 ? -7.129 -2.105 4.831 1.00 66.75 353 HIS A O 1
ATOM 2994 N N . PRO A 1 354 ? -8.576 -0.386 4.961 1.00 64.88 354 PRO A N 1
ATOM 2995 C CA . PRO A 1 354 ? -9.682 -1.205 5.448 1.00 64.88 354 PRO A CA 1
ATOM 2996 C C . PRO A 1 354 ? -10.067 -2.268 4.412 1.00 64.88 354 PRO A C 1
ATOM 2998 O O . PRO A 1 354 ? -10.142 -1.971 3.219 1.00 64.88 354 PRO A O 1
ATOM 3001 N N . LYS A 1 355 ? -10.304 -3.507 4.862 1.00 56.00 355 LYS A N 1
ATOM 3002 C CA . LYS A 1 355 ? -10.511 -4.664 3.971 1.00 56.00 355 LYS A CA 1
ATOM 3003 C C . LYS A 1 355 ? -11.852 -4.662 3.237 1.00 56.00 355 LYS A C 1
ATOM 3005 O O . LYS A 1 355 ? -11.949 -5.311 2.204 1.00 56.00 355 LYS A O 1
ATOM 3010 N N . ASP A 1 356 ? -12.859 -3.944 3.733 1.00 53.03 356 ASP A N 1
ATOM 3011 C CA . ASP A 1 356 ? -14.179 -3.907 3.106 1.00 53.03 356 ASP A CA 1
ATOM 3012 C C . ASP A 1 356 ? -14.904 -2.582 3.346 1.00 53.03 356 ASP A C 1
ATOM 3014 O O . ASP A 1 356 ? -15.070 -2.130 4.479 1.00 53.03 356 ASP A O 1
ATOM 3018 N N . ARG A 1 357 ? -15.433 -1.998 2.265 1.00 49.59 357 ARG A N 1
ATOM 3019 C CA . ARG A 1 357 ? -16.469 -0.962 2.339 1.00 49.59 357 ARG A CA 1
ATOM 3020 C C . ARG A 1 357 ? -17.812 -1.656 2.552 1.00 49.59 357 ARG A C 1
ATOM 3022 O O . ARG A 1 357 ? -18.604 -1.757 1.615 1.00 49.59 357 ARG A O 1
ATOM 3029 N N . ARG A 1 358 ? -18.081 -2.174 3.754 1.00 48.31 358 ARG A N 1
ATOM 3030 C CA . ARG A 1 358 ? -19.459 -2.579 4.065 1.00 48.31 358 ARG A CA 1
ATOM 3031 C C . ARG A 1 358 ? -20.354 -1.348 3.908 1.00 48.31 358 ARG A C 1
ATOM 3033 O O . ARG A 1 358 ? -19.995 -0.256 4.349 1.00 48.31 358 ARG A O 1
ATOM 3040 N N . VAL A 1 359 ? -21.490 -1.523 3.232 1.00 47.69 359 VAL A N 1
ATOM 3041 C CA . VAL A 1 359 ? -22.556 -0.517 3.214 1.00 47.69 359 VAL A CA 1
ATOM 3042 C C . VAL A 1 359 ? -22.894 -0.245 4.674 1.00 47.69 359 VAL A C 1
ATOM 3044 O O . VAL A 1 359 ? -23.206 -1.181 5.407 1.00 47.69 359 VAL A O 1
ATOM 3047 N N . VAL A 1 360 ? -22.721 1.006 5.099 1.00 51.38 360 VAL A N 1
ATOM 3048 C CA . VAL A 1 360 ? -23.011 1.444 6.465 1.00 51.38 360 VAL A CA 1
ATOM 3049 C C . VAL A 1 360 ? -24.457 1.069 6.756 1.00 51.38 360 VAL A C 1
ATOM 3051 O O . VAL A 1 360 ? -25.359 1.568 6.085 1.00 51.38 360 VAL A O 1
ATOM 3054 N N . ASP A 1 361 ? -24.668 0.173 7.716 1.00 51.66 361 ASP A N 1
ATOM 3055 C CA . ASP A 1 361 ? -25.996 -0.033 8.273 1.00 51.66 361 ASP A CA 1
ATOM 3056 C C . ASP A 1 361 ? -26.423 1.291 8.917 1.00 51.66 361 ASP A C 1
ATOM 3058 O O . ASP A 1 361 ? -25.714 1.830 9.773 1.00 51.66 361 ASP A O 1
ATOM 3062 N N . GLU A 1 362 ? -27.536 1.867 8.463 1.00 51.84 362 GLU A N 1
ATOM 3063 C CA . GLU A 1 362 ? -28.028 3.151 8.970 1.00 51.84 362 GLU A CA 1
ATOM 3064 C C . GLU A 1 362 ? -28.357 3.080 10.468 1.00 51.84 362 GLU A C 1
ATOM 3066 O O . GLU A 1 362 ? -28.364 4.117 11.134 1.00 51.84 362 GLU A O 1
ATOM 3071 N N . THR A 1 363 ? -28.559 1.872 11.012 1.00 56.41 363 THR A N 1
ATOM 3072 C CA . THR A 1 363 ? -28.809 1.663 12.440 1.00 56.41 363 THR A CA 1
ATOM 3073 C C . THR A 1 363 ? -27.551 1.686 13.304 1.00 56.41 363 THR A C 1
ATOM 3075 O O . THR A 1 363 ? -27.693 1.722 14.520 1.00 56.41 363 THR A O 1
ATOM 3078 N N . GLU A 1 364 ? -26.339 1.653 12.731 1.00 67.62 364 GLU A N 1
ATOM 3079 C CA . GLU A 1 364 ? -25.115 1.690 13.536 1.00 67.62 364 GLU A CA 1
ATOM 3080 C C . GLU A 1 364 ? -24.748 3.111 13.974 1.00 67.62 364 GLU A C 1
ATOM 3082 O O . GLU A 1 364 ? -24.649 4.071 13.196 1.00 67.62 364 GLU A O 1
ATOM 3087 N N . ASP A 1 365 ? -24.538 3.226 15.277 1.00 74.69 365 ASP A N 1
ATOM 3088 C CA . ASP A 1 365 ? -24.428 4.475 15.999 1.00 74.69 365 ASP A CA 1
ATOM 3089 C C . ASP A 1 365 ? -22.986 4.976 16.073 1.00 74.69 365 ASP A C 1
ATOM 3091 O O . ASP A 1 365 ? -22.784 6.176 16.164 1.00 74.69 365 ASP A O 1
ATOM 3095 N N . LYS A 1 366 ? -21.962 4.129 15.941 1.00 86.19 366 LYS A N 1
ATOM 3096 C CA . LYS A 1 366 ? -20.562 4.565 16.121 1.00 86.19 366 LYS A CA 1
ATOM 3097 C C . LYS A 1 366 ? -19.819 4.663 14.801 1.00 86.19 366 LYS A C 1
ATOM 3099 O O . LYS A 1 366 ? -19.464 3.646 14.203 1.00 86.19 366 LYS A O 1
ATOM 3104 N N . LYS A 1 367 ? -19.548 5.892 14.372 1.00 87.62 367 LYS A N 1
ATOM 3105 C CA . LYS A 1 367 ? -18.956 6.216 13.071 1.00 87.62 367 LYS A CA 1
ATOM 3106 C C . LYS A 1 367 ? -17.647 6.968 13.244 1.00 87.62 367 LYS A C 1
ATOM 3108 O O . LYS A 1 367 ? -17.420 7.624 14.261 1.00 87.62 367 LYS A O 1
ATOM 3113 N N . TYR A 1 368 ? -16.802 6.903 12.226 1.00 91.12 368 TYR A N 1
ATOM 3114 C CA . TYR A 1 368 ? -15.568 7.671 12.193 1.00 91.12 368 TYR A CA 1
ATOM 3115 C C . TYR A 1 368 ? -15.262 8.230 10.806 1.00 91.12 368 TYR A C 1
ATOM 3117 O O . TYR A 1 368 ? -15.775 7.743 9.797 1.00 91.12 368 TYR A O 1
ATOM 3125 N N . HIS A 1 369 ? -14.398 9.238 10.790 1.00 91.31 369 HIS A N 1
ATOM 3126 C CA . HIS A 1 369 ? -13.731 9.769 9.612 1.00 91.31 369 HIS A CA 1
ATOM 3127 C C . HIS A 1 369 ? -12.232 9.870 9.913 1.00 91.31 369 HIS A C 1
ATOM 3129 O O . HIS A 1 369 ? -11.836 10.468 10.910 1.00 91.31 369 HIS A O 1
ATOM 3135 N N . LEU A 1 370 ? -11.406 9.250 9.081 1.00 92.19 370 LEU A N 1
ATOM 3136 C CA . LEU A 1 370 ? -9.963 9.140 9.228 1.00 92.19 370 LEU A CA 1
ATOM 3137 C C . LEU A 1 370 ? -9.294 9.702 7.980 1.00 92.19 370 LEU A C 1
ATOM 3139 O O . LEU A 1 370 ? -9.480 9.177 6.884 1.00 92.19 370 LEU A O 1
ATOM 3143 N N . LEU A 1 371 ? -8.446 10.699 8.183 1.00 92.62 371 LEU A N 1
ATOM 3144 C CA . LEU A 1 371 ? -7.591 11.281 7.166 1.00 92.62 371 LEU A CA 1
ATOM 3145 C C . LEU A 1 371 ? -6.126 11.070 7.552 1.00 92.62 371 LEU A C 1
ATOM 3147 O O . LEU A 1 371 ? -5.722 11.405 8.665 1.00 92.62 371 LEU A O 1
ATOM 3151 N N . VAL A 1 372 ? -5.329 10.514 6.642 1.00 90.25 372 VAL A N 1
ATOM 3152 C CA . VAL A 1 372 ? -3.894 10.276 6.841 1.00 90.25 372 VAL A CA 1
ATOM 3153 C C . VAL A 1 372 ? -3.124 10.855 5.669 1.00 90.25 372 VAL A C 1
ATOM 3155 O O . VAL A 1 372 ? -3.264 10.412 4.532 1.00 90.25 372 VAL A O 1
ATOM 3158 N N . GLU A 1 373 ? -2.288 11.840 5.957 1.00 89.62 373 GLU A N 1
ATOM 3159 C CA . GLU A 1 373 ? -1.368 12.438 5.004 1.00 89.62 373 GLU A CA 1
ATOM 3160 C C . GLU A 1 373 ? 0.001 11.769 5.141 1.00 89.62 373 GLU A C 1
ATOM 3162 O O . GLU A 1 373 ? 0.573 11.672 6.235 1.00 89.62 373 GLU A O 1
ATOM 3167 N N . TYR A 1 374 ? 0.553 11.360 4.005 1.00 84.38 374 TYR A N 1
ATOM 3168 C CA . TYR A 1 374 ? 1.930 10.904 3.878 1.00 84.38 374 TYR A CA 1
ATOM 3169 C C . TYR A 1 374 ? 2.734 11.936 3.096 1.00 84.38 374 TYR A C 1
ATOM 3171 O O . TYR A 1 374 ? 2.186 12.706 2.311 1.00 84.38 374 TYR A O 1
ATOM 3179 N N . LYS A 1 375 ? 4.056 11.949 3.283 1.00 79.62 375 LYS A N 1
ATOM 3180 C CA . LYS A 1 375 ? 4.924 12.909 2.584 1.00 79.62 375 LYS A CA 1
ATOM 3181 C C . LYS A 1 375 ? 4.857 12.780 1.060 1.00 79.62 375 LYS A C 1
ATOM 3183 O O . LYS A 1 375 ? 4.812 13.788 0.365 1.00 79.62 375 LYS A O 1
ATOM 3188 N N . ASN A 1 376 ? 4.894 11.543 0.571 1.00 76.81 376 ASN A N 1
ATOM 3189 C CA . ASN A 1 376 ? 5.078 11.235 -0.845 1.00 76.81 376 ASN A CA 1
ATOM 3190 C C . ASN A 1 376 ? 3.997 10.305 -1.416 1.00 76.81 376 ASN A C 1
ATOM 3192 O O . ASN A 1 376 ? 3.988 10.090 -2.622 1.00 76.81 376 ASN A O 1
ATOM 3196 N N . PHE A 1 377 ? 3.098 9.784 -0.576 1.00 75.44 377 PHE A N 1
ATOM 3197 C CA . PHE A 1 377 ? 2.022 8.869 -0.969 1.00 75.44 377 PHE A CA 1
ATOM 3198 C C . PHE A 1 377 ? 0.671 9.589 -0.979 1.00 75.44 377 PHE A C 1
ATOM 3200 O O . PHE A 1 377 ? 0.523 10.601 -0.287 1.00 75.44 377 PHE A O 1
ATOM 3207 N N . PRO A 1 378 ? -0.323 9.076 -1.729 1.00 77.25 378 PRO A N 1
ATOM 3208 C CA . PRO A 1 378 ? -1.678 9.608 -1.697 1.00 77.25 378 PRO A CA 1
ATOM 3209 C C . PRO A 1 378 ? -2.238 9.692 -0.274 1.00 77.25 378 PRO A C 1
ATOM 3211 O O . PRO A 1 378 ? -2.014 8.805 0.552 1.00 77.25 378 PRO A O 1
ATOM 3214 N N . THR A 1 379 ? -2.999 10.752 -0.006 1.00 84.00 379 THR A N 1
ATOM 3215 C CA . THR A 1 379 ? -3.753 10.884 1.242 1.00 84.00 379 THR A CA 1
ATOM 3216 C C . THR A 1 379 ? -4.776 9.761 1.341 1.00 84.00 379 THR A C 1
ATOM 3218 O O . THR A 1 379 ? -5.539 9.519 0.403 1.00 84.00 379 THR A O 1
ATOM 3221 N N . LEU A 1 380 ? -4.811 9.101 2.492 1.00 82.75 380 LEU A N 1
ATOM 3222 C CA . LEU A 1 380 ? -5.880 8.175 2.832 1.00 82.75 380 LEU A CA 1
ATOM 3223 C C . LEU A 1 380 ? -7.037 8.959 3.438 1.00 82.75 380 LEU A C 1
ATOM 3225 O O . LEU A 1 380 ? -6.833 9.726 4.375 1.00 82.75 380 LEU A O 1
ATOM 3229 N N . ASP A 1 381 ? -8.235 8.740 2.912 1.00 87.50 381 ASP A N 1
ATOM 3230 C CA . ASP A 1 381 ? -9.476 9.348 3.381 1.00 87.50 381 ASP A CA 1
ATOM 3231 C C . ASP A 1 381 ? -10.540 8.249 3.486 1.00 87.50 381 ASP A C 1
ATOM 3233 O O . ASP A 1 381 ? -10.950 7.649 2.483 1.00 87.50 381 ASP A O 1
ATOM 3237 N N . TYR A 1 382 ? -10.916 7.921 4.721 1.00 84.38 382 TYR A N 1
ATOM 3238 C CA . TYR A 1 382 ? -11.828 6.834 5.041 1.00 84.38 382 TYR A CA 1
ATOM 3239 C C . TYR A 1 382 ? -12.905 7.280 6.009 1.00 84.38 382 TYR A C 1
ATOM 3241 O O . TYR A 1 382 ? -12.632 7.915 7.020 1.00 84.38 382 TYR A O 1
ATOM 3249 N N . ALA A 1 383 ? -14.123 6.813 5.770 1.00 86.19 383 ALA A N 1
ATOM 3250 C CA . ALA A 1 383 ? -15.200 6.873 6.739 1.00 86.19 383 ALA A CA 1
ATOM 3251 C C . ALA A 1 383 ? -15.877 5.509 6.839 1.00 86.19 383 ALA A C 1
ATOM 3253 O O . ALA A 1 383 ? -15.950 4.769 5.854 1.00 86.19 383 ALA A O 1
ATOM 3254 N N . GLY A 1 384 ? -16.381 5.182 8.023 1.00 85.38 384 GLY A N 1
ATOM 3255 C CA . GLY A 1 384 ? -17.024 3.897 8.255 1.00 85.38 384 GLY A CA 1
ATOM 3256 C C . GLY A 1 384 ? -17.536 3.727 9.676 1.00 85.38 384 GLY A C 1
ATOM 3257 O O . GLY A 1 384 ? -17.612 4.679 10.456 1.00 85.38 384 GLY A O 1
ATOM 3258 N N . ILE A 1 385 ? -17.892 2.486 9.997 1.00 85.56 385 ILE A N 1
ATOM 3259 C CA . ILE A 1 385 ? -18.282 2.068 11.344 1.00 85.56 385 ILE A CA 1
ATOM 3260 C C . ILE A 1 385 ? -17.012 1.872 12.176 1.00 85.56 385 ILE A C 1
ATOM 3262 O O . ILE A 1 385 ? -16.025 1.308 11.705 1.00 85.56 385 ILE A O 1
ATOM 3266 N N . PHE A 1 386 ? -17.022 2.360 13.414 1.00 88.88 386 PHE A N 1
ATOM 3267 C CA . PHE A 1 386 ? -15.879 2.270 14.320 1.00 88.88 386 PHE A CA 1
ATOM 3268 C C . PHE A 1 386 ? -15.829 0.886 14.995 1.00 88.88 386 PHE A C 1
ATOM 3270 O O . PHE A 1 386 ? -16.295 0.702 16.124 1.00 88.88 386 PHE A O 1
ATOM 3277 N N . ASP A 1 387 ? -15.330 -0.110 14.258 1.00 85.06 387 ASP A N 1
ATOM 3278 C CA . ASP A 1 387 ? -15.204 -1.515 14.668 1.00 85.06 387 ASP A CA 1
ATOM 3279 C C . ASP A 1 387 ? -14.013 -2.232 13.981 1.00 85.06 387 ASP A C 1
ATOM 3281 O O . ASP A 1 387 ? -13.257 -1.613 13.228 1.00 85.06 387 ASP A O 1
ATOM 3285 N N . ARG A 1 388 ? -13.829 -3.543 14.223 1.00 84.50 388 ARG A N 1
ATOM 3286 C CA . ARG A 1 388 ? -12.697 -4.340 13.692 1.00 84.50 388 ARG A CA 1
ATOM 3287 C C . ARG A 1 388 ? -12.676 -4.474 12.170 1.00 84.50 388 ARG A C 1
ATOM 3289 O O . ARG A 1 388 ? -11.667 -4.936 11.635 1.00 84.50 388 ARG A O 1
ATOM 3296 N N . ILE A 1 389 ? -13.791 -4.192 11.505 1.00 79.62 389 ILE A N 1
ATOM 3297 C CA . ILE A 1 389 ? -13.994 -4.427 10.074 1.00 79.62 389 ILE A CA 1
ATOM 3298 C C . ILE A 1 389 ? -13.828 -3.113 9.321 1.00 79.62 389 ILE A C 1
ATOM 3300 O O . ILE A 1 389 ? -13.135 -3.072 8.306 1.00 79.62 389 ILE A O 1
ATOM 3304 N N . GLY A 1 390 ? -14.454 -2.052 9.835 1.00 82.44 390 GLY A N 1
ATOM 3305 C CA . GLY A 1 390 ? -14.385 -0.715 9.272 1.00 82.44 390 GLY A CA 1
ATOM 3306 C C . GLY A 1 3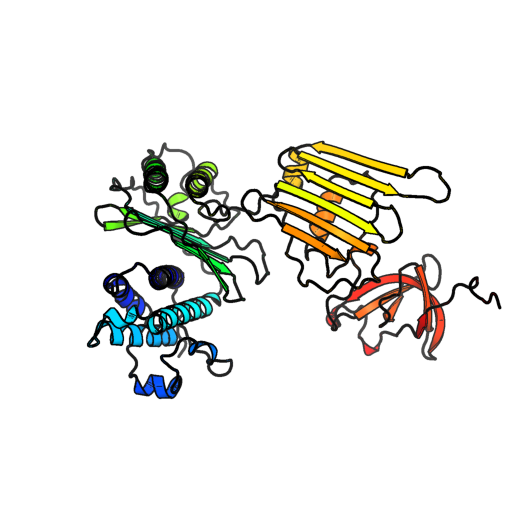90 ? -13.010 -0.083 9.448 1.00 82.44 390 GLY A C 1
ATOM 3307 O O . GLY A 1 390 ? -12.534 0.574 8.531 1.00 82.44 390 GLY A O 1
ATOM 3308 N N . LEU A 1 391 ? -12.338 -0.309 10.581 1.00 87.44 391 LEU A N 1
ATOM 3309 C CA . LEU A 1 391 ? -11.037 0.303 10.851 1.00 87.44 391 LEU A CA 1
ATOM 3310 C C . LEU A 1 391 ? -9.869 -0.381 10.116 1.00 87.44 391 LEU A C 1
ATOM 3312 O O . LEU A 1 391 ? -9.922 -1.577 9.813 1.00 87.44 391 LEU A O 1
ATOM 3316 N N . PRO A 1 392 ? -8.757 0.350 9.890 1.00 86.25 392 PRO A N 1
ATOM 3317 C CA . PRO A 1 392 ? -7.492 -0.228 9.444 1.00 86.25 392 PRO A CA 1
ATOM 3318 C C . PRO A 1 392 ? -7.086 -1.464 10.255 1.00 86.25 392 PRO A C 1
ATOM 3320 O O . PRO A 1 392 ? -7.140 -1.460 11.486 1.00 86.25 392 PRO A O 1
ATOM 3323 N N . ALA A 1 393 ? -6.601 -2.510 9.581 1.00 80.06 393 ALA A N 1
ATOM 3324 C CA . ALA A 1 393 ? -6.260 -3.784 10.225 1.00 80.06 393 ALA A CA 1
ATOM 3325 C C . ALA A 1 393 ? -5.224 -3.652 11.359 1.00 80.06 393 ALA A C 1
ATOM 3327 O O . ALA A 1 393 ? -5.219 -4.456 12.291 1.00 80.06 393 ALA A O 1
ATOM 3328 N N . ASN A 1 394 ? -4.364 -2.637 11.282 1.00 82.75 394 ASN A N 1
ATOM 3329 C CA . ASN A 1 394 ? -3.320 -2.319 12.249 1.00 82.75 394 ASN A CA 1
ATOM 3330 C C . ASN A 1 394 ? -3.656 -1.093 13.128 1.00 82.75 394 ASN A C 1
ATOM 3332 O O . ASN A 1 394 ? -2.755 -0.500 13.718 1.00 82.75 394 ASN A O 1
ATOM 3336 N N . PHE A 1 395 ? -4.936 -0.718 13.259 1.00 89.75 395 PHE A N 1
ATOM 3337 C CA . PHE A 1 395 ? -5.379 0.406 14.099 1.00 89.75 395 PHE A CA 1
ATOM 3338 C C . PHE A 1 395 ? -4.916 0.293 15.564 1.00 89.75 395 PHE A C 1
ATOM 3340 O O . PHE A 1 395 ? -4.611 1.296 16.203 1.00 89.75 395 PHE A O 1
ATOM 3347 N N . SER A 1 396 ? -4.774 -0.925 16.096 1.00 88.12 396 SER A N 1
ATOM 3348 C CA . SER A 1 396 ? -4.228 -1.155 17.442 1.00 88.12 396 SER A CA 1
ATOM 3349 C C . SER A 1 396 ? -2.825 -0.571 17.638 1.00 88.12 396 SER A C 1
ATOM 3351 O O . SER A 1 396 ? -2.497 -0.156 18.747 1.00 88.12 396 SER A O 1
ATOM 3353 N N . ASN A 1 397 ? -2.013 -0.486 16.579 1.00 88.62 397 ASN A N 1
ATOM 3354 C CA . ASN A 1 397 ? -0.663 0.079 16.651 1.00 88.62 397 ASN A CA 1
ATOM 3355 C C . ASN A 1 397 ? -0.711 1.591 16.920 1.00 88.62 397 ASN A C 1
ATOM 3357 O O . ASN A 1 397 ? 0.103 2.106 17.686 1.00 88.62 397 ASN A O 1
ATOM 3361 N N . LEU A 1 398 ? -1.702 2.297 16.353 1.00 91.12 398 LEU A N 1
ATOM 3362 C CA . LEU A 1 398 ? -1.960 3.706 16.672 1.00 91.12 398 LEU A CA 1
ATOM 3363 C C . LEU A 1 398 ? -2.268 3.857 18.164 1.00 91.12 398 LEU A C 1
ATOM 3365 O O . LEU A 1 398 ? -1.660 4.684 18.840 1.00 91.12 398 LEU A O 1
ATOM 3369 N N . VAL A 1 399 ? -3.168 3.023 18.689 1.00 91.56 399 VAL A N 1
ATOM 3370 C CA . VAL A 1 399 ? -3.565 3.049 20.104 1.00 91.56 399 VAL A CA 1
ATOM 3371 C C . VAL A 1 399 ? -2.383 2.749 21.028 1.00 91.56 399 VAL A C 1
ATOM 3373 O O . VAL A 1 399 ? -2.230 3.405 22.059 1.00 91.56 399 VAL A O 1
ATOM 3376 N N . GLU A 1 400 ? -1.511 1.810 20.666 1.00 89.38 400 GLU A N 1
ATOM 3377 C CA . GLU A 1 400 ? -0.314 1.496 21.449 1.00 89.38 400 GLU A CA 1
ATOM 3378 C C . GLU A 1 400 ? 0.652 2.689 21.514 1.00 89.38 400 GLU A C 1
ATOM 3380 O O . GLU A 1 400 ? 1.125 3.052 22.595 1.00 89.38 400 GLU A O 1
ATOM 3385 N N . ASN A 1 401 ? 0.902 3.350 20.381 1.00 90.19 401 ASN A N 1
ATOM 3386 C CA . ASN A 1 401 ? 1.768 4.529 20.321 1.00 90.19 401 ASN A CA 1
ATOM 3387 C C . ASN A 1 401 ? 1.174 5.715 21.092 1.00 90.19 401 ASN A C 1
ATOM 3389 O O . ASN A 1 401 ? 1.876 6.362 21.871 1.00 90.19 401 ASN A O 1
ATOM 3393 N N . LEU A 1 402 ? -0.136 5.949 20.970 1.00 91.12 402 LEU A N 1
ATOM 3394 C CA . LEU A 1 402 ? -0.849 6.945 21.775 1.00 91.12 402 LEU A CA 1
ATOM 3395 C C . LEU A 1 402 ? -0.741 6.649 23.272 1.00 91.12 402 LEU A C 1
ATOM 3397 O O . LEU A 1 402 ? -0.513 7.563 24.061 1.00 91.12 402 LEU A O 1
ATOM 3401 N N . SER A 1 403 ? -0.850 5.379 23.667 1.00 85.88 403 SER A N 1
ATOM 3402 C CA . SER A 1 403 ? -0.756 4.963 25.072 1.00 85.88 403 SER A CA 1
ATOM 3403 C C . SER A 1 403 ? 0.631 5.2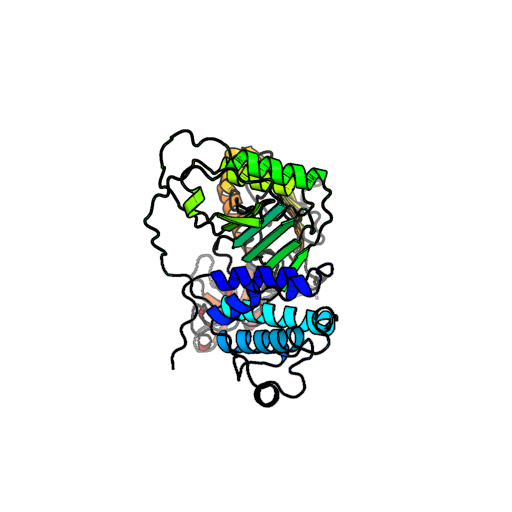32 25.667 1.00 85.88 403 SER A C 1
ATOM 3405 O O . SER A 1 403 ? 0.736 5.572 26.845 1.00 85.88 403 SER A O 1
ATOM 3407 N N . LYS A 1 404 ? 1.698 5.135 24.857 1.00 85.50 404 LYS A N 1
ATOM 3408 C CA . LYS A 1 404 ? 3.072 5.487 25.265 1.00 85.50 404 LYS A CA 1
ATOM 3409 C C . LYS A 1 404 ? 3.220 6.989 25.516 1.00 85.50 404 LYS A C 1
ATOM 3411 O O . LYS A 1 404 ? 3.829 7.384 26.508 1.00 85.50 404 LYS A O 1
ATOM 3416 N N . ILE A 1 405 ? 2.644 7.818 24.644 1.00 88.25 405 ILE A N 1
ATOM 3417 C CA . ILE A 1 405 ? 2.747 9.284 24.721 1.00 88.25 405 ILE A CA 1
ATOM 3418 C C . ILE A 1 405 ? 1.846 9.850 25.825 1.00 88.25 405 ILE A C 1
ATOM 3420 O O . ILE A 1 405 ? 2.234 10.771 26.540 1.00 88.25 405 ILE A O 1
ATOM 3424 N N . MET A 1 406 ? 0.643 9.298 25.975 1.00 81.94 406 MET A N 1
ATOM 3425 C CA . MET A 1 406 ? -0.436 9.877 26.776 1.00 81.94 406 MET A CA 1
ATOM 3426 C C . MET A 1 406 ? -0.855 8.983 27.945 1.00 81.94 406 MET A C 1
ATOM 3428 O O . MET A 1 406 ? -2.025 8.941 28.316 1.00 81.94 406 MET A O 1
ATOM 3432 N N . SER A 1 407 ? 0.098 8.275 28.553 1.00 77.88 407 SER A N 1
ATOM 3433 C CA . SER A 1 407 ? -0.162 7.356 29.676 1.00 77.88 407 SER A CA 1
ATOM 3434 C C . SER A 1 407 ? -0.857 8.003 30.888 1.00 77.88 407 SER A C 1
ATOM 3436 O O . SER A 1 407 ? -1.437 7.299 31.712 1.00 77.88 407 SER A O 1
ATOM 3438 N N . THR A 1 408 ? -0.818 9.334 31.002 1.00 76.12 408 THR A N 1
ATOM 3439 C CA . THR A 1 408 ? -1.439 10.115 32.083 1.00 76.12 408 THR A CA 1
ATOM 3440 C C . THR A 1 408 ? -2.751 10.800 31.686 1.00 76.12 408 THR A C 1
ATOM 3442 O O . THR A 1 408 ? -3.408 11.391 32.544 1.00 76.12 408 THR A O 1
ATOM 3445 N N . CYS A 1 409 ? -3.146 10.743 30.413 1.00 80.50 409 CYS A N 1
ATOM 3446 C CA . CYS A 1 409 ? -4.365 11.376 29.913 1.00 80.50 409 CYS A CA 1
ATOM 3447 C C . CYS A 1 409 ? -5.574 10.452 30.087 1.00 80.50 409 CYS A C 1
ATOM 3449 O O . CYS A 1 409 ? -5.468 9.232 29.950 1.00 80.50 409 CYS A O 1
ATOM 3451 N N . THR A 1 410 ? -6.748 11.029 30.346 1.00 78.44 410 THR A N 1
ATOM 3452 C CA . THR A 1 410 ? -8.001 10.272 30.318 1.00 78.44 410 THR A CA 1
ATOM 3453 C C . THR A 1 410 ? -8.570 10.293 28.911 1.00 78.44 410 THR A C 1
ATOM 3455 O O . THR A 1 410 ? -8.779 11.342 28.311 1.00 78.44 410 THR A O 1
ATOM 3458 N N . PHE A 1 411 ? -8.843 9.122 28.362 1.00 76.25 411 PHE A N 1
ATOM 3459 C CA . PHE A 1 411 ? -9.396 9.022 27.024 1.00 76.25 411 PHE A CA 1
ATOM 3460 C C . PHE A 1 411 ? -10.884 8.701 27.039 1.00 76.25 411 PHE A C 1
ATOM 3462 O O . PHE A 1 411 ? -11.432 8.238 28.041 1.00 76.25 411 PHE A O 1
ATOM 3469 N N . GLY A 1 412 ? -11.537 8.983 25.916 1.00 84.94 412 GLY A N 1
ATOM 3470 C CA . GLY A 1 412 ? -12.857 8.473 25.596 1.00 84.94 412 GLY A CA 1
ATOM 3471 C C . GLY A 1 412 ? -12.783 7.171 24.800 1.00 84.94 412 GLY A C 1
ATOM 3472 O O . GLY A 1 412 ? -11.882 6.348 24.978 1.00 84.94 412 GLY A O 1
ATOM 3473 N N . GLN A 1 413 ? -13.770 6.984 23.941 1.00 88.50 413 GLN A N 1
ATOM 3474 C CA . GLN A 1 413 ? -14.027 5.762 23.198 1.00 88.50 413 GLN A CA 1
ATOM 3475 C C . GLN A 1 413 ? -13.034 5.532 22.046 1.00 88.50 413 GLN A C 1
ATOM 3477 O O . GLN A 1 413 ? -12.847 4.380 21.652 1.00 88.50 413 GLN A O 1
ATOM 3482 N N . ILE A 1 414 ? -12.350 6.572 21.543 1.00 89.94 414 ILE A N 1
ATOM 3483 C CA . ILE A 1 414 ? -11.454 6.483 20.370 1.00 89.94 414 ILE A CA 1
ATOM 3484 C C . ILE A 1 414 ? -10.278 5.508 20.561 1.00 89.94 414 ILE A C 1
ATOM 3486 O O . ILE A 1 414 ? -9.743 4.981 19.588 1.00 89.94 414 ILE A O 1
ATOM 3490 N N . ILE A 1 415 ? -9.878 5.244 21.809 1.00 88.25 415 ILE A N 1
ATOM 3491 C CA . ILE A 1 415 ? -8.840 4.256 22.141 1.00 88.25 415 ILE A CA 1
ATOM 3492 C C . ILE A 1 415 ? -9.364 3.072 22.959 1.00 88.25 415 ILE A C 1
ATOM 3494 O O . ILE A 1 415 ? -8.561 2.254 23.409 1.00 88.25 415 ILE A O 1
ATOM 3498 N N . ASP A 1 416 ? -10.672 2.973 23.209 1.00 87.06 416 ASP A N 1
ATOM 3499 C CA . ASP A 1 416 ? -11.204 1.881 24.022 1.00 87.06 416 ASP A CA 1
ATOM 3500 C C . ASP A 1 416 ? -11.289 0.599 23.171 1.00 87.06 416 ASP A C 1
ATOM 3502 O O . ASP A 1 416 ? -12.122 0.522 22.258 1.00 87.06 416 ASP A O 1
ATOM 3506 N N . PRO A 1 417 ? -10.483 -0.445 23.464 1.00 84.25 417 PRO A N 1
ATOM 3507 C CA . PRO A 1 417 ? -10.521 -1.707 22.726 1.00 84.25 417 PRO A CA 1
ATOM 3508 C C . PRO A 1 417 ? -11.879 -2.399 22.780 1.00 84.25 417 PRO A C 1
ATOM 3510 O O . PRO A 1 417 ? -12.178 -3.208 21.907 1.00 84.25 417 PRO A O 1
ATOM 3513 N N . LYS A 1 418 ? -12.733 -2.094 23.763 1.00 81.50 418 LYS A N 1
ATOM 3514 C CA . LYS A 1 418 ? -14.102 -2.625 23.807 1.00 81.50 418 LYS A CA 1
ATOM 3515 C C . LYS A 1 418 ? -14.997 -2.033 22.722 1.00 81.50 418 LYS A C 1
ATOM 3517 O O . LYS A 1 418 ? -16.028 -2.625 22.412 1.00 81.50 418 LYS A O 1
ATOM 3522 N N . ILE A 1 419 ? -14.627 -0.873 22.184 1.00 85.44 419 ILE A N 1
ATOM 3523 C CA . ILE A 1 419 ? -15.377 -0.168 21.152 1.00 85.44 419 ILE A CA 1
ATOM 3524 C C . ILE A 1 419 ? -14.833 -0.559 19.782 1.00 85.44 419 ILE A C 1
ATOM 3526 O O . ILE A 1 419 ? -15.532 -1.236 19.035 1.00 85.44 419 ILE A O 1
ATOM 3530 N N . TYR A 1 420 ? -13.573 -0.231 19.480 1.00 87.38 420 TYR A N 1
ATOM 3531 C CA . TYR A 1 420 ? -12.992 -0.534 18.166 1.00 87.38 420 TYR A CA 1
ATOM 3532 C C . TYR A 1 420 ? -12.744 -2.036 17.945 1.00 87.38 420 TYR A C 1
ATOM 3534 O O . TYR A 1 420 ? -12.605 -2.486 16.814 1.00 87.38 420 TYR A O 1
ATOM 3542 N N . GLY A 1 421 ? -12.690 -2.834 19.016 1.00 84.81 421 GLY A N 1
ATOM 3543 C CA . GLY A 1 421 ? -12.498 -4.285 18.975 1.00 84.81 421 GLY A CA 1
ATOM 3544 C C . GLY A 1 421 ? -13.780 -5.102 18.768 1.00 84.81 421 GLY A C 1
ATOM 3545 O O . GLY A 1 421 ? -13.749 -6.316 18.971 1.00 84.81 421 GLY A O 1
ATOM 3546 N N . ARG A 1 422 ? -14.907 -4.480 18.397 1.00 84.00 422 ARG A N 1
ATOM 3547 C CA . ARG A 1 422 ? -16.182 -5.176 18.132 1.00 84.00 422 ARG A CA 1
ATOM 3548 C C . ARG A 1 422 ? -16.293 -5.693 16.687 1.00 84.00 422 ARG A C 1
ATOM 3550 O O . ARG A 1 422 ? -15.552 -5.240 15.823 1.00 84.00 422 ARG A O 1
ATOM 3557 N N . GLY A 1 423 ? -17.220 -6.621 16.438 1.00 80.56 423 GLY A N 1
ATOM 3558 C CA . GLY A 1 423 ? -17.550 -7.141 15.105 1.00 80.56 423 GLY A CA 1
ATOM 3559 C C . GLY A 1 423 ? -16.760 -8.389 14.684 1.00 80.56 423 GLY A C 1
ATOM 3560 O O . GLY A 1 423 ? -15.544 -8.484 14.897 1.00 80.56 423 GLY A O 1
ATOM 3561 N N . ARG A 1 424 ? -17.466 -9.350 14.071 1.00 77.62 424 ARG A N 1
ATOM 3562 C CA . ARG A 1 424 ? -16.886 -10.544 13.432 1.00 77.62 424 ARG A CA 1
ATOM 3563 C C . ARG A 1 424 ? -16.310 -10.178 12.071 1.00 77.62 424 ARG A C 1
ATOM 3565 O O . ARG A 1 424 ? -17.020 -9.614 11.242 1.00 77.62 424 ARG A O 1
ATOM 3572 N N . LYS A 1 425 ? -15.056 -10.541 11.806 1.00 75.12 425 LYS A N 1
ATOM 3573 C CA . LYS A 1 425 ? -14.423 -10.282 10.502 1.00 75.12 425 LYS A CA 1
ATOM 3574 C C . LYS A 1 425 ? -15.124 -11.026 9.366 1.00 75.12 425 LYS A C 1
ATOM 3576 O O . LYS A 1 425 ? -15.327 -10.451 8.300 1.00 75.12 425 LYS A O 1
ATOM 3581 N N . ASP A 1 426 ? -15.534 -12.262 9.623 1.00 77.56 426 ASP A N 1
ATOM 3582 C CA . ASP A 1 426 ? -16.237 -13.127 8.682 1.00 77.56 426 ASP A CA 1
ATOM 3583 C C . ASP A 1 426 ? -17.100 -14.168 9.423 1.00 77.56 426 ASP A C 1
ATOM 3585 O O . ASP A 1 426 ? -17.126 -14.230 10.658 1.00 77.56 426 ASP A O 1
ATOM 3589 N N . ASP A 1 427 ? -17.807 -14.997 8.653 1.00 78.88 427 ASP A N 1
ATOM 3590 C CA . ASP A 1 427 ? -18.728 -16.015 9.163 1.00 78.88 427 ASP A CA 1
ATOM 3591 C C . ASP A 1 427 ? -18.041 -17.214 9.842 1.00 78.88 427 ASP A C 1
ATOM 3593 O O . ASP A 1 427 ? -18.736 -18.079 10.385 1.00 78.88 427 ASP A O 1
ATOM 3597 N N . THR A 1 428 ? -16.707 -17.271 9.866 1.00 84.12 428 THR A N 1
ATOM 3598 C CA . THR A 1 428 ? -15.934 -18.348 10.506 1.00 84.12 428 THR A CA 1
ATOM 3599 C C . THR A 1 428 ? -15.523 -18.029 11.947 1.00 84.12 428 THR A C 1
ATOM 3601 O O . THR A 1 428 ? -15.297 -18.950 12.733 1.00 84.12 428 THR A O 1
ATOM 3604 N N . GLU A 1 429 ? -15.496 -16.749 12.344 1.00 89.19 429 GLU A N 1
ATOM 3605 C CA . GLU A 1 429 ? -15.222 -16.359 13.736 1.00 89.19 429 GLU A CA 1
ATOM 3606 C C . GLU A 1 429 ? -16.425 -16.674 14.646 1.00 89.19 429 GLU A C 1
ATOM 3608 O O . GLU A 1 429 ? -17.567 -16.394 14.304 1.00 89.19 429 GLU A O 1
ATOM 3613 N N . PHE A 1 430 ? -16.199 -17.176 15.856 1.00 91.94 430 PHE A N 1
ATOM 3614 C CA . PHE A 1 430 ? -17.220 -17.365 16.888 1.00 91.94 430 PHE A CA 1
ATOM 3615 C C . PHE A 1 430 ? -17.269 -16.173 17.847 1.00 91.94 430 PHE A C 1
ATOM 3617 O O . PHE A 1 430 ? -16.226 -15.678 18.279 1.00 91.94 430 PHE A O 1
ATOM 3624 N N . ILE A 1 431 ? -18.476 -15.761 18.257 1.00 93.00 431 ILE A N 1
ATOM 3625 C CA . ILE A 1 431 ? -18.665 -14.773 19.329 1.00 93.00 431 ILE A CA 1
ATOM 3626 C C . ILE A 1 431 ? -18.624 -15.503 20.671 1.00 93.00 431 ILE A C 1
ATOM 3628 O O . ILE A 1 431 ? -19.528 -16.269 21.017 1.00 93.00 431 ILE A O 1
ATOM 3632 N N . VAL A 1 432 ? -17.565 -15.260 21.435 1.00 94.69 432 VAL A N 1
ATOM 3633 C CA . VAL A 1 432 ? -17.340 -15.854 22.751 1.00 94.69 432 VAL A CA 1
ATOM 3634 C C . VAL A 1 432 ? -17.589 -14.808 23.829 1.00 94.69 432 VAL A C 1
ATOM 3636 O O . VAL A 1 432 ? -16.798 -13.885 24.025 1.00 94.69 432 VAL A O 1
ATOM 3639 N N . CYS A 1 433 ? -18.673 -14.974 24.578 1.00 94.44 433 CYS A N 1
ATOM 3640 C CA . CYS A 1 433 ? -18.973 -14.171 25.753 1.00 94.44 433 CYS A CA 1
ATOM 3641 C C . CYS A 1 433 ? -18.304 -14.773 26.992 1.00 94.44 433 CYS A C 1
ATOM 3643 O O . CYS A 1 433 ? -18.561 -15.916 27.377 1.00 94.44 433 CYS A O 1
ATOM 3645 N N . GLU A 1 434 ? -17.487 -13.973 27.668 1.00 94.44 434 GLU A N 1
ATOM 3646 C CA . GLU A 1 434 ? -17.030 -14.253 29.021 1.00 94.44 434 GLU A CA 1
ATOM 3647 C C . GLU A 1 434 ? -18.070 -13.750 30.014 1.00 94.44 434 GLU A C 1
ATOM 3649 O O . GLU A 1 434 ? -18.407 -12.566 30.028 1.00 94.44 434 GLU A O 1
ATOM 3654 N N . VAL A 1 435 ? -18.562 -14.637 30.872 1.00 94.25 435 VAL A N 1
ATOM 3655 C CA . VAL A 1 435 ? -19.586 -14.326 31.872 1.00 94.25 435 VAL A CA 1
ATOM 3656 C C . VAL A 1 435 ? -19.080 -14.593 33.279 1.00 94.25 435 VAL A C 1
ATOM 3658 O O . VAL A 1 435 ? -18.211 -15.441 33.496 1.00 94.25 435 VAL A O 1
ATOM 3661 N N . THR A 1 436 ? -19.655 -13.901 34.258 1.00 93.94 436 THR A N 1
ATOM 3662 C CA . THR A 1 436 ? -19.417 -14.182 35.674 1.00 93.94 436 THR A CA 1
ATOM 3663 C C . THR A 1 436 ? -20.730 -14.376 36.429 1.00 93.94 436 THR A C 1
ATOM 3665 O O . THR A 1 436 ? -21.721 -13.688 36.182 1.00 93.94 436 THR A O 1
ATOM 3668 N N . PHE A 1 437 ? -20.732 -15.329 37.363 1.00 88.19 437 PHE A N 1
ATOM 3669 C CA . PHE A 1 437 ? -21.882 -15.622 38.229 1.00 88.19 437 PHE A CA 1
ATOM 3670 C C . PHE A 1 437 ? -21.959 -14.691 39.442 1.00 88.19 437 PHE A C 1
ATOM 3672 O O . PHE A 1 437 ? -23.009 -14.573 40.064 1.00 88.19 437 PHE A O 1
ATOM 3679 N N . GLN A 1 438 ? -20.845 -14.053 39.797 1.00 85.56 438 GLN A N 1
ATOM 3680 C CA . GLN A 1 438 ? -20.734 -13.160 40.945 1.00 85.56 438 GLN A CA 1
ATOM 3681 C C . GLN A 1 438 ? -19.650 -12.117 40.679 1.00 85.56 438 GLN A C 1
ATOM 3683 O O . GLN A 1 438 ? -18.670 -12.397 39.991 1.00 85.56 438 GLN A O 1
ATOM 3688 N N . LYS A 1 439 ? -19.799 -10.904 41.217 1.00 78.06 439 LYS A N 1
ATOM 3689 C CA . LYS A 1 439 ? -18.835 -9.813 40.999 1.00 78.06 439 LYS A CA 1
ATOM 3690 C C . LYS A 1 439 ? -17.428 -10.247 41.445 1.00 78.06 439 LYS A C 1
ATOM 3692 O O . LYS A 1 439 ? -17.240 -10.619 42.597 1.00 78.06 439 LYS A O 1
ATOM 3697 N N . GLY A 1 440 ? -16.456 -10.213 40.530 1.00 73.56 440 GLY A N 1
ATOM 3698 C CA . GLY A 1 440 ? -15.074 -10.652 40.787 1.00 73.56 440 GLY A CA 1
ATOM 3699 C C . GLY A 1 440 ? -14.854 -12.173 40.796 1.00 73.56 440 GLY A C 1
ATOM 3700 O O . GLY A 1 440 ? -13.760 -12.618 41.127 1.00 73.56 440 GLY A O 1
ATOM 3701 N N . GLY A 1 441 ? -15.864 -12.976 40.446 1.00 83.50 441 GLY A N 1
ATOM 3702 C CA . GLY A 1 441 ? -15.749 -14.432 40.358 1.00 83.50 441 GLY A CA 1
ATOM 3703 C C . GLY A 1 441 ? -15.088 -14.930 39.069 1.00 83.50 441 GLY A C 1
ATOM 3704 O O . GLY A 1 441 ? -14.779 -14.158 38.159 1.00 83.50 441 GLY A O 1
ATOM 3705 N N . THR A 1 442 ? -14.927 -16.252 38.971 1.00 88.88 442 THR A N 1
ATOM 3706 C CA . THR A 1 442 ? -14.393 -16.944 37.788 1.00 88.88 442 THR A CA 1
ATOM 3707 C C . THR A 1 442 ? -15.155 -16.567 36.517 1.00 88.88 442 THR A C 1
ATOM 3709 O O . THR A 1 442 ? -16.387 -16.477 36.525 1.00 88.88 442 THR A O 1
ATOM 3712 N N . ARG A 1 443 ? -14.411 -16.365 35.424 1.00 92.44 443 ARG A N 1
ATOM 3713 C CA . ARG A 1 443 ? -14.963 -16.115 34.091 1.00 92.44 443 ARG A CA 1
ATOM 3714 C C . ARG A 1 443 ? -15.206 -17.432 33.365 1.00 92.44 443 ARG A C 1
ATOM 3716 O O . ARG A 1 443 ? -14.329 -18.291 33.346 1.00 92.44 443 ARG A O 1
ATOM 3723 N N . TYR A 1 444 ? -16.375 -17.571 32.758 1.00 93.75 444 TYR A N 1
ATOM 3724 C CA . TYR A 1 444 ? -16.761 -18.740 31.967 1.00 93.75 444 TYR A CA 1
ATOM 3725 C C . TYR A 1 444 ? -17.054 -18.317 30.533 1.00 93.75 444 TYR A C 1
ATOM 3727 O O . TYR A 1 444 ? -17.620 -17.251 30.323 1.00 93.75 444 TYR A O 1
ATOM 3735 N N . SER A 1 445 ? -16.672 -19.140 29.559 1.00 95.69 445 SER A N 1
ATOM 3736 C CA . SER A 1 445 ? -16.875 -18.852 28.135 1.00 95.69 445 SER A CA 1
ATOM 3737 C C . SER A 1 445 ? -18.146 -19.522 27.618 1.00 95.69 445 SER A C 1
ATOM 3739 O O . SER A 1 445 ? -18.330 -20.724 27.814 1.00 95.69 445 SER A O 1
ATOM 3741 N N . TYR A 1 446 ? -18.998 -18.744 26.956 1.00 96.25 446 TYR A N 1
ATOM 3742 C CA . TYR A 1 446 ? -20.192 -19.206 26.251 1.00 96.25 446 TYR A CA 1
ATOM 3743 C C . TYR A 1 446 ? -20.214 -18.639 24.833 1.00 96.25 446 TYR A C 1
ATOM 3745 O O . TYR A 1 446 ? -19.669 -17.567 24.585 1.00 96.25 446 TYR A O 1
ATOM 3753 N N . LEU A 1 447 ? -20.853 -19.355 23.918 1.00 95.88 447 LEU A N 1
ATOM 3754 C CA . LEU A 1 447 ? -21.042 -18.944 22.532 1.00 95.88 447 LEU A CA 1
ATOM 3755 C C . LEU A 1 447 ? -22.356 -18.193 22.353 1.00 95.88 447 LEU A C 1
ATOM 3757 O O . LEU A 1 447 ? -23.325 -18.447 23.068 1.00 95.88 447 LEU A O 1
ATOM 3761 N N . THR A 1 448 ? -22.408 -17.300 21.375 1.00 94.00 448 THR A N 1
ATOM 3762 C CA . THR A 1 448 ? -23.648 -16.659 20.934 1.00 94.00 448 THR A CA 1
ATOM 3763 C C . THR A 1 448 ? -23.605 -16.391 19.433 1.00 94.00 448 THR A C 1
ATOM 3765 O O . THR A 1 448 ? -22.531 -16.272 18.850 1.00 94.00 448 THR A O 1
ATOM 3768 N N . SER A 1 449 ? -24.778 -16.306 18.811 1.00 89.38 449 SER A N 1
ATOM 3769 C CA . SER A 1 449 ? -24.961 -15.753 17.463 1.00 89.38 449 SER A CA 1
ATOM 3770 C C . SER A 1 449 ? -25.556 -14.341 17.493 1.00 89.38 449 SER A C 1
ATOM 3772 O O . SER A 1 449 ? -25.722 -13.725 16.448 1.00 89.38 449 SER A O 1
ATOM 3774 N N . ASP A 1 450 ? -25.927 -13.844 18.676 1.00 87.50 450 ASP A N 1
ATOM 3775 C CA . ASP A 1 450 ? -26.467 -12.500 18.865 1.00 87.50 450 ASP A CA 1
ATOM 3776 C C . ASP A 1 450 ? -25.318 -11.485 18.983 1.00 87.50 450 ASP A C 1
ATOM 3778 O O . ASP A 1 450 ? -24.710 -11.341 20.048 1.00 87.50 450 ASP A O 1
ATOM 3782 N N . GLU A 1 451 ? -25.027 -10.792 17.879 1.00 82.94 451 GLU A N 1
ATOM 3783 C CA . GLU A 1 451 ? -24.007 -9.733 17.782 1.00 82.94 451 GLU A CA 1
ATOM 3784 C C . GLU A 1 451 ? -24.359 -8.474 18.570 1.00 82.94 451 GLU A C 1
ATOM 3786 O O . GLU A 1 451 ? -23.490 -7.649 18.853 1.00 82.94 451 GLU A O 1
ATOM 3791 N N . THR A 1 452 ? -25.620 -8.323 18.968 1.00 83.19 452 THR A N 1
ATOM 3792 C CA . THR A 1 452 ? -26.053 -7.119 19.666 1.00 83.19 452 THR A CA 1
ATOM 3793 C C . THR A 1 452 ? -25.628 -7.127 21.139 1.00 83.19 452 THR A C 1
ATOM 3795 O O . THR A 1 452 ? -25.700 -6.074 21.779 1.00 83.19 452 THR A O 1
ATOM 3798 N N . ILE A 1 453 ? -25.258 -8.290 21.715 1.00 87.31 453 ILE A N 1
ATOM 3799 C CA . ILE A 1 453 ? -24.921 -8.456 23.147 1.00 87.31 453 ILE A CA 1
ATOM 3800 C C . ILE A 1 453 ? -23.718 -7.584 23.514 1.00 87.31 453 ILE A C 1
ATOM 3802 O O . ILE A 1 453 ? -22.671 -7.647 22.873 1.00 87.31 453 ILE A O 1
ATOM 3806 N N . LYS A 1 454 ? -23.842 -6.805 24.592 1.00 85.75 454 LYS A N 1
ATOM 3807 C CA . LYS A 1 454 ? -22.812 -5.875 25.071 1.00 85.75 454 LYS A CA 1
ATOM 3808 C C . LYS A 1 454 ? -22.220 -6.338 26.404 1.00 85.75 454 LYS A C 1
ATOM 3810 O O . LYS A 1 454 ? -22.841 -7.042 27.202 1.00 85.75 454 LYS A O 1
ATOM 3815 N N . ILE A 1 455 ? -20.977 -5.932 26.674 1.00 87.88 455 ILE A N 1
ATOM 3816 C CA . ILE A 1 455 ? -20.376 -6.103 28.004 1.00 87.88 455 ILE A CA 1
ATOM 3817 C C . ILE A 1 455 ? -21.234 -5.332 29.007 1.00 87.88 455 ILE A C 1
ATOM 3819 O O . ILE A 1 455 ? -21.440 -4.134 28.851 1.00 87.88 455 ILE A O 1
ATOM 3823 N N . GLY A 1 456 ? -21.685 -6.005 30.061 1.00 88.00 456 GLY A N 1
ATOM 3824 C CA . GLY A 1 456 ? -22.633 -5.439 31.015 1.00 88.00 456 GLY A CA 1
ATOM 3825 C C . GLY A 1 456 ? -23.986 -6.139 31.003 1.00 88.00 456 GLY A C 1
ATOM 3826 O O . GLY A 1 456 ? -24.591 -6.244 32.072 1.00 88.00 456 GLY A O 1
ATOM 3827 N N . ASP A 1 457 ? -24.393 -6.678 29.853 1.00 90.75 457 ASP A N 1
ATOM 3828 C CA . ASP A 1 457 ? -25.693 -7.317 29.677 1.00 90.75 457 ASP A CA 1
ATOM 3829 C C . ASP A 1 457 ? -25.846 -8.533 30.592 1.00 90.75 457 ASP A C 1
ATOM 3831 O O . ASP A 1 457 ? -24.892 -9.268 30.892 1.00 90.75 457 ASP A O 1
ATOM 3835 N N . LYS A 1 458 ? -27.082 -8.762 31.032 1.00 92.75 458 LYS A N 1
ATOM 3836 C CA . LYS A 1 458 ? -27.478 -10.008 31.682 1.00 92.75 458 LYS A CA 1
ATOM 3837 C C . LYS A 1 458 ? -27.924 -10.988 30.605 1.00 92.75 458 LYS A C 1
ATOM 3839 O O . LYS A 1 458 ? -28.648 -10.622 29.688 1.00 92.75 458 LYS A O 1
ATOM 3844 N N . VAL A 1 459 ? -27.512 -12.245 30.714 1.00 94.44 459 VAL A N 1
ATOM 3845 C CA . VAL A 1 459 ? -27.849 -13.306 29.755 1.00 94.44 459 VAL A CA 1
ATOM 3846 C C . VAL A 1 459 ? -28.201 -14.594 30.483 1.00 94.44 459 VAL A C 1
ATOM 3848 O O . VAL A 1 459 ? -27.718 -14.849 31.588 1.00 94.44 459 VAL A O 1
ATOM 3851 N N . PHE A 1 460 ? -29.041 -15.418 29.865 1.00 94.00 460 PHE A N 1
ATOM 3852 C CA . PHE A 1 460 ? -29.348 -16.754 30.357 1.00 94.00 460 PHE A CA 1
ATOM 3853 C C . PHE A 1 460 ? -28.344 -17.764 29.800 1.00 94.00 460 PHE A C 1
ATOM 3855 O O . PHE A 1 460 ? -28.107 -17.832 28.593 1.00 94.00 460 PHE A O 1
ATOM 3862 N N . VAL A 1 461 ? -27.755 -18.561 30.695 1.00 93.75 461 VAL A N 1
ATOM 3863 C CA . VAL A 1 461 ? -26.782 -19.600 30.345 1.00 93.75 461 VAL A CA 1
ATOM 3864 C C . VAL A 1 461 ? -27.113 -20.950 30.992 1.00 93.75 461 VAL A C 1
ATOM 3866 O O . VAL A 1 461 ? -27.531 -20.991 32.155 1.00 93.75 461 VAL A O 1
ATOM 3869 N N . PRO A 1 462 ? -26.890 -22.075 30.290 1.00 93.38 462 PRO A N 1
ATOM 3870 C CA . PRO A 1 462 ? -27.043 -23.415 30.849 1.00 93.38 462 PRO A CA 1
ATOM 3871 C C . PRO A 1 462 ? -25.840 -23.826 31.713 1.00 93.38 462 PRO A C 1
ATOM 3873 O O . PRO A 1 462 ? -24.710 -23.932 31.234 1.00 93.38 462 PRO A O 1
ATOM 3876 N N . VAL A 1 463 ? -26.081 -24.201 32.969 1.00 89.44 463 VAL A N 1
ATOM 3877 C CA . VAL A 1 463 ? -25.057 -24.701 33.900 1.00 89.44 463 VAL A CA 1
ATOM 3878 C C . VAL A 1 463 ? -25.223 -26.181 34.233 1.00 89.44 463 VAL A C 1
ATOM 3880 O O . VAL A 1 463 ? -26.324 -26.729 34.224 1.00 89.44 463 VAL A O 1
ATOM 3883 N N . GLY A 1 464 ? -24.100 -26.836 34.543 1.00 83.12 464 GLY A N 1
ATOM 3884 C CA . GLY A 1 464 ? -24.068 -28.254 34.915 1.00 83.12 464 GLY A CA 1
ATOM 3885 C C . GLY A 1 464 ? -24.484 -29.208 33.790 1.00 83.12 464 GLY A C 1
ATOM 3886 O O . GLY A 1 464 ? -24.663 -28.798 32.642 1.00 83.12 464 GLY A O 1
ATOM 3887 N N . TYR A 1 465 ? -24.609 -30.492 34.125 1.00 78.62 465 TYR A N 1
ATOM 3888 C CA . TYR A 1 465 ? -25.007 -31.545 33.183 1.00 78.62 465 TYR A CA 1
ATOM 3889 C C . TYR A 1 465 ? -26.488 -31.439 32.786 1.00 78.62 465 TYR A C 1
ATOM 3891 O O . TYR A 1 465 ? -26.830 -31.596 31.622 1.00 78.62 465 TYR A O 1
ATOM 3899 N N . ASN A 1 466 ? -27.353 -31.059 33.732 1.00 81.06 466 ASN A N 1
ATOM 3900 C CA . ASN A 1 466 ? -28.803 -30.978 33.521 1.00 81.06 466 ASN A CA 1
ATOM 3901 C C . ASN A 1 466 ? -29.254 -29.711 32.765 1.00 81.06 466 ASN A C 1
ATOM 3903 O O . ASN A 1 466 ? -30.451 -29.500 32.597 1.00 81.06 466 ASN A O 1
ATOM 3907 N N . GLY A 1 467 ? -28.327 -28.833 32.362 1.00 83.38 467 GLY A N 1
ATOM 3908 C CA . GLY A 1 467 ? -28.645 -27.634 31.579 1.00 83.38 467 GLY A CA 1
ATOM 3909 C C . GLY A 1 467 ? -29.488 -26.584 32.315 1.00 83.38 467 GLY A C 1
ATOM 3910 O O . GLY A 1 467 ? -30.198 -25.814 31.666 1.00 83.38 467 GLY A O 1
ATOM 3911 N N . GLN A 1 468 ? -29.419 -26.537 33.652 1.00 89.56 468 GLN A N 1
ATOM 3912 C CA . GLN A 1 468 ? -30.175 -25.570 34.452 1.00 89.56 468 GLN A CA 1
ATOM 3913 C C . GLN A 1 468 ? -29.842 -24.144 34.001 1.00 89.56 468 GLN A C 1
ATOM 3915 O O . GLN A 1 468 ? -28.673 -23.784 33.906 1.00 89.56 468 GLN A O 1
ATOM 3920 N N . GLN A 1 469 ? -30.855 -23.323 33.743 1.00 90.75 469 GLN A N 1
ATOM 3921 C CA . GLN A 1 469 ? -30.641 -21.944 33.309 1.00 90.75 469 GLN A CA 1
ATOM 3922 C C . GLN A 1 469 ? -30.272 -21.049 34.494 1.00 90.75 469 GLN A C 1
ATOM 3924 O O . GLN A 1 469 ? -30.897 -21.117 35.554 1.00 90.75 469 GLN A O 1
ATOM 3929 N N . LYS A 1 470 ? -29.271 -20.189 34.307 1.00 91.38 470 LYS A N 1
ATOM 3930 C CA . LYS A 1 470 ? -28.907 -19.126 35.248 1.00 91.38 470 LYS A CA 1
ATOM 3931 C C . LYS A 1 470 ? -28.745 -17.803 34.519 1.00 91.38 470 LYS A C 1
ATOM 3933 O O . LYS A 1 470 ? -28.238 -17.780 33.404 1.00 91.38 470 LYS A O 1
ATOM 3938 N N . ILE A 1 471 ? -29.136 -16.719 35.181 1.00 92.44 471 ILE A N 1
ATOM 3939 C CA . ILE A 1 471 ? -28.844 -15.359 34.728 1.00 92.44 471 ILE A CA 1
ATOM 3940 C C . ILE A 1 471 ? -27.428 -15.010 35.181 1.00 92.44 471 ILE A C 1
ATOM 3942 O O . ILE A 1 471 ? -27.085 -15.179 36.352 1.00 92.44 471 ILE A O 1
ATOM 3946 N N . VAL A 1 472 ? -26.605 -14.544 34.251 1.00 92.50 472 VAL A N 1
ATOM 3947 C CA . VAL A 1 472 ? -25.212 -14.148 34.485 1.00 92.50 472 VAL A CA 1
ATOM 3948 C C . VAL A 1 472 ? -24.910 -12.840 33.777 1.00 92.50 472 VAL A C 1
ATOM 3950 O O . VAL A 1 472 ? -25.588 -12.485 32.817 1.00 92.50 472 VAL A O 1
ATOM 3953 N N . LYS A 1 473 ? -23.881 -12.129 34.238 1.00 94.00 473 LYS A N 1
ATOM 3954 C CA . LYS A 1 473 ? -23.443 -10.875 33.620 1.00 94.00 473 LYS A CA 1
ATOM 3955 C C . LYS A 1 473 ? -22.309 -11.133 32.633 1.00 94.00 473 LYS A C 1
ATOM 3957 O O . LYS A 1 473 ? -21.334 -11.798 32.995 1.00 94.00 473 LYS A O 1
ATOM 3962 N N . VAL A 1 474 ? -22.407 -10.569 31.432 1.00 93.50 474 VAL A N 1
ATOM 3963 C CA . VAL A 1 474 ? -21.323 -10.548 30.442 1.00 93.50 474 VAL A CA 1
ATOM 3964 C C . VAL A 1 474 ? -20.244 -9.568 30.904 1.00 93.50 474 VAL A C 1
ATOM 3966 O O . VAL A 1 474 ? -20.520 -8.409 31.213 1.00 93.50 474 VAL A O 1
ATOM 3969 N N . VAL A 1 475 ? -19.002 -10.039 30.980 1.00 91.81 475 VAL A N 1
ATOM 3970 C CA . VAL A 1 475 ? -17.826 -9.279 31.440 1.00 91.81 475 VAL A CA 1
ATOM 3971 C C . VAL A 1 475 ? -16.731 -9.151 30.382 1.00 91.81 475 VAL A C 1
ATOM 3973 O O . VAL A 1 475 ? -15.800 -8.371 30.569 1.00 91.81 475 VAL A O 1
ATOM 3976 N N . GLY A 1 476 ? -16.844 -9.879 29.274 1.00 90.50 476 GLY A N 1
ATOM 3977 C CA . GLY A 1 476 ? -15.945 -9.785 28.131 1.00 90.50 476 GLY A CA 1
ATOM 3978 C C . GLY A 1 476 ? -16.580 -10.401 26.893 1.00 90.50 476 GLY A C 1
ATOM 3979 O O . GLY A 1 476 ? -17.439 -11.273 27.005 1.00 90.50 476 GLY A O 1
ATOM 3980 N N . ILE A 1 477 ? -16.164 -9.941 25.720 1.00 90.94 477 ILE A N 1
ATOM 3981 C CA . ILE A 1 477 ? -16.565 -10.499 24.428 1.00 90.94 477 ILE A CA 1
ATOM 3982 C C . ILE A 1 477 ? -15.289 -10.656 23.609 1.00 90.94 477 ILE A C 1
ATOM 3984 O O . ILE A 1 477 ? -14.464 -9.744 23.567 1.00 90.94 477 ILE A O 1
ATOM 3988 N N . ARG A 1 478 ? -15.105 -11.830 23.011 1.00 90.56 478 ARG A N 1
ATOM 3989 C CA . ARG A 1 478 ? -13.992 -12.149 22.117 1.00 90.56 478 ARG A CA 1
ATOM 3990 C C . ARG A 1 478 ? -14.540 -12.732 20.821 1.00 90.56 478 ARG A C 1
ATOM 3992 O O . ARG A 1 478 ? -15.562 -13.409 20.840 1.00 90.56 478 ARG A O 1
ATOM 3999 N N . TYR A 1 479 ? -13.829 -12.498 19.729 1.00 90.00 479 TYR A N 1
ATOM 4000 C CA . TYR A 1 479 ? -14.121 -13.061 18.415 1.00 90.00 479 TYR A CA 1
ATOM 4001 C C . TYR A 1 479 ? -12.959 -13.980 18.055 1.00 90.00 479 TYR A C 1
ATOM 4003 O O . TYR A 1 479 ? -11.823 -13.510 17.991 1.00 90.00 479 TYR A O 1
ATOM 4011 N N . LEU A 1 480 ? -13.217 -15.282 17.950 1.00 89.25 480 LEU A N 1
ATOM 4012 C CA . LEU A 1 480 ? -12.171 -16.307 17.873 1.00 89.25 480 LEU A CA 1
ATOM 4013 C C . LEU A 1 480 ? -12.473 -17.301 16.760 1.00 89.25 480 LEU A C 1
ATOM 4015 O O . LEU A 1 480 ? -13.616 -17.725 16.619 1.00 89.25 480 LEU A O 1
ATOM 4019 N N . ASN A 1 481 ? -11.451 -17.737 16.030 1.00 90.56 481 ASN A N 1
ATOM 4020 C CA . ASN A 1 481 ? -11.579 -18.902 15.158 1.00 90.56 481 ASN A CA 1
ATOM 4021 C C . ASN A 1 481 ? -11.690 -20.184 15.991 1.00 90.56 481 ASN A C 1
ATOM 4023 O O . ASN A 1 481 ? -11.315 -20.202 17.165 1.00 90.56 481 ASN A O 1
ATOM 4027 N N . GLU A 1 482 ? -12.150 -21.279 15.377 1.00 90.81 482 GLU A N 1
ATOM 4028 C CA . GLU A 1 482 ? -12.306 -22.573 16.061 1.00 90.81 482 GLU A CA 1
ATOM 4029 C C . GLU A 1 482 ? -11.016 -23.032 16.764 1.00 90.81 482 GLU A C 1
ATOM 4031 O O . GLU A 1 482 ? -11.058 -23.503 17.900 1.00 90.81 482 GLU A O 1
ATOM 4036 N N . ALA A 1 483 ? -9.863 -22.826 16.118 1.00 90.25 483 ALA A N 1
ATOM 4037 C CA . ALA A 1 483 ? -8.549 -23.188 16.649 1.00 90.25 483 ALA A CA 1
ATOM 4038 C C . ALA A 1 483 ? -8.144 -22.400 17.911 1.00 90.25 483 ALA A C 1
ATOM 4040 O O . ALA A 1 483 ? -7.350 -22.896 18.708 1.00 90.25 483 ALA A O 1
ATOM 4041 N N . ASP A 1 484 ? -8.705 -21.203 18.106 1.00 91.50 484 ASP A N 1
ATOM 4042 C CA . ASP A 1 484 ? -8.373 -20.288 19.206 1.00 91.50 484 ASP A CA 1
ATOM 4043 C C . ASP A 1 484 ? -9.391 -20.353 20.358 1.00 91.50 484 ASP A C 1
ATOM 4045 O O . ASP A 1 484 ? -9.289 -19.613 21.346 1.00 91.50 484 ASP A O 1
ATOM 4049 N N . LEU A 1 485 ? -10.403 -21.221 20.247 1.00 91.69 485 LEU A N 1
ATOM 4050 C CA . LEU A 1 485 ? -11.420 -21.381 21.276 1.00 91.69 485 LEU A CA 1
ATOM 4051 C C . LEU A 1 485 ? -10.800 -21.899 22.587 1.00 91.69 485 LEU A C 1
ATOM 4053 O O . LEU A 1 485 ? -9.956 -22.795 22.585 1.00 91.69 485 LEU A O 1
ATOM 4057 N N . PRO A 1 486 ? -11.253 -21.396 23.753 1.00 91.50 486 PRO A N 1
ATOM 4058 C CA . PRO A 1 486 ? -10.697 -21.798 25.049 1.00 91.50 486 PRO A CA 1
ATOM 4059 C C . PRO A 1 486 ? -10.985 -23.265 25.402 1.00 91.50 486 PRO A C 1
ATOM 4061 O O . PRO A 1 486 ? -10.356 -23.826 26.298 1.00 91.50 486 PRO A O 1
ATOM 4064 N N . LEU A 1 487 ? -11.968 -23.869 24.734 1.00 89.19 487 LEU A N 1
ATOM 4065 C CA . LEU A 1 487 ? -12.345 -25.271 24.825 1.00 89.19 487 LEU A CA 1
ATOM 4066 C C . LEU A 1 487 ? -12.783 -25.741 23.430 1.00 89.19 487 LEU A C 1
ATOM 4068 O O . LEU A 1 487 ? -13.278 -24.917 22.660 1.00 89.19 487 LEU A O 1
ATOM 4072 N N . PRO A 1 488 ? -12.680 -27.049 23.130 1.00 91.62 488 PRO A N 1
ATOM 4073 C CA . PRO A 1 488 ? -13.287 -27.638 21.941 1.00 91.62 488 PRO A CA 1
ATOM 4074 C C . PRO A 1 488 ? -14.747 -27.205 21.754 1.00 91.62 488 PRO A C 1
ATOM 4076 O O . PRO A 1 488 ? -15.490 -27.085 22.736 1.00 91.62 488 PRO A O 1
ATOM 4079 N N . LEU A 1 489 ? -15.147 -26.976 20.500 1.00 90.88 489 LEU A N 1
ATOM 4080 C CA . LEU A 1 489 ? -16.453 -26.416 20.141 1.00 90.88 489 LEU A CA 1
ATOM 4081 C C . LEU A 1 489 ? -17.628 -27.210 20.740 1.00 90.88 489 LEU A C 1
ATOM 4083 O O . LEU A 1 489 ? -18.594 -26.620 21.215 1.00 90.88 489 LEU A O 1
ATOM 4087 N N . ASP A 1 490 ? -17.512 -28.538 20.803 1.00 90.44 490 ASP A N 1
ATOM 4088 C CA . ASP A 1 490 ? -18.500 -29.464 21.373 1.00 90.44 490 ASP A CA 1
ATOM 4089 C C . ASP A 1 490 ? -18.666 -29.346 22.901 1.00 90.44 490 ASP A C 1
ATOM 4091 O O . ASP A 1 490 ? -19.678 -29.774 23.460 1.00 90.44 490 ASP A O 1
ATOM 4095 N N . LYS A 1 491 ? -17.684 -28.760 23.594 1.00 90.69 491 LYS A N 1
ATOM 4096 C CA . LYS A 1 491 ? -17.702 -28.542 25.049 1.00 90.69 491 LYS A CA 1
ATOM 4097 C C . LYS A 1 491 ? -18.165 -27.147 25.439 1.00 90.69 491 LYS A C 1
ATOM 4099 O O . LYS A 1 491 ? -18.521 -26.931 26.603 1.00 90.69 491 LYS A O 1
ATOM 4104 N N . LEU A 1 492 ? -18.140 -26.200 24.506 1.00 93.00 492 LEU A N 1
ATOM 4105 C CA . LEU A 1 492 ? -18.668 -24.866 24.735 1.00 93.00 492 LEU A CA 1
ATOM 4106 C C .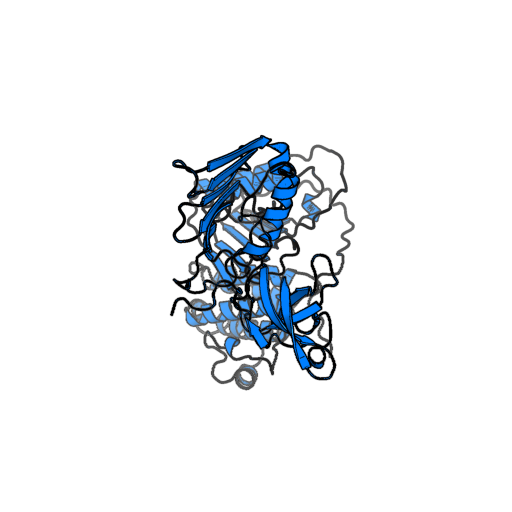 LEU A 1 492 ? -20.192 -24.887 24.692 1.00 93.00 492 LEU A C 1
ATOM 4108 O O . LEU A 1 492 ? -20.829 -25.594 23.916 1.00 93.00 492 LEU A O 1
ATOM 4112 N N . LYS A 1 493 ? -20.788 -24.090 25.572 1.00 93.94 493 LYS A N 1
ATOM 4113 C CA . LYS A 1 493 ? -22.237 -23.959 25.677 1.00 93.94 493 LYS A CA 1
ATOM 4114 C C . LYS A 1 493 ? -22.682 -22.639 25.078 1.00 93.94 493 LYS A C 1
ATOM 4116 O O . LYS A 1 493 ? -21.949 -21.657 25.133 1.00 93.94 493 LYS A O 1
ATOM 4121 N N . TRP A 1 494 ? -23.908 -22.608 24.579 1.00 95.12 494 TRP A N 1
ATOM 4122 C CA . TRP A 1 494 ? -24.500 -21.422 23.974 1.00 95.12 494 TRP A CA 1
ATOM 4123 C C . TRP A 1 494 ? -25.306 -20.617 24.996 1.00 95.12 494 TRP A C 1
ATOM 4125 O O . TRP A 1 494 ? -25.968 -21.190 25.869 1.00 95.12 494 TRP A O 1
ATOM 4135 N N . ILE A 1 495 ? -25.247 -19.291 24.887 1.00 95.69 495 ILE A N 1
ATOM 4136 C CA . ILE A 1 495 ? -26.207 -18.380 25.510 1.00 95.69 495 ILE A CA 1
ATOM 4137 C C . ILE A 1 495 ? -27.582 -18.695 24.920 1.00 95.69 495 ILE A C 1
ATOM 4139 O O . ILE A 1 495 ? -27.732 -18.826 23.709 1.00 95.69 495 ILE A O 1
ATOM 4143 N N . THR A 1 496 ? -28.586 -18.848 25.781 1.00 90.00 496 THR A N 1
ATOM 4144 C CA . THR A 1 496 ? -29.935 -19.246 25.352 1.00 90.00 496 THR A CA 1
ATOM 4145 C C . THR A 1 496 ? -30.813 -18.056 24.997 1.00 90.00 496 THR A C 1
ATOM 4147 O O . THR A 1 496 ? -31.632 -18.165 24.090 1.00 90.00 496 THR A O 1
ATOM 4150 N N . LYS A 1 497 ? -30.673 -16.936 25.715 1.00 86.94 497 LYS A N 1
ATOM 4151 C CA . LYS A 1 497 ? -31.360 -15.665 25.438 1.00 86.94 497 LYS A CA 1
ATOM 4152 C C . LYS A 1 497 ? -30.765 -14.518 26.258 1.00 86.94 497 LYS A C 1
ATOM 4154 O O . LYS A 1 497 ? -30.123 -14.750 27.288 1.00 86.94 497 LYS A O 1
ATOM 4159 N N . ARG A 1 498 ? -31.054 -13.280 25.852 1.00 85.94 498 ARG A N 1
ATOM 4160 C CA . ARG A 1 498 ? -30.843 -12.085 26.682 1.00 85.94 498 ARG A CA 1
ATOM 4161 C C . ARG A 1 498 ? -31.678 -12.136 27.962 1.00 85.94 498 ARG A C 1
ATOM 4163 O O . ARG A 1 498 ? -32.779 -12.688 27.989 1.00 85.94 498 ARG A O 1
ATOM 4170 N N . GLY A 1 499 ? -31.124 -11.582 29.030 1.00 74.25 499 GLY A N 1
ATOM 4171 C CA . GLY A 1 499 ? -31.832 -11.283 30.265 1.00 74.25 499 GLY A CA 1
ATOM 4172 C C . GLY A 1 499 ? -32.407 -9.876 30.202 1.00 74.25 499 GLY A C 1
ATOM 4173 O O . GLY A 1 499 ? -31.690 -8.954 29.834 1.00 74.25 499 GLY A O 1
ATOM 4174 N N . LEU A 1 500 ? -33.681 -9.729 30.558 1.00 65.75 500 LEU A N 1
ATOM 4175 C CA . LEU A 1 500 ? -34.285 -8.421 30.810 1.00 65.75 500 LEU A CA 1
ATOM 4176 C C . LEU A 1 500 ? -33.723 -7.865 32.123 1.00 65.75 500 LEU A C 1
ATOM 4178 O O . LEU A 1 500 ? -33.416 -8.642 33.042 1.00 65.75 500 LEU A O 1
ATOM 4182 N N . ASP A 1 501 ? -33.575 -6.544 32.221 1.00 53.75 501 ASP A N 1
ATOM 4183 C CA . ASP A 1 501 ? -33.358 -5.935 33.529 1.00 53.75 501 ASP A CA 1
ATOM 4184 C C . ASP A 1 501 ? -34.642 -6.105 34.364 1.00 53.75 501 ASP A C 1
ATOM 4186 O O . ASP A 1 501 ? -35.737 -5.991 33.816 1.00 53.75 501 ASP A O 1
ATOM 4190 N N . PRO A 1 502 ? -34.559 -6.406 35.675 1.00 47.47 502 PRO A N 1
ATOM 4191 C CA . PRO A 1 502 ? -35.747 -6.569 36.517 1.00 47.47 502 PRO A CA 1
ATOM 4192 C C . PRO A 1 502 ? -36.668 -5.340 36.529 1.00 47.47 502 PRO A C 1
ATOM 4194 O O . PRO A 1 502 ? -37.845 -5.477 36.839 1.00 47.47 502 PRO A O 1
ATOM 4197 N N . ASP A 1 503 ? -36.139 -4.165 36.178 1.00 47.03 503 ASP A N 1
ATOM 4198 C CA . ASP A 1 503 ? -36.881 -2.903 36.129 1.00 47.03 503 ASP A CA 1
ATOM 4199 C C . ASP A 1 503 ? -37.632 -2.689 34.793 1.00 47.03 503 ASP A C 1
ATOM 4201 O O . ASP A 1 503 ? -38.384 -1.727 34.663 1.00 47.03 503 ASP A O 1
ATOM 4205 N N . GLU A 1 504 ? -37.489 -3.597 33.816 1.00 44.12 504 GLU A N 1
ATOM 4206 C CA . GLU A 1 504 ? -38.276 -3.627 32.567 1.00 44.12 504 GLU A CA 1
ATOM 4207 C C . GLU A 1 504 ? -39.480 -4.591 32.631 1.00 44.12 504 GLU A C 1
ATOM 4209 O O . GLU A 1 504 ? -40.111 -4.886 31.612 1.00 44.12 504 GLU A O 1
ATOM 4214 N N . GLU A 1 505 ? -39.857 -5.083 33.817 1.00 41.00 505 GLU A N 1
ATOM 4215 C CA . GLU A 1 505 ? -41.166 -5.718 33.983 1.00 41.00 505 GLU A CA 1
ATOM 4216 C C . GLU A 1 505 ? -42.281 -4.655 34.012 1.00 41.00 505 GLU A C 1
ATOM 4218 O O . GLU A 1 505 ? -42.662 -4.136 35.055 1.00 41.00 505 GLU A O 1
ATOM 4223 N N . ILE A 1 506 ? -42.861 -4.422 32.830 1.00 37.16 506 ILE A N 1
ATOM 4224 C CA . ILE A 1 506 ? -44.288 -4.125 32.632 1.00 37.16 506 ILE A CA 1
ATOM 4225 C C . ILE A 1 506 ? -44.746 -2.770 33.215 1.00 37.16 506 ILE A C 1
ATOM 4227 O O . ILE A 1 506 ? -45.366 -2.688 34.276 1.00 37.16 506 ILE A O 1
ATOM 4231 N N . ILE A 1 507 ? -44.592 -1.704 32.423 1.00 37.41 507 ILE A N 1
ATOM 4232 C CA . ILE A 1 507 ? -45.703 -0.751 32.288 1.00 37.41 507 ILE A CA 1
ATOM 4233 C C . ILE A 1 507 ? -46.695 -1.424 31.331 1.00 37.41 507 ILE A C 1
ATOM 4235 O O . ILE A 1 507 ? -46.344 -1.717 30.190 1.00 37.41 507 ILE A O 1
ATOM 4239 N N . LEU A 1 508 ? -47.866 -1.763 31.876 1.00 35.41 508 LEU A N 1
ATOM 4240 C CA . LEU A 1 508 ? -48.986 -2.463 31.230 1.00 35.41 508 LEU A CA 1
ATOM 4241 C C . LEU A 1 508 ? -49.404 -1.878 29.877 1.00 35.41 508 LEU A C 1
ATOM 4243 O O . LEU A 1 508 ? -49.488 -0.632 29.777 1.00 35.41 508 LEU A O 1
#

Radius of gyration: 30.11 Å; chains: 1; bounding box: 88×58×85 Å

pLDDT: mean 75.5, std 17.63, range [23.52, 96.62]

Organism: NCBI:txid1423751